Protein AF-A0A356KTB1-F1 (afdb_monomer_lite)

Foldseek 3Di:
DVVLLVVLLVCLVVLVQVVLLVSLVVCVVVVDDPVVLLSSLLSLLLNDDALVPHDPSSLVSLVSSLVCLLVVPDLSSLQSSLLSLQSRVRPDCLVSLVVQLPPPVHQLLSNLSSLNSNLSNDDLVVLLVVLVCQLPPPPDPSNVVSSVVSNVVSVDPDDDDDPPVVSVVSVVVSCPPDPPDPDDDDDPVNVVSSSDPDALVVVVVVCVVQVQWDWDFDDDDDDPDPPCPTDTDTGHNVVCCVVVVVDPDPVLVVLLVVLCCCQVVVDPPDDDDPLVVNLVVLLVVPLQPDADLSLLSNLSSLQVCLVVDPDPVSSLVSLVVSLVSLVVNCVVDVDDRPSSVVSNVVSVCVCVVVVRDPPCQFAAPQWDFRDADPNFWTWTARPSAFFIWIHGRVDPPDHIGGPGRHPCCVVPPDPDPDDDDDDPDALLRLLVVLLVCVVVVVLQSSLVSLLSSLLVPLPDPVNLLSLQVSLPDPPQALQLSLLSLLSNDDPLDPSSLVSLLSNLVSHQLVSSQRNLVSLLLVCAPPGSNVSSLVSQLPHDDPSNVNSNVSSVVSNVVHDNDDDPHDPSSNND

Radius of gyration: 30.79 Å; chains: 1; bounding box: 64×75×76 Å

Sequence (572 aa):
MTDVLEILRARAEAEERPLLAAAARAALTAEPGPAALSELARCVGALSGPSDELADDELDAAEALARVGLESGEAELTWDAVHLIGELGLEGFEDELLGLIEDSKQPSSIRARAVEAWAEGADAAQVSERLEELRTQDESWTVRRAAKDSAHRLGKDETLGGDLFGRYEALIRTDRLRTETDEEELNPRRLANMGLRLPAAYQVFLLRCFAGGRLVFLELSSRNDPADAGHFVLTTPRRLLGEVSQRVPSDLANFNEYVYTRYVEGESRYAKVDESYALARYAEHYDRGWIDDEAYNYGVLLFESAYAQEDDAARADFLLRSRDVLRTFKLRTPEEWEAVDDRLLEAEDEVERDQLGWPLRDTPRKPLLIGRWAGVVELALDLEGQGVFARDTDAAGKPWQRVAPCLSAFVNGPSVGGLGEEDARDPLTLLGQAEQAIEAGKRRKAARLFADALEQDHKSKPVLKAVARLLTRKDLEPLDAGQLCAAIMLEGDRTSGDSVKAALQAVPPKRALAMVEALLPYDEAGSQVALFVNAAAALRKRSHAEVKDAAKRSREGRGKVHNRTMRNPWYK

Secondary structure (DSSP, 8-state):
-HHHHHHHHHHHHTT-HHHHHHHHHHHHTT---HHHHHHHHHHHHTS-S-GGGS-HHHHHHHHHHHHHHHHT--HHHHHHHHHHHHHHT-SS-HHHHHHHHH-TTS-HHHHHHHHHHHHHHS-HHHHHHHHHHHHHH-S-HHHHHHHHHHHHHHTS----S--HHHHHHHHHHTSTT----TT----HHHHHHTT----HHHHHHHHHHTTTPEEEEE-------TT---EEEEE-HHHHHHHHTT---HHHHHHHHHHIIIIIS----S----HHHHHHHHHHHHTTS---TTHHHHHHHHHHHHTT-SSHHHHHHHHHHHHHHHHHHHHH-----HHHHHHHHHHHHHHHHTT---GGGSS-SSEEEEEEETTTEEEEEESSSS-EEEEESSSTTPPPEEEESSHHHHHHSS--SS--------HHHHHHHHHHHHHTT-HHHHHHHHHHHHHHHTT-HHHHHHHHHHHT-TTS-HHHHHHHHHTT-STT-HHHHHHHHHHHHHS-HHHHHHHHHHHGGG--TTSHHHHHHHHHHT---GGGHHHHHHHHHHHHT--S--------TTT-

pLDDT: mean 72.08, std 20.64, range [26.2, 97.94]

Structure (mmCIF, N/CA/C/O backbone):
data_AF-A0A356KTB1-F1
#
_entry.id   AF-A0A356KTB1-F1
#
loop_
_atom_site.group_PDB
_atom_site.id
_atom_site.type_symbol
_atom_site.label_atom_id
_atom_site.label_alt_id
_atom_site.label_comp_id
_atom_site.label_asym_id
_atom_site.label_entity_id
_atom_site.label_seq_id
_atom_site.pdbx_PDB_ins_code
_atom_site.Cartn_x
_atom_site.Cartn_y
_atom_site.Cartn_z
_atom_site.occupancy
_atom_site.B_iso_or_equiv
_atom_site.auth_seq_id
_atom_site.auth_comp_id
_atom_site.auth_asym_id
_atom_site.auth_atom_id
_atom_site.pdbx_PDB_model_num
ATOM 1 N N . MET A 1 1 ? 22.998 -40.879 7.633 1.00 61.94 1 MET A N 1
ATOM 2 C CA . MET A 1 1 ? 21.857 -39.954 7.795 1.00 61.94 1 MET A CA 1
ATOM 3 C C . MET A 1 1 ? 21.997 -38.762 6.858 1.00 61.94 1 MET A C 1
ATOM 5 O O . MET A 1 1 ? 21.107 -38.577 6.051 1.00 61.94 1 MET A O 1
ATOM 9 N N . THR A 1 2 ? 23.123 -38.037 6.861 1.00 56.81 2 THR A N 1
ATOM 10 C CA . THR A 1 2 ? 23.400 -36.945 5.901 1.00 56.81 2 THR A CA 1
ATOM 11 C C . THR A 1 2 ? 23.205 -37.358 4.437 1.00 56.81 2 THR A C 1
ATOM 13 O O . THR A 1 2 ? 22.411 -36.734 3.746 1.00 56.81 2 THR A O 1
ATOM 16 N N . ASP A 1 3 ? 23.791 -38.482 4.009 1.00 61.62 3 ASP A N 1
ATOM 17 C CA . ASP A 1 3 ? 23.620 -38.994 2.636 1.00 61.62 3 ASP A CA 1
ATOM 18 C C . ASP A 1 3 ? 22.158 -39.345 2.303 1.00 61.62 3 ASP A C 1
ATOM 20 O O . ASP A 1 3 ? 21.717 -39.205 1.169 1.00 61.62 3 ASP A O 1
ATOM 24 N N . VAL A 1 4 ? 21.378 -39.778 3.301 1.00 60.44 4 VAL A N 1
ATOM 25 C CA . VAL A 1 4 ? 19.954 -40.117 3.136 1.00 60.44 4 VAL A CA 1
ATOM 26 C C . VAL A 1 4 ? 19.117 -38.847 2.979 1.00 60.44 4 VAL A C 1
ATOM 28 O O . VAL A 1 4 ? 18.228 -38.817 2.135 1.00 60.44 4 VAL A O 1
ATOM 31 N N . LEU A 1 5 ? 19.428 -37.788 3.734 1.00 59.16 5 LEU A N 1
ATOM 32 C CA . LEU A 1 5 ? 18.760 -36.488 3.634 1.00 59.16 5 LEU A CA 1
ATOM 33 C C . LEU A 1 5 ? 19.077 -35.773 2.312 1.00 59.16 5 LEU A C 1
ATOM 35 O O . LEU A 1 5 ? 18.187 -35.174 1.719 1.00 59.16 5 LEU A O 1
ATOM 39 N N . GLU A 1 6 ? 20.308 -35.879 1.802 1.00 67.12 6 GLU A N 1
ATOM 40 C CA . GLU A 1 6 ? 20.657 -35.342 0.477 1.00 67.12 6 GLU A CA 1
ATOM 41 C C . GLU A 1 6 ? 19.938 -36.086 -0.655 1.00 67.12 6 GLU A C 1
ATOM 43 O O . GLU A 1 6 ? 19.434 -35.454 -1.584 1.00 67.12 6 GLU A O 1
ATOM 48 N N . ILE A 1 7 ? 19.827 -37.417 -0.556 1.00 60.97 7 ILE A N 1
ATOM 49 C CA . ILE A 1 7 ? 19.041 -38.219 -1.501 1.00 60.97 7 ILE A CA 1
ATOM 50 C C . ILE A 1 7 ? 17.562 -37.830 -1.425 1.00 60.97 7 ILE A C 1
ATOM 52 O O . ILE A 1 7 ? 16.940 -37.615 -2.459 1.00 60.97 7 ILE A O 1
ATOM 56 N N . LEU A 1 8 ? 17.000 -37.703 -0.223 1.00 55.50 8 LEU A N 1
ATOM 57 C CA . LEU A 1 8 ? 15.614 -37.282 -0.013 1.00 55.50 8 LEU A CA 1
ATOM 58 C C . LEU A 1 8 ? 15.333 -35.896 -0.596 1.00 55.50 8 LEU A C 1
ATOM 60 O O . LEU A 1 8 ? 14.329 -35.724 -1.281 1.00 55.50 8 LEU A O 1
ATOM 64 N N . ARG A 1 9 ? 16.247 -34.938 -0.408 1.00 59.50 9 ARG A N 1
ATOM 65 C CA . ARG A 1 9 ? 16.141 -33.599 -0.997 1.00 59.50 9 ARG A CA 1
ATOM 66 C C . ARG A 1 9 ? 16.156 -33.654 -2.524 1.00 59.50 9 ARG A C 1
ATOM 68 O O . ARG A 1 9 ? 15.269 -33.089 -3.155 1.00 59.50 9 ARG A O 1
ATOM 75 N N . ALA A 1 10 ? 17.094 -34.393 -3.115 1.00 62.84 10 ALA A N 1
ATOM 76 C CA . ALA A 1 10 ? 17.162 -34.564 -4.566 1.00 62.84 10 ALA A CA 1
ATOM 77 C C . ALA A 1 10 ? 15.905 -35.250 -5.140 1.00 62.84 10 ALA A C 1
ATOM 79 O O . ALA A 1 10 ? 15.474 -34.939 -6.247 1.00 62.84 10 ALA A O 1
ATOM 80 N N . ARG A 1 11 ? 15.291 -36.171 -4.385 1.00 61.84 11 ARG A N 1
ATOM 81 C CA . ARG A 1 11 ? 14.059 -36.873 -4.786 1.00 61.84 11 ARG A CA 1
ATOM 82 C C . ARG A 1 11 ? 12.806 -36.010 -4.631 1.00 61.84 11 ARG A C 1
ATOM 84 O O . ARG A 1 11 ? 11.942 -36.074 -5.500 1.00 61.84 11 ARG A O 1
ATOM 91 N N . ALA A 1 12 ? 12.733 -35.175 -3.591 1.00 55.41 12 ALA A N 1
ATOM 92 C CA . ALA A 1 12 ? 11.694 -34.152 -3.445 1.00 55.41 12 ALA A CA 1
ATOM 93 C C . ALA A 1 12 ? 11.752 -33.140 -4.603 1.00 55.41 12 ALA A C 1
ATOM 95 O O . ALA A 1 12 ? 10.729 -32.794 -5.187 1.00 55.41 12 ALA A O 1
ATOM 96 N N . GLU A 1 13 ? 12.960 -32.719 -4.992 1.00 57.56 13 GLU A N 1
ATOM 97 C CA . GLU A 1 13 ? 13.181 -31.839 -6.145 1.00 57.56 13 GLU A CA 1
ATOM 98 C C . GLU A 1 13 ? 12.763 -32.482 -7.478 1.00 57.56 13 GLU A C 1
ATOM 100 O O . GLU A 1 13 ? 12.299 -31.770 -8.370 1.00 57.56 13 GLU A O 1
ATOM 105 N N . ALA A 1 14 ? 12.878 -33.807 -7.597 1.00 61.81 14 ALA A N 1
ATOM 106 C CA . ALA A 1 14 ? 12.494 -34.585 -8.775 1.00 61.81 14 ALA A CA 1
ATOM 107 C C . ALA A 1 14 ? 11.023 -35.061 -8.779 1.00 61.81 14 ALA A C 1
ATOM 109 O O . ALA A 1 14 ? 10.634 -35.783 -9.694 1.00 61.81 14 ALA A O 1
ATOM 110 N N . GLU A 1 15 ? 10.214 -34.679 -7.781 1.00 60.66 15 GLU A N 1
ATOM 111 C CA . GLU A 1 15 ? 8.805 -35.095 -7.622 1.00 60.66 15 GLU A CA 1
ATOM 112 C C . GLU A 1 15 ? 8.596 -36.620 -7.533 1.00 60.66 15 GLU A C 1
ATOM 114 O O . GLU A 1 15 ? 7.536 -37.152 -7.862 1.00 60.66 15 GLU A O 1
ATOM 119 N N . GLU A 1 16 ? 9.589 -37.354 -7.031 1.00 70.62 16 GLU A N 1
ATOM 120 C CA . GLU A 1 16 ? 9.512 -38.810 -6.876 1.00 70.62 16 GLU A CA 1
ATOM 121 C C . GLU A 1 16 ? 8.787 -39.206 -5.574 1.00 70.62 16 GLU A C 1
ATOM 123 O O . GLU A 1 16 ? 9.367 -39.816 -4.670 1.00 70.62 16 GLU A O 1
ATOM 128 N N . ARG A 1 17 ? 7.502 -38.839 -5.481 1.00 67.12 17 ARG A N 1
ATOM 129 C CA . ARG A 1 17 ? 6.685 -38.905 -4.254 1.00 67.12 17 ARG A CA 1
ATOM 130 C C . ARG A 1 17 ? 6.697 -40.274 -3.524 1.00 67.12 17 ARG A C 1
ATOM 132 O O . ARG A 1 17 ? 7.035 -40.293 -2.335 1.00 67.12 17 ARG A O 1
ATOM 139 N N . PRO A 1 18 ? 6.545 -41.435 -4.206 1.00 66.88 18 PRO A N 1
ATOM 140 C CA . PRO A 1 18 ? 6.536 -42.743 -3.532 1.00 66.88 18 PRO A CA 1
ATOM 141 C C . PRO A 1 18 ? 7.879 -43.114 -2.883 1.00 66.88 18 PRO A C 1
ATOM 143 O O . PRO A 1 18 ? 7.944 -43.801 -1.860 1.00 66.88 18 PRO A O 1
ATOM 146 N N . LEU A 1 19 ? 8.988 -42.653 -3.471 1.00 65.81 19 LEU A N 1
ATOM 147 C CA . LEU A 1 19 ? 10.328 -42.901 -2.938 1.00 65.81 19 LEU A CA 1
ATOM 148 C C . LEU A 1 19 ? 10.610 -42.031 -1.713 1.00 65.81 19 LEU A C 1
ATOM 150 O O . LEU A 1 19 ? 11.308 -42.482 -0.802 1.00 65.81 19 LEU A O 1
ATOM 154 N N . LEU A 1 20 ? 10.030 -40.829 -1.658 1.00 67.88 20 LEU A N 1
ATOM 155 C CA . LEU A 1 20 ? 10.102 -39.957 -0.491 1.00 67.88 20 LEU A CA 1
ATOM 156 C C . LEU A 1 20 ? 9.376 -40.575 0.713 1.00 67.88 20 LEU A C 1
ATOM 158 O O . LEU A 1 20 ? 9.956 -40.661 1.794 1.00 67.88 20 LEU A O 1
ATOM 162 N N . ALA A 1 21 ? 8.159 -41.090 0.514 1.00 67.50 21 ALA A N 1
ATOM 163 C CA . ALA A 1 21 ? 7.385 -41.766 1.558 1.00 67.50 21 ALA A CA 1
ATOM 164 C C . ALA A 1 21 ? 8.061 -43.044 2.076 1.00 67.50 21 ALA A C 1
ATOM 166 O O . ALA A 1 21 ? 8.139 -43.296 3.283 1.00 67.50 21 ALA A O 1
ATOM 167 N N . ALA A 1 22 ? 8.612 -43.863 1.174 1.00 70.44 22 ALA A N 1
ATOM 168 C CA . ALA A 1 22 ? 9.384 -45.044 1.554 1.00 70.44 22 ALA A CA 1
ATOM 169 C C . ALA A 1 22 ? 10.623 -44.681 2.393 1.00 70.44 22 ALA A C 1
ATOM 171 O O . ALA A 1 22 ? 10.902 -45.329 3.404 1.00 70.44 22 ALA A O 1
ATOM 172 N N . ALA A 1 23 ? 11.345 -43.629 2.005 1.00 68.12 23 ALA A N 1
ATOM 173 C CA . ALA A 1 23 ? 12.534 -43.182 2.716 1.00 68.12 23 ALA A CA 1
ATOM 174 C C . ALA A 1 23 ? 12.208 -42.484 4.050 1.00 68.12 23 ALA A C 1
ATOM 176 O O . ALA A 1 23 ? 12.940 -42.695 5.017 1.00 68.12 23 ALA A O 1
ATOM 177 N N . ALA A 1 24 ? 11.095 -41.752 4.154 1.00 68.19 24 ALA A N 1
ATOM 178 C CA . ALA A 1 24 ? 10.614 -41.194 5.418 1.00 68.19 24 ALA A CA 1
ATOM 179 C C . ALA A 1 24 ? 10.276 -42.294 6.435 1.00 68.19 24 ALA A C 1
ATOM 181 O O . ALA A 1 24 ? 10.753 -42.252 7.568 1.00 68.19 24 ALA A O 1
ATOM 182 N N . ARG A 1 25 ? 9.562 -43.347 6.017 1.00 73.56 25 ARG A N 1
ATOM 183 C CA . ARG A 1 25 ? 9.285 -44.513 6.876 1.00 73.56 25 ARG A CA 1
ATOM 184 C C . ARG A 1 25 ? 10.550 -45.247 7.296 1.00 73.56 25 ARG A C 1
ATOM 186 O O . ARG A 1 25 ? 10.718 -45.559 8.472 1.00 73.56 25 ARG A O 1
ATOM 193 N N . ALA A 1 26 ? 11.462 -45.494 6.356 1.00 71.56 26 ALA A N 1
ATOM 194 C CA . ALA A 1 26 ? 12.742 -46.120 6.673 1.00 71.56 26 ALA A CA 1
ATOM 195 C C . ALA A 1 26 ? 13.543 -45.276 7.679 1.00 71.56 26 ALA A C 1
ATOM 197 O O . ALA A 1 26 ? 14.126 -45.821 8.616 1.00 71.56 26 ALA A O 1
ATOM 198 N N . ALA A 1 27 ? 13.528 -43.950 7.534 1.00 70.94 27 ALA A N 1
ATOM 199 C CA . ALA A 1 27 ? 14.186 -43.055 8.470 1.00 70.94 27 ALA A CA 1
ATOM 200 C C . ALA A 1 27 ? 13.522 -43.077 9.853 1.00 70.94 27 ALA A C 1
ATOM 202 O O . ALA A 1 27 ? 14.246 -43.168 10.837 1.00 70.94 27 ALA A O 1
ATOM 203 N N . LEU A 1 28 ? 12.187 -43.089 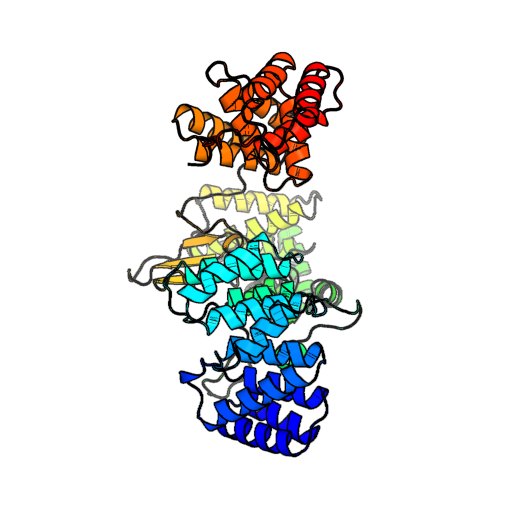9.942 1.00 73.62 28 LEU A N 1
ATOM 204 C CA . LEU A 1 28 ? 11.449 -43.206 11.208 1.00 73.62 28 LEU A CA 1
ATOM 205 C C . LEU A 1 28 ? 11.788 -44.495 11.974 1.00 73.62 28 LEU A C 1
ATOM 207 O O . LEU A 1 28 ? 11.949 -44.456 13.191 1.00 73.62 28 LEU A O 1
ATOM 211 N N . THR A 1 29 ? 11.993 -45.621 11.279 1.00 78.44 29 THR A N 1
ATOM 212 C CA . THR A 1 29 ? 12.424 -46.879 11.929 1.00 78.44 29 THR A CA 1
ATOM 213 C C . THR A 1 29 ? 13.846 -46.836 12.495 1.00 78.44 29 THR A C 1
ATOM 215 O O . THR A 1 29 ? 14.217 -47.703 13.282 1.00 78.44 29 THR A O 1
ATOM 218 N N . ALA A 1 30 ? 14.649 -45.845 12.101 1.00 75.44 30 ALA A N 1
ATOM 219 C CA . ALA A 1 30 ? 16.036 -45.693 12.523 1.00 75.44 30 ALA A CA 1
ATOM 220 C C . ALA A 1 30 ? 16.215 -44.734 13.717 1.00 75.44 30 ALA A C 1
ATOM 222 O O . ALA A 1 30 ? 17.353 -44.364 14.000 1.00 75.44 30 ALA A O 1
ATOM 223 N N . GLU A 1 31 ? 15.123 -44.326 14.380 1.00 76.00 31 GLU A N 1
ATOM 224 C CA . GLU A 1 31 ? 15.111 -43.367 15.501 1.00 76.00 31 GLU A CA 1
ATOM 225 C C . GLU A 1 31 ? 15.947 -42.104 15.199 1.00 76.00 31 GLU A C 1
ATOM 227 O O . GLU A 1 31 ? 16.982 -41.845 15.825 1.00 76.00 31 GLU A O 1
ATOM 232 N N . PRO A 1 32 ? 15.558 -41.320 14.178 1.00 77.25 32 PRO A N 1
ATOM 233 C CA . PRO A 1 32 ? 16.355 -40.196 13.725 1.00 77.25 32 PRO A CA 1
ATOM 234 C C . PRO A 1 32 ? 16.340 -39.075 14.772 1.00 77.25 32 PRO A C 1
ATOM 236 O O . PRO A 1 32 ? 15.326 -38.803 15.408 1.00 77.25 32 PRO A O 1
ATOM 239 N N . GLY A 1 33 ? 17.479 -38.397 14.942 1.00 77.44 33 GLY A N 1
ATOM 240 C CA . GLY A 1 33 ? 17.564 -37.243 15.840 1.00 77.44 33 GLY A CA 1
ATOM 241 C C . GLY A 1 33 ? 16.711 -36.050 15.363 1.00 77.44 33 GLY A C 1
ATOM 242 O O . GLY A 1 33 ? 16.339 -36.000 14.186 1.00 77.44 33 GLY A O 1
ATOM 243 N N . PRO A 1 34 ? 16.473 -35.041 16.223 1.00 74.38 34 PRO A N 1
ATOM 244 C CA . PRO A 1 34 ? 15.561 -33.923 15.949 1.00 74.38 34 PRO A CA 1
ATOM 245 C C . PRO A 1 34 ? 15.786 -33.197 14.616 1.00 74.38 34 PRO A C 1
ATOM 247 O O . PRO A 1 34 ? 14.850 -32.966 13.857 1.00 74.38 34 PRO A O 1
ATOM 250 N N . ALA A 1 35 ? 17.040 -32.912 14.258 1.00 72.38 35 ALA A N 1
ATOM 251 C CA . ALA A 1 35 ? 17.356 -32.238 12.996 1.00 72.38 35 ALA A CA 1
ATOM 252 C C . ALA A 1 35 ? 16.946 -33.056 11.755 1.00 72.38 35 ALA A C 1
ATOM 254 O O . ALA A 1 35 ? 16.529 -32.493 10.745 1.00 72.38 35 ALA A O 1
ATOM 255 N N . ALA A 1 36 ? 17.053 -34.387 11.831 1.00 73.75 36 ALA A N 1
ATOM 256 C CA . ALA A 1 36 ? 16.643 -35.272 10.747 1.00 73.75 36 ALA A CA 1
ATOM 257 C C . ALA A 1 36 ? 15.114 -35.394 10.676 1.00 73.75 36 ALA A C 1
ATOM 259 O O . ALA A 1 36 ? 14.574 -35.411 9.578 1.00 73.75 36 ALA A O 1
ATOM 260 N N . LEU A 1 37 ? 14.421 -35.407 11.819 1.00 73.00 37 LEU A N 1
ATOM 261 C CA . LEU A 1 37 ? 12.956 -35.364 11.873 1.00 73.00 37 LEU A CA 1
ATOM 262 C C . LEU A 1 37 ? 12.389 -34.067 11.282 1.00 73.00 37 LEU A C 1
ATOM 264 O O . LEU A 1 37 ? 11.466 -34.129 10.474 1.00 73.00 37 LEU A O 1
ATOM 268 N N . SER A 1 38 ? 12.977 -32.915 11.613 1.00 70.00 38 SER A N 1
ATOM 269 C CA . SER A 1 38 ? 12.577 -31.622 11.039 1.00 70.00 38 SER A CA 1
ATOM 270 C C . SER A 1 38 ? 12.788 -31.580 9.520 1.00 70.00 38 SER A C 1
ATOM 272 O O . SER A 1 38 ? 11.909 -31.147 8.776 1.00 70.00 38 SER A O 1
ATOM 274 N N . GLU A 1 39 ? 13.929 -32.073 9.022 1.00 72.50 39 GLU A N 1
ATOM 275 C CA . GLU A 1 39 ? 14.178 -32.134 7.575 1.00 72.50 39 GLU A CA 1
ATOM 276 C C . GLU A 1 39 ? 13.197 -33.086 6.873 1.00 72.50 39 GLU A C 1
ATOM 278 O O . GLU A 1 39 ? 12.681 -32.755 5.811 1.00 72.50 39 GLU A O 1
ATOM 283 N N . LEU A 1 40 ? 12.887 -34.238 7.479 1.00 71.12 40 LEU A N 1
ATOM 284 C CA . LEU A 1 40 ? 11.901 -35.183 6.952 1.00 71.12 40 LEU A CA 1
ATOM 285 C C . LEU A 1 40 ? 10.502 -34.571 6.876 1.00 71.12 40 LEU A C 1
ATOM 287 O O . LEU A 1 40 ? 9.866 -34.669 5.829 1.00 71.12 40 LEU A O 1
ATOM 291 N N . ALA A 1 41 ? 10.049 -33.905 7.941 1.00 67.44 41 ALA A N 1
ATOM 292 C CA . ALA A 1 41 ? 8.768 -33.203 7.962 1.00 67.44 41 ALA A CA 1
ATOM 293 C C . ALA A 1 41 ? 8.700 -32.128 6.867 1.00 67.44 41 ALA A C 1
ATOM 295 O O . ALA A 1 41 ? 7.706 -32.043 6.150 1.00 67.44 41 ALA A O 1
ATOM 296 N N . ARG A 1 42 ? 9.786 -31.370 6.661 1.00 66.75 42 ARG A N 1
ATOM 297 C CA . ARG A 1 42 ? 9.883 -30.375 5.581 1.00 66.75 42 ARG A CA 1
ATOM 298 C C . ARG A 1 42 ? 9.863 -31.003 4.187 1.00 66.75 42 ARG A C 1
ATOM 300 O O . ARG A 1 42 ? 9.191 -30.481 3.303 1.00 66.75 42 ARG A O 1
ATOM 307 N N . CYS A 1 43 ? 10.563 -32.118 3.977 1.00 66.38 43 CYS A N 1
ATOM 308 C CA . CYS A 1 43 ? 10.544 -32.831 2.700 1.00 66.38 43 CYS A CA 1
ATOM 309 C C . CYS A 1 43 ? 9.159 -33.405 2.382 1.00 66.38 43 CYS A C 1
ATOM 311 O O . CYS A 1 43 ? 8.715 -33.296 1.243 1.00 66.38 43 CYS A O 1
ATOM 313 N N . VAL A 1 44 ? 8.480 -33.998 3.370 1.00 66.31 44 VAL A N 1
ATOM 314 C CA . VAL A 1 44 ? 7.135 -34.567 3.194 1.00 66.31 44 VAL A CA 1
ATOM 315 C C . VAL A 1 44 ? 6.092 -33.465 3.011 1.00 66.31 44 VAL A C 1
ATOM 317 O O . VAL A 1 44 ? 5.272 -33.567 2.110 1.00 66.31 44 VAL A O 1
ATOM 320 N N . GLY A 1 45 ? 6.181 -32.359 3.753 1.00 62.16 45 GLY A N 1
ATOM 321 C CA . GLY A 1 45 ? 5.305 -31.197 3.559 1.00 62.16 45 GLY A CA 1
ATOM 322 C C . GLY A 1 45 ? 5.484 -30.489 2.208 1.00 62.16 45 GLY A C 1
ATOM 323 O O . GLY A 1 45 ? 4.583 -29.792 1.757 1.00 62.16 45 GLY A O 1
ATOM 324 N N . ALA A 1 46 ? 6.620 -30.680 1.526 1.00 61.22 46 ALA A N 1
ATOM 325 C CA . ALA A 1 46 ? 6.836 -30.165 0.172 1.00 61.22 46 ALA A CA 1
ATOM 326 C C . ALA A 1 46 ? 6.100 -30.977 -0.916 1.00 61.22 46 ALA A C 1
ATOM 328 O O . ALA A 1 46 ? 6.021 -30.527 -2.065 1.00 61.22 46 ALA A O 1
ATOM 329 N N . LEU A 1 47 ? 5.548 -32.150 -0.578 1.00 59.31 47 LEU A N 1
ATOM 330 C CA . LEU A 1 47 ? 4.644 -32.894 -1.452 1.00 59.31 47 LEU A CA 1
ATOM 331 C C . LEU A 1 47 ? 3.348 -32.082 -1.593 1.00 59.31 47 LEU A C 1
ATOM 333 O O . LEU A 1 47 ? 2.504 -32.060 -0.710 1.00 59.31 47 LEU A O 1
ATOM 337 N N . SER A 1 48 ? 3.219 -31.333 -2.686 1.00 48.81 48 SER A N 1
ATOM 338 C CA . SER A 1 48 ? 2.069 -30.449 -2.892 1.00 48.81 48 SER A CA 1
ATOM 339 C C . SER A 1 48 ? 0.801 -31.254 -3.210 1.00 48.81 48 SER A C 1
ATOM 341 O O . SER A 1 48 ? 0.765 -31.947 -4.233 1.00 48.81 48 SER A O 1
ATOM 343 N N . GLY A 1 49 ? -0.220 -31.110 -2.360 1.00 53.22 49 GLY A N 1
ATOM 344 C CA . GLY A 1 49 ? -1.594 -31.596 -2.541 1.00 53.22 49 GLY A CA 1
ATOM 345 C C . GLY A 1 49 ? -2.317 -31.742 -1.187 1.00 53.22 49 GLY A C 1
ATOM 346 O O . GLY A 1 49 ? -1.639 -31.979 -0.188 1.00 53.22 49 GLY A O 1
ATOM 347 N N . PRO A 1 50 ? -3.650 -31.556 -1.103 1.00 56.03 50 PRO A N 1
ATOM 348 C CA . PRO A 1 50 ? -4.431 -31.991 0.063 1.00 56.03 50 PRO A CA 1
ATOM 349 C C . PRO A 1 50 ? -4.290 -33.510 0.276 1.00 56.03 50 PRO A C 1
ATOM 351 O O . PRO A 1 50 ? -3.941 -34.225 -0.663 1.00 56.03 50 PRO A O 1
ATOM 354 N N . SER A 1 51 ? -4.568 -34.007 1.486 1.00 54.84 51 SER A N 1
ATOM 355 C CA . SER A 1 51 ? -4.493 -35.434 1.856 1.00 54.84 51 SER A CA 1
ATOM 356 C C . SER A 1 51 ? -5.176 -36.365 0.848 1.00 54.84 51 SER A C 1
ATOM 358 O O . SER A 1 51 ? -4.634 -37.424 0.542 1.00 54.84 51 SER A O 1
ATOM 360 N N . ASP A 1 52 ? -6.283 -35.927 0.245 1.00 58.12 52 ASP A N 1
ATOM 361 C CA . ASP A 1 52 ? -7.030 -36.646 -0.799 1.00 58.12 52 ASP A CA 1
ATOM 362 C C . ASP A 1 52 ? -6.229 -36.936 -2.090 1.00 58.12 52 ASP A C 1
ATOM 364 O O . ASP A 1 52 ? -6.649 -37.745 -2.921 1.00 58.12 52 ASP A O 1
ATOM 368 N N . GLU A 1 53 ? -5.092 -36.264 -2.294 1.00 65.25 53 GLU A N 1
ATOM 369 C CA . GLU A 1 53 ? -4.187 -36.440 -3.439 1.00 65.25 53 GLU A CA 1
ATOM 370 C C . GLU A 1 53 ? -2.909 -37.225 -3.093 1.00 65.25 53 GLU A C 1
ATOM 372 O O . GLU A 1 53 ? -2.080 -37.468 -3.980 1.00 65.25 53 GLU A O 1
ATOM 377 N N . LEU A 1 54 ? -2.731 -37.606 -1.824 1.00 67.56 54 LEU A N 1
ATOM 378 C CA . LEU A 1 54 ? -1.606 -38.415 -1.366 1.00 67.56 54 LEU A CA 1
ATOM 379 C C . LEU A 1 54 ? -1.914 -39.902 -1.532 1.00 67.56 54 LEU A C 1
ATOM 381 O O . LEU A 1 54 ? -3.040 -40.356 -1.336 1.00 67.56 54 LEU A O 1
ATOM 385 N N . ALA A 1 55 ? -0.896 -40.683 -1.882 1.00 77.38 55 ALA A N 1
ATOM 386 C CA . ALA A 1 55 ? -1.009 -42.132 -1.779 1.00 77.38 55 ALA A CA 1
ATOM 387 C C . ALA A 1 55 ? -1.097 -42.548 -0.295 1.00 77.38 55 ALA A C 1
ATOM 389 O O . ALA A 1 55 ? -0.507 -41.883 0.559 1.00 77.38 55 ALA A O 1
ATOM 390 N N . ASP A 1 56 ? -1.778 -43.659 0.016 1.00 77.62 56 ASP A N 1
ATOM 391 C CA . ASP A 1 56 ? -1.936 -44.168 1.396 1.00 77.62 56 ASP A CA 1
ATOM 392 C C . ASP A 1 56 ? -0.595 -44.205 2.149 1.00 77.62 56 ASP A C 1
ATOM 394 O O . ASP A 1 56 ? -0.480 -43.852 3.318 1.00 77.62 56 ASP A O 1
ATOM 398 N N . ASP A 1 57 ? 0.467 -44.576 1.439 1.00 74.75 57 ASP A N 1
ATOM 399 C CA . ASP A 1 57 ? 1.806 -44.658 1.978 1.00 74.75 57 ASP A CA 1
ATOM 400 C C . ASP A 1 57 ? 2.492 -43.313 2.270 1.00 74.75 57 ASP A C 1
ATOM 402 O O . ASP A 1 57 ? 3.380 -43.258 3.129 1.00 74.75 57 ASP A O 1
ATOM 406 N N . GLU A 1 58 ? 2.119 -42.256 1.554 1.00 72.75 58 GLU A N 1
ATOM 407 C CA . GLU A 1 58 ? 2.558 -40.878 1.792 1.00 72.75 58 GLU A CA 1
ATOM 408 C C . GLU A 1 58 ? 1.821 -40.277 2.987 1.00 72.75 58 GLU A C 1
ATOM 410 O O . GLU A 1 58 ? 2.452 -39.641 3.836 1.00 72.75 58 GLU A O 1
ATOM 415 N N . LEU A 1 59 ? 0.518 -40.551 3.085 1.00 79.44 59 LEU A N 1
ATOM 416 C CA . LEU A 1 59 ? -0.320 -40.150 4.207 1.00 79.44 59 LEU A CA 1
ATOM 417 C C . LEU A 1 59 ? 0.172 -40.786 5.516 1.00 79.44 59 LEU A C 1
ATOM 419 O O . LEU A 1 59 ? 0.481 -40.064 6.462 1.00 79.44 59 LEU A O 1
ATOM 423 N N . ASP A 1 60 ? 0.398 -42.106 5.526 1.00 80.88 60 ASP A N 1
ATOM 424 C CA . ASP A 1 60 ? 0.957 -42.840 6.674 1.00 80.88 60 ASP A CA 1
ATOM 425 C C . ASP A 1 60 ? 2.279 -42.224 7.173 1.00 80.88 60 ASP A C 1
ATOM 427 O O . ASP A 1 60 ? 2.552 -42.139 8.374 1.00 80.88 60 ASP A O 1
ATOM 431 N N . ALA A 1 61 ? 3.146 -41.811 6.241 1.00 77.75 61 ALA A N 1
ATOM 432 C CA . ALA A 1 61 ? 4.435 -41.213 6.571 1.00 77.75 61 ALA A CA 1
ATOM 433 C C . ALA A 1 61 ? 4.279 -39.805 7.166 1.00 77.75 61 ALA A C 1
ATOM 435 O O . ALA A 1 61 ? 4.987 -39.462 8.118 1.00 77.75 61 ALA A O 1
ATOM 436 N N . ALA A 1 62 ? 3.363 -39.001 6.621 1.00 79.25 62 ALA A N 1
ATOM 437 C CA . ALA A 1 62 ? 3.059 -37.667 7.119 1.00 79.25 62 ALA A CA 1
ATOM 438 C C . ALA A 1 62 ? 2.443 -37.713 8.525 1.00 79.25 62 ALA A C 1
ATOM 440 O O . ALA A 1 62 ? 2.906 -37.002 9.419 1.00 79.25 62 ALA A O 1
ATOM 441 N N . GLU A 1 63 ? 1.474 -38.602 8.753 1.00 86.38 63 GLU A N 1
ATOM 442 C CA . GLU A 1 63 ? 0.857 -38.806 10.066 1.00 86.38 63 GLU A CA 1
ATOM 443 C C . GLU A 1 63 ? 1.881 -39.254 11.112 1.00 86.38 63 GLU A C 1
ATOM 445 O O . GLU A 1 63 ? 1.924 -38.720 12.223 1.00 86.38 63 GLU A O 1
ATOM 450 N N . ALA A 1 64 ? 2.760 -40.197 10.761 1.00 83.69 64 ALA A N 1
ATOM 451 C CA . ALA A 1 64 ? 3.798 -40.661 11.672 1.00 83.69 64 ALA A CA 1
ATOM 452 C C . ALA A 1 64 ? 4.782 -39.539 12.053 1.00 83.69 64 ALA A C 1
ATOM 454 O O . ALA A 1 64 ? 5.141 -39.407 13.224 1.00 83.69 64 ALA A O 1
ATOM 455 N N . LEU A 1 65 ? 5.192 -38.698 11.094 1.00 82.50 65 LEU A N 1
ATOM 456 C CA . LEU A 1 65 ? 6.053 -37.539 11.362 1.00 82.50 65 LEU A CA 1
ATOM 457 C C . LEU A 1 65 ? 5.358 -36.495 12.241 1.00 82.50 65 LEU A C 1
ATOM 459 O O . LEU A 1 65 ? 5.978 -35.972 13.170 1.00 82.50 65 LEU A O 1
ATOM 463 N N . ALA A 1 66 ? 4.079 -36.222 11.982 1.00 85.81 66 ALA A N 1
ATOM 464 C CA . ALA A 1 66 ? 3.282 -35.309 12.789 1.00 85.81 66 ALA A CA 1
ATOM 465 C C . ALA A 1 66 ? 3.181 -35.791 14.247 1.00 85.81 66 ALA A C 1
ATOM 467 O O . ALA A 1 66 ? 3.477 -35.023 15.163 1.00 85.81 66 ALA A O 1
ATOM 468 N N . ARG A 1 67 ? 2.870 -37.077 14.478 1.00 90.94 67 ARG A N 1
ATOM 469 C CA . ARG A 1 67 ? 2.808 -37.664 15.832 1.00 90.94 67 ARG A CA 1
ATOM 470 C C . ARG A 1 67 ? 4.138 -37.541 16.569 1.00 90.94 67 ARG A C 1
ATOM 472 O O . ARG A 1 67 ? 4.170 -37.038 17.689 1.00 90.94 67 ARG A O 1
ATOM 479 N N . VAL A 1 68 ? 5.246 -37.899 15.917 1.00 85.69 68 VAL A N 1
ATOM 480 C CA . VAL A 1 68 ? 6.585 -37.776 16.517 1.00 85.69 68 VAL A CA 1
ATOM 481 C C . VAL A 1 68 ? 6.911 -36.321 16.874 1.00 85.69 68 VAL A C 1
ATOM 483 O O . VAL A 1 68 ? 7.446 -36.053 17.952 1.00 85.69 68 VAL A O 1
ATOM 486 N N . GLY A 1 69 ? 6.586 -35.363 16.001 1.00 84.88 69 GLY A N 1
ATOM 487 C CA . GLY A 1 69 ? 6.869 -33.954 16.268 1.00 84.88 69 GLY A CA 1
ATOM 488 C C . GLY A 1 69 ? 6.026 -33.369 17.407 1.00 84.88 69 GLY A C 1
ATOM 489 O O . GLY A 1 69 ? 6.557 -32.611 18.226 1.00 84.88 69 GLY A O 1
ATOM 490 N N . LEU A 1 70 ? 4.757 -33.771 17.524 1.00 88.31 70 LEU A N 1
ATOM 491 C CA . LEU A 1 70 ? 3.879 -33.394 18.638 1.00 88.31 70 LEU A CA 1
ATOM 492 C C . LEU A 1 70 ? 4.338 -34.000 19.975 1.00 88.31 70 LEU A C 1
ATOM 494 O O . LEU A 1 70 ? 4.353 -33.301 20.987 1.00 88.31 70 LEU A O 1
ATOM 498 N N . GLU A 1 71 ? 4.772 -35.264 19.983 1.00 88.38 71 GLU A N 1
ATOM 499 C CA . GLU A 1 71 ? 5.230 -35.970 21.192 1.00 88.38 71 GLU A CA 1
ATOM 500 C C . GLU A 1 71 ? 6.611 -35.513 21.691 1.00 88.38 71 GLU A C 1
ATOM 502 O O . GLU A 1 71 ? 6.935 -35.686 22.867 1.00 88.38 71 GLU A O 1
ATOM 507 N N . SER A 1 72 ? 7.429 -34.909 20.822 1.00 84.75 72 SER A N 1
ATOM 508 C CA . SER A 1 72 ? 8.810 -34.522 21.146 1.00 84.75 72 SER A CA 1
ATOM 509 C C . SER A 1 72 ? 8.933 -33.506 22.292 1.00 84.75 72 SER A C 1
ATOM 511 O O . SER A 1 72 ? 9.941 -33.485 22.999 1.00 84.75 72 SER A O 1
ATOM 513 N N . GLY A 1 73 ? 7.936 -32.629 22.457 1.00 77.12 73 GLY A N 1
ATOM 514 C CA . GLY A 1 73 ? 8.004 -31.467 23.348 1.00 77.12 73 GLY A CA 1
ATOM 515 C C . GLY A 1 73 ? 9.004 -30.381 22.916 1.00 77.12 73 GLY A C 1
ATOM 516 O O . GLY A 1 73 ? 9.154 -29.379 23.620 1.00 77.12 73 GLY A O 1
ATOM 517 N N . GLU A 1 74 ? 9.687 -30.543 21.777 1.00 82.62 74 GLU A N 1
ATOM 518 C CA . GLU A 1 74 ? 10.603 -29.548 21.222 1.00 82.62 74 GLU A CA 1
ATOM 519 C C . GLU A 1 74 ? 9.848 -28.572 20.317 1.00 82.62 74 GLU A C 1
ATOM 521 O O . GLU A 1 74 ? 9.262 -28.958 19.310 1.00 82.62 74 GLU A O 1
ATOM 526 N N . ALA A 1 75 ? 9.923 -27.273 20.616 1.00 75.81 75 ALA A N 1
ATOM 527 C CA . ALA A 1 75 ? 9.160 -26.246 19.902 1.00 75.81 75 ALA A CA 1
ATOM 528 C C . ALA A 1 75 ? 9.403 -26.214 18.377 1.00 75.81 75 ALA A C 1
ATOM 530 O O . ALA A 1 75 ? 8.548 -25.755 17.619 1.00 75.81 75 ALA A O 1
ATOM 531 N N . GLU A 1 76 ? 10.576 -26.631 17.898 1.00 75.25 76 GLU A N 1
ATOM 532 C CA . GLU A 1 76 ? 10.870 -26.713 16.462 1.00 75.25 76 GLU A CA 1
ATOM 533 C C . GLU A 1 76 ? 10.105 -27.847 15.787 1.00 75.25 76 GLU A C 1
ATOM 535 O O . GLU A 1 76 ? 9.355 -27.587 14.849 1.00 75.25 76 GLU A O 1
ATOM 540 N N . LEU A 1 77 ? 10.189 -29.049 16.350 1.00 76.62 77 LEU A N 1
ATOM 541 C CA . LEU A 1 77 ? 9.478 -30.229 15.872 1.00 76.62 77 LEU A CA 1
ATOM 542 C C . LEU A 1 77 ? 7.961 -30.119 16.038 1.00 76.62 77 LEU A C 1
ATOM 544 O O . LEU A 1 77 ? 7.217 -30.517 15.147 1.00 76.62 77 LEU A O 1
ATOM 548 N N . THR A 1 78 ? 7.492 -29.537 17.143 1.00 83.00 78 THR A N 1
ATOM 549 C CA . THR A 1 78 ? 6.063 -29.286 17.357 1.00 83.00 78 THR A CA 1
ATOM 550 C C . THR A 1 78 ? 5.520 -28.307 16.318 1.00 83.00 78 THR A C 1
ATOM 552 O O . THR A 1 78 ? 4.429 -28.507 15.798 1.00 83.00 78 THR A O 1
ATOM 555 N N . TRP A 1 79 ? 6.282 -27.269 15.958 1.00 81.12 79 TRP A N 1
ATOM 556 C CA . TRP A 1 79 ? 5.889 -26.363 14.878 1.00 81.12 79 TRP A CA 1
ATOM 557 C C . TRP A 1 79 ? 5.802 -27.085 13.532 1.00 81.12 79 TRP A C 1
ATOM 559 O O . TRP A 1 79 ? 4.795 -26.943 12.842 1.00 81.12 79 TRP A O 1
ATOM 569 N N . ASP A 1 80 ? 6.829 -27.859 13.174 1.00 76.12 80 ASP A N 1
ATOM 570 C CA . ASP A 1 80 ? 6.874 -28.581 11.899 1.00 76.12 80 ASP A CA 1
ATOM 571 C C . ASP A 1 80 ? 5.720 -29.589 11.788 1.00 76.12 80 ASP A C 1
ATOM 573 O O . ASP A 1 80 ? 5.089 -29.680 10.738 1.00 76.12 80 ASP A O 1
ATOM 577 N N . ALA A 1 81 ? 5.376 -30.273 12.883 1.00 79.94 81 ALA A N 1
ATOM 578 C CA . ALA A 1 81 ? 4.233 -31.180 12.937 1.00 79.94 81 ALA A CA 1
ATOM 579 C C . ALA A 1 81 ? 2.892 -30.463 12.742 1.00 79.94 81 ALA A C 1
ATOM 581 O O . ALA A 1 81 ? 2.107 -30.859 11.888 1.00 79.94 81 ALA A O 1
ATOM 582 N N . VAL A 1 82 ? 2.631 -29.381 13.484 1.00 82.25 82 VAL A N 1
ATOM 583 C CA . VAL A 1 82 ? 1.386 -28.604 13.335 1.00 82.25 82 VAL A CA 1
ATOM 584 C C . VAL A 1 82 ? 1.295 -27.985 11.938 1.00 82.25 82 VAL A C 1
ATOM 586 O O . VAL A 1 82 ? 0.216 -27.896 11.352 1.00 82.25 82 VAL A O 1
ATOM 589 N N . HIS A 1 83 ? 2.429 -27.559 11.381 1.00 80.50 83 HIS A N 1
ATOM 590 C CA . HIS A 1 83 ? 2.483 -27.051 10.021 1.00 80.50 83 HIS A CA 1
ATOM 591 C C . HIS A 1 83 ? 2.114 -28.135 9.005 1.00 80.50 83 HIS A C 1
ATOM 593 O O . HIS A 1 83 ? 1.247 -27.873 8.175 1.00 80.50 83 HIS A O 1
ATOM 599 N N . LEU A 1 84 ? 2.696 -29.332 9.128 1.00 78.25 84 LEU A N 1
ATOM 600 C CA . LEU A 1 84 ? 2.406 -30.497 8.290 1.00 78.25 84 LEU A CA 1
ATOM 601 C C . LEU A 1 84 ? 0.928 -30.908 8.359 1.00 78.25 84 LEU A C 1
ATOM 603 O O . LEU A 1 84 ? 0.317 -31.116 7.315 1.00 78.25 84 LEU A O 1
ATOM 607 N N . ILE A 1 85 ? 0.347 -30.953 9.566 1.00 82.31 85 ILE A N 1
ATOM 608 C CA . ILE A 1 85 ? -1.073 -31.276 9.782 1.00 82.31 85 ILE A CA 1
ATOM 609 C C . ILE A 1 85 ? -1.975 -30.300 9.023 1.00 82.31 85 ILE A C 1
ATOM 611 O O . ILE A 1 85 ? -2.848 -30.737 8.280 1.00 82.31 85 ILE A O 1
ATOM 615 N N . GLY A 1 86 ? -1.743 -28.990 9.164 1.00 77.44 86 GLY A N 1
ATOM 616 C CA . GLY A 1 86 ? -2.545 -27.982 8.464 1.00 77.44 86 GLY A CA 1
ATOM 617 C C . GLY A 1 86 ? -2.327 -27.978 6.948 1.00 77.44 86 GLY A C 1
ATOM 618 O O . GLY A 1 86 ? -3.278 -27.892 6.185 1.00 77.44 86 GLY A O 1
ATOM 619 N N . GLU A 1 87 ? -1.082 -28.112 6.475 1.00 74.44 87 GLU A N 1
ATOM 620 C CA . GLU A 1 87 ? -0.806 -28.061 5.030 1.00 74.44 87 GLU A CA 1
ATOM 621 C C . GLU A 1 87 ? -1.409 -29.236 4.260 1.00 74.44 87 GLU A C 1
ATOM 623 O O . GLU A 1 87 ? -1.899 -29.037 3.145 1.00 74.44 87 GLU A O 1
ATOM 628 N N . LEU A 1 88 ? -1.370 -30.432 4.851 1.00 72.62 88 LEU A N 1
ATOM 629 C CA . LEU A 1 88 ? -1.883 -31.649 4.229 1.00 72.62 88 LEU A CA 1
ATOM 630 C C . LEU A 1 88 ? -3.337 -31.944 4.605 1.00 72.62 88 LEU A C 1
ATOM 632 O O . LEU A 1 88 ? -3.935 -32.817 3.991 1.00 72.62 88 LEU A O 1
ATOM 636 N N . GLY A 1 89 ? -3.920 -31.238 5.577 1.00 77.81 89 GLY A N 1
ATOM 637 C CA . GLY A 1 89 ? -5.262 -31.547 6.077 1.00 77.81 89 GLY A CA 1
ATOM 638 C C . GLY A 1 89 ? -5.331 -32.948 6.689 1.00 77.81 89 GLY A C 1
ATOM 639 O O . GLY A 1 89 ? -6.212 -33.728 6.339 1.00 77.81 89 GLY A O 1
ATOM 640 N N . LEU A 1 90 ? -4.360 -33.294 7.544 1.00 81.06 90 LEU A N 1
ATOM 641 C CA . LEU A 1 90 ? -4.331 -34.603 8.205 1.00 81.06 90 LEU A CA 1
ATOM 642 C C . LEU A 1 90 ? -5.469 -34.704 9.229 1.00 81.06 90 LEU A C 1
ATOM 644 O O . LEU A 1 90 ? -5.575 -33.862 10.123 1.00 81.06 90 LEU A O 1
ATOM 648 N N . GLU A 1 91 ? -6.285 -35.748 9.118 1.00 83.75 91 GLU A N 1
ATOM 649 C CA . GLU A 1 91 ? -7.383 -36.031 10.049 1.00 83.75 91 GLU A CA 1
ATOM 650 C C . GLU A 1 91 ? -6.876 -36.721 11.333 1.00 83.75 91 GLU A C 1
ATOM 652 O O . GLU A 1 91 ? -5.816 -37.351 11.345 1.00 83.75 91 GLU A O 1
ATOM 657 N N . GLY A 1 92 ? -7.633 -36.633 12.435 1.00 85.69 92 GLY A N 1
ATOM 658 C CA . GLY A 1 92 ? -7.344 -37.405 13.654 1.00 85.69 92 GLY A CA 1
ATOM 659 C C . GLY A 1 92 ? -6.253 -36.818 14.559 1.00 85.69 92 GLY A C 1
ATOM 660 O O . GLY A 1 92 ? -5.606 -37.570 15.298 1.00 85.69 92 GLY A O 1
ATOM 661 N N . PHE A 1 93 ? -6.041 -35.500 14.475 1.00 89.75 93 PHE A N 1
ATOM 662 C CA . PHE A 1 93 ? -5.130 -34.705 15.318 1.00 89.75 93 PHE A CA 1
ATOM 663 C C . PHE A 1 93 ? -5.858 -33.617 16.127 1.00 89.75 93 PHE A C 1
ATOM 665 O O . PHE A 1 93 ? -5.236 -32.690 16.653 1.00 89.75 93 PHE A O 1
ATOM 672 N N . GLU A 1 94 ? -7.190 -33.657 16.188 1.00 88.25 94 GLU A N 1
ATOM 673 C CA . GLU A 1 94 ? -8.004 -32.578 16.747 1.00 88.25 94 GLU A CA 1
ATOM 674 C C . GLU A 1 94 ? -7.717 -32.361 18.238 1.00 88.25 94 GLU A C 1
ATOM 676 O O . GLU A 1 94 ? -7.554 -31.219 18.673 1.00 88.25 94 GLU A O 1
ATOM 681 N N . ASP A 1 95 ? -7.610 -33.447 19.006 1.00 88.94 95 ASP A N 1
ATOM 682 C CA . ASP A 1 95 ? -7.343 -33.406 20.445 1.00 88.94 95 ASP A CA 1
ATOM 683 C C . ASP A 1 95 ? -5.932 -32.873 20.736 1.00 88.94 95 ASP A C 1
ATOM 685 O O . ASP A 1 95 ? -5.740 -32.060 21.645 1.00 88.94 95 ASP A O 1
ATOM 689 N N . GLU A 1 96 ? -4.937 -33.280 19.946 1.00 92.94 96 GLU A N 1
ATOM 690 C CA . GLU A 1 96 ? -3.560 -32.812 20.072 1.00 92.94 96 GLU A CA 1
ATOM 691 C C . GLU A 1 96 ? -3.435 -31.319 19.733 1.00 92.94 96 GLU A C 1
ATOM 693 O O . GLU A 1 96 ? -2.783 -30.565 20.465 1.00 92.94 96 GLU A O 1
ATOM 698 N N . LEU A 1 97 ? -4.094 -30.863 18.661 1.00 91.62 97 LEU A N 1
ATOM 699 C CA . LEU A 1 97 ? -4.125 -29.450 18.284 1.00 91.62 97 LEU A CA 1
ATOM 700 C C . LEU A 1 97 ? -4.838 -28.602 19.343 1.00 91.62 97 LEU A C 1
ATOM 702 O O . LEU A 1 97 ? -4.320 -27.550 19.724 1.00 91.62 97 LEU A O 1
ATOM 706 N N . LEU A 1 98 ? -5.975 -29.063 19.874 1.00 90.12 98 LEU A N 1
ATOM 707 C CA . LEU A 1 98 ? -6.672 -28.394 20.977 1.00 90.12 98 LEU A CA 1
ATOM 708 C C . LEU A 1 98 ? -5.803 -28.318 22.235 1.00 90.12 98 LEU A C 1
ATOM 710 O O . LEU A 1 98 ? -5.709 -27.252 22.848 1.00 90.12 98 LEU A O 1
ATOM 714 N N . GLY A 1 99 ? -5.099 -29.400 22.574 1.00 91.19 99 GLY A N 1
ATOM 715 C CA . GLY A 1 99 ? -4.146 -29.424 23.681 1.00 91.19 99 GLY A CA 1
ATOM 716 C C . GLY A 1 99 ? -3.044 -28.371 23.532 1.00 91.19 99 GLY A C 1
ATOM 717 O O . GLY A 1 99 ? -2.732 -27.664 24.492 1.00 91.19 99 GLY A O 1
ATOM 718 N N . LEU A 1 100 ? -2.500 -28.197 22.321 1.00 92.12 100 LEU A N 1
ATOM 719 C CA . LEU A 1 100 ? -1.522 -27.143 22.037 1.00 92.12 100 LEU A CA 1
ATOM 720 C C . LEU A 1 100 ? -2.124 -25.742 22.144 1.00 92.12 100 LEU A C 1
ATOM 722 O O . LEU A 1 100 ? -1.487 -24.853 22.703 1.00 92.12 100 LEU A O 1
ATOM 726 N N . ILE A 1 101 ? -3.336 -25.529 21.627 1.00 91.06 101 ILE A N 1
ATOM 727 C CA . ILE A 1 101 ? -4.028 -24.236 21.706 1.00 91.06 101 ILE A CA 1
ATOM 728 C C . ILE A 1 101 ? -4.235 -23.828 23.173 1.00 91.06 101 ILE A C 1
ATOM 730 O O . ILE A 1 101 ? -4.034 -22.658 23.513 1.00 91.06 101 ILE A O 1
ATOM 734 N N . GLU A 1 102 ? -4.598 -24.772 24.042 1.00 89.44 102 GLU A N 1
ATOM 735 C CA . GLU A 1 102 ? -4.900 -24.532 25.460 1.00 89.44 102 GLU A CA 1
ATOM 736 C C . GLU A 1 102 ? -3.662 -24.437 26.360 1.00 89.44 102 GLU A C 1
ATOM 738 O O . GLU A 1 102 ? -3.719 -23.802 27.419 1.00 89.44 102 GLU A O 1
ATOM 743 N N . ASP A 1 103 ? -2.531 -25.011 25.952 1.00 89.56 103 ASP A N 1
ATOM 744 C CA . ASP A 1 103 ? -1.295 -24.941 26.724 1.00 89.56 103 ASP A CA 1
ATOM 745 C C . ASP A 1 103 ? -0.654 -23.548 26.627 1.00 89.56 103 ASP A C 1
ATOM 747 O O . ASP A 1 103 ? 0.110 -23.231 25.714 1.00 89.56 103 ASP A O 1
ATOM 751 N N . SER A 1 104 ? -0.915 -22.704 27.627 1.00 81.62 104 SER A N 1
ATOM 752 C CA . SER A 1 104 ? -0.339 -21.358 27.722 1.00 81.62 104 SER A CA 1
ATOM 753 C C . SER A 1 104 ? 1.189 -21.331 27.851 1.00 81.62 104 SER A C 1
ATOM 755 O O . SER A 1 104 ? 1.790 -20.266 27.697 1.00 81.62 104 SER A O 1
ATOM 757 N N . LYS A 1 105 ? 1.846 -22.473 28.104 1.00 84.69 105 LYS A N 1
ATOM 758 C CA . LYS A 1 105 ? 3.313 -22.572 28.092 1.00 84.69 105 LYS A CA 1
ATOM 759 C C . LYS A 1 105 ? 3.883 -22.697 26.682 1.00 84.69 105 LYS A C 1
ATOM 761 O O . LYS A 1 105 ? 5.077 -22.450 26.508 1.00 84.69 105 LYS A O 1
ATOM 766 N N . GLN A 1 106 ? 3.067 -23.063 25.694 1.00 84.69 106 GLN A N 1
ATOM 767 C CA . GLN A 1 106 ? 3.512 -23.150 24.310 1.00 84.69 106 GLN A CA 1
ATOM 768 C C . GLN A 1 106 ? 3.737 -21.754 23.711 1.00 84.69 106 GLN A C 1
ATOM 770 O O . GLN A 1 106 ? 2.992 -20.811 24.004 1.00 84.69 106 GLN A O 1
ATOM 775 N N . PRO A 1 107 ? 4.736 -21.597 22.823 1.00 81.56 107 PRO A N 1
ATOM 776 C CA . PRO A 1 107 ? 4.909 -20.389 22.033 1.00 81.56 107 PRO A CA 1
ATOM 777 C C . PRO A 1 107 ? 3.617 -19.983 21.320 1.00 81.56 107 PRO A C 1
ATOM 779 O O . PRO A 1 107 ? 2.948 -20.799 20.686 1.00 81.56 107 PRO A O 1
ATOM 782 N N . SER A 1 108 ? 3.297 -18.689 21.357 1.00 72.19 108 SER A N 1
ATOM 783 C CA . SER A 1 108 ? 2.104 -18.137 20.705 1.00 72.19 108 SER A CA 1
ATOM 784 C C . SER A 1 108 ? 2.040 -18.414 19.204 1.00 72.19 108 SER A C 1
ATOM 786 O O . SER A 1 108 ? 0.945 -18.456 18.651 1.00 72.19 108 SER A O 1
ATOM 788 N N . SER A 1 109 ? 3.193 -18.600 18.558 1.00 73.25 109 SER A N 1
ATOM 789 C CA . SER A 1 109 ? 3.303 -19.052 17.177 1.00 73.25 109 SER A CA 1
ATOM 790 C C . SER A 1 109 ? 2.670 -20.427 16.999 1.00 73.25 109 SER A C 1
ATOM 792 O O . SER A 1 109 ? 1.700 -20.542 16.258 1.00 73.25 109 SER A O 1
ATOM 794 N N . ILE A 1 110 ? 3.165 -21.440 17.716 1.00 79.44 110 ILE A N 1
ATOM 795 C CA . ILE A 1 110 ? 2.663 -22.824 17.667 1.00 79.44 110 ILE A CA 1
ATOM 796 C C . ILE A 1 110 ? 1.167 -22.854 17.967 1.00 79.44 110 ILE A C 1
ATOM 798 O O . ILE A 1 110 ? 0.404 -23.425 17.196 1.00 79.44 110 ILE A O 1
ATOM 802 N N . ARG A 1 111 ? 0.738 -22.155 19.026 1.00 87.25 111 ARG A N 1
ATOM 803 C CA . ARG A 1 111 ? -0.678 -22.050 19.405 1.00 87.25 111 ARG A CA 1
ATOM 804 C C . ARG A 1 111 ? -1.529 -21.462 18.277 1.00 87.25 111 ARG A C 1
ATOM 806 O O . ARG A 1 111 ? -2.587 -21.991 17.970 1.00 87.25 111 ARG A O 1
ATOM 813 N N . ALA A 1 112 ? -1.067 -20.391 17.629 1.00 72.94 112 ALA A N 1
ATOM 814 C CA . ALA A 1 112 ? -1.786 -19.762 16.522 1.00 72.94 112 ALA A CA 1
ATOM 815 C C . ALA A 1 112 ? -1.857 -20.661 15.279 1.00 72.94 112 ALA A C 1
ATOM 817 O O . ALA A 1 112 ? -2.919 -20.770 14.674 1.00 72.94 112 ALA A O 1
ATOM 818 N N . ARG A 1 113 ? -0.765 -21.349 14.927 1.00 84.38 113 ARG A N 1
ATOM 819 C CA . ARG A 1 113 ? -0.768 -22.298 13.805 1.00 84.38 113 ARG A CA 1
ATOM 820 C C . ARG A 1 113 ? -1.636 -23.523 14.098 1.00 84.38 113 ARG A C 1
ATOM 822 O O . ARG A 1 113 ? -2.285 -24.024 13.189 1.00 84.38 113 ARG A O 1
ATOM 829 N N . ALA A 1 114 ? -1.718 -23.948 15.359 1.00 85.88 114 ALA A N 1
ATOM 830 C CA . ALA A 1 114 ? -2.629 -25.005 15.780 1.00 85.88 114 ALA A CA 1
ATOM 831 C C . ALA A 1 114 ? -4.096 -24.581 15.639 1.00 85.88 114 ALA A C 1
ATOM 833 O O . ALA A 1 114 ? -4.901 -25.384 15.186 1.00 85.88 114 ALA A O 1
ATOM 834 N N . VAL A 1 115 ? -4.438 -23.314 15.923 1.00 86.94 115 VAL A N 1
ATOM 835 C CA . VAL A 1 115 ? -5.781 -22.768 15.638 1.00 86.94 115 VAL A CA 1
ATOM 836 C C . VAL A 1 115 ? -6.120 -22.853 14.151 1.00 86.94 115 VAL A C 1
ATOM 838 O O . VAL A 1 115 ? -7.237 -23.228 13.807 1.00 86.94 115 VAL A O 1
ATOM 841 N N . GLU A 1 116 ? -5.181 -22.497 13.273 1.00 85.19 116 GLU A N 1
ATOM 842 C CA . GLU A 1 116 ? -5.393 -22.560 11.821 1.00 85.19 116 GLU A CA 1
ATOM 843 C C . GLU A 1 116 ? -5.588 -23.999 11.339 1.00 85.19 116 GLU A C 1
ATOM 845 O O . GLU A 1 116 ? -6.573 -24.267 10.661 1.00 85.19 116 GLU A O 1
ATOM 850 N N . ALA A 1 117 ? -4.694 -24.913 11.732 1.00 84.56 117 ALA A N 1
ATOM 851 C CA . ALA A 1 117 ? -4.769 -26.324 11.357 1.00 84.56 117 ALA A CA 1
ATOM 852 C C . ALA A 1 117 ? -6.049 -26.987 11.893 1.00 84.56 117 ALA A C 1
ATOM 854 O O . ALA A 1 117 ? -6.727 -27.712 11.174 1.00 84.56 117 ALA A O 1
ATOM 855 N N . TRP A 1 118 ? -6.431 -26.680 13.137 1.00 88.75 118 TRP A N 1
ATOM 856 C CA . TRP A 1 118 ? -7.650 -27.208 13.748 1.00 88.75 118 TRP A CA 1
ATOM 857 C C . TRP A 1 118 ? -8.904 -26.736 13.008 1.00 88.75 118 TRP A C 1
ATOM 859 O O . TRP A 1 118 ? -9.816 -27.520 12.765 1.00 88.75 118 TRP A O 1
ATOM 869 N N . ALA A 1 119 ? -8.940 -25.465 12.603 1.00 83.44 119 ALA A N 1
ATOM 870 C CA . ALA A 1 119 ? -10.074 -24.910 11.874 1.00 83.44 119 ALA A CA 1
ATOM 871 C C . ALA A 1 119 ? -10.207 -25.429 10.432 1.00 83.44 119 ALA A C 1
ATOM 873 O O . ALA A 1 119 ? -11.274 -25.268 9.843 1.00 83.44 119 ALA A O 1
ATOM 874 N N . GLU A 1 120 ? -9.147 -26.010 9.866 1.00 76.50 120 GLU A N 1
ATOM 875 C CA . GLU A 1 120 ? -9.150 -26.605 8.525 1.00 76.50 120 GLU A CA 1
ATOM 876 C C . GLU A 1 120 ? -9.688 -28.048 8.526 1.00 76.50 120 GLU A C 1
ATOM 878 O O . GLU A 1 120 ? -10.319 -28.439 7.548 1.00 76.50 120 GLU A O 1
ATOM 883 N N . GLY A 1 121 ? -9.501 -28.805 9.617 1.00 67.62 121 GLY A N 1
ATOM 884 C CA . GLY A 1 121 ? -9.944 -30.205 9.730 1.00 67.62 121 GLY A CA 1
ATOM 885 C C . GLY A 1 121 ? -11.252 -30.445 10.499 1.00 67.62 121 GLY A C 1
ATOM 886 O O . GLY A 1 121 ? -11.863 -31.499 10.348 1.00 67.62 121 GLY A O 1
ATOM 887 N N . ALA A 1 122 ? -11.710 -29.502 11.328 1.00 67.94 122 ALA A N 1
ATOM 888 C CA . ALA A 1 122 ? -12.850 -29.729 12.222 1.00 67.94 122 ALA A CA 1
ATOM 889 C C . ALA A 1 122 ? -14.206 -29.228 11.674 1.00 67.94 122 ALA A C 1
ATOM 891 O O . ALA A 1 122 ? -14.289 -28.340 10.826 1.00 67.94 122 ALA A O 1
ATOM 892 N N . ASP A 1 123 ? -15.303 -29.786 12.206 1.00 69.56 123 ASP A N 1
ATOM 893 C CA . ASP A 1 123 ? -16.679 -29.397 11.861 1.00 69.56 123 ASP A CA 1
ATOM 894 C C . ASP A 1 123 ? -16.905 -27.893 12.106 1.00 69.56 123 ASP A C 1
ATOM 896 O O . ASP A 1 123 ? -16.818 -27.401 13.238 1.00 69.56 123 ASP A O 1
ATOM 900 N N . ALA A 1 124 ? -17.256 -27.165 11.041 1.00 65.94 124 ALA A N 1
ATOM 901 C CA . ALA A 1 124 ? -17.453 -25.717 11.044 1.00 65.94 124 ALA A CA 1
ATOM 902 C C . ALA A 1 124 ? -18.388 -25.213 12.163 1.00 65.94 124 ALA A C 1
ATOM 904 O O . ALA A 1 124 ? -18.183 -24.114 12.692 1.00 65.94 124 ALA A O 1
ATOM 905 N N . ALA A 1 125 ? -19.397 -26.000 12.557 1.00 66.44 125 ALA A N 1
ATOM 906 C CA . ALA A 1 125 ? -20.326 -25.634 13.622 1.00 66.44 125 ALA A CA 1
ATOM 907 C C . ALA A 1 125 ? -19.681 -25.699 15.016 1.00 66.44 125 ALA A C 1
ATOM 909 O O . ALA A 1 125 ? -19.949 -24.835 15.850 1.00 66.44 125 ALA A O 1
ATOM 910 N N . GLN A 1 126 ? -18.815 -26.686 15.263 1.00 68.19 126 GLN A N 1
ATOM 911 C CA . GLN A 1 126 ? -18.078 -26.827 16.526 1.00 68.19 126 GLN A CA 1
ATOM 912 C C . GLN A 1 126 ? -16.932 -25.814 16.619 1.00 68.19 126 GLN A C 1
ATOM 914 O O . GLN A 1 126 ? -16.660 -25.251 17.681 1.00 68.19 126 GLN A O 1
ATOM 919 N N . VAL A 1 127 ? -16.297 -25.530 15.482 1.00 78.19 127 VAL A N 1
ATOM 920 C CA . VAL A 1 127 ? -15.153 -24.625 15.400 1.00 78.19 127 VAL A CA 1
ATOM 921 C C . VAL A 1 127 ? -15.558 -23.168 15.625 1.00 78.19 127 VAL A C 1
ATOM 923 O O . VAL A 1 127 ? -14.870 -22.434 16.334 1.00 78.19 127 VAL A O 1
ATOM 926 N N . SER A 1 128 ? -16.701 -22.733 15.086 1.00 77.56 128 SER A N 1
ATOM 927 C CA . SER A 1 128 ? -17.091 -21.319 15.126 1.00 77.56 128 SER A CA 1
ATOM 928 C C . SER A 1 128 ? -17.265 -20.750 16.542 1.00 77.56 128 SER A C 1
ATOM 930 O O . SER A 1 128 ? -16.927 -19.584 16.757 1.00 77.56 128 SER A O 1
ATOM 932 N N . GLU A 1 129 ? -17.794 -21.518 17.499 1.00 81.00 129 GLU A N 1
ATOM 933 C CA . GLU A 1 129 ? -17.969 -21.052 18.886 1.00 81.00 129 GLU A CA 1
ATOM 934 C C . GLU A 1 129 ? -16.611 -20.898 19.580 1.00 81.00 129 GLU A C 1
ATOM 936 O O . GLU A 1 129 ? -16.307 -19.850 20.155 1.00 81.00 129 GLU A O 1
ATOM 941 N N . ARG A 1 130 ? -15.741 -21.900 19.435 1.00 84.31 130 ARG A N 1
ATOM 942 C CA . ARG A 1 130 ? -14.416 -21.897 20.058 1.00 84.31 130 ARG A CA 1
ATOM 943 C C . ARG A 1 130 ? -13.491 -20.836 19.469 1.00 84.31 130 ARG A C 1
ATOM 945 O O . ARG A 1 130 ? -12.743 -20.203 20.210 1.00 84.31 130 ARG A O 1
ATOM 952 N N . LEU A 1 131 ? -13.546 -20.596 18.158 1.00 86.12 131 LEU A N 1
ATOM 953 C CA . LEU A 1 131 ? -12.787 -19.508 17.538 1.00 86.12 131 LEU A CA 1
ATOM 954 C C . LEU A 1 131 ? -13.241 -18.140 18.054 1.00 86.12 131 LEU A C 1
ATOM 956 O O . LEU A 1 131 ? -12.411 -17.252 18.231 1.00 86.12 131 LEU A O 1
ATOM 960 N N . GLU A 1 132 ? -14.529 -17.956 18.340 1.00 82.50 132 GLU A N 1
ATOM 961 C CA . GLU A 1 132 ? -15.035 -16.709 18.916 1.00 82.50 132 GLU A CA 1
ATOM 962 C C . GLU A 1 132 ? -14.561 -16.513 20.366 1.00 82.50 132 GLU A C 1
ATOM 964 O O . GLU A 1 132 ? -14.157 -15.407 20.750 1.00 82.50 132 GLU A O 1
ATOM 969 N N . GLU A 1 133 ? -14.525 -17.585 21.160 1.00 86.44 133 GLU A N 1
ATOM 970 C CA . GLU A 1 133 ? -13.918 -17.570 22.493 1.00 86.44 133 GLU A CA 1
ATOM 971 C C . GLU A 1 133 ? -12.432 -17.217 22.423 1.00 86.44 133 GLU A C 1
ATOM 973 O O . GLU A 1 133 ? -12.001 -16.264 23.072 1.00 86.44 133 GLU A O 1
ATOM 978 N N . LEU A 1 134 ? -11.655 -17.914 21.588 1.00 86.12 134 LEU A N 1
ATOM 979 C CA . LEU A 1 134 ? -10.226 -17.652 21.416 1.00 86.12 134 LEU A CA 1
ATOM 980 C C . LEU A 1 134 ? -9.985 -16.223 20.945 1.00 86.12 134 LEU A C 1
ATOM 982 O O . LEU A 1 134 ? -9.160 -15.531 21.527 1.00 86.12 134 LEU A O 1
ATOM 986 N N . ARG A 1 135 ? -10.753 -15.736 19.962 1.00 81.50 135 ARG A N 1
ATOM 987 C CA . ARG A 1 135 ? -10.686 -14.362 19.437 1.00 81.50 135 ARG A CA 1
ATOM 988 C C . ARG A 1 135 ? -10.885 -13.301 20.516 1.00 81.50 135 ARG A C 1
ATOM 990 O O . ARG A 1 135 ? -10.295 -12.221 20.426 1.00 81.50 135 ARG A O 1
ATOM 997 N N . THR A 1 136 ? -11.732 -13.567 21.506 1.00 71.88 136 THR A N 1
ATOM 998 C CA . THR A 1 136 ? -12.133 -12.572 22.510 1.00 71.88 136 THR A CA 1
ATOM 999 C C . THR A 1 136 ? -11.389 -12.709 23.836 1.00 71.88 136 THR A C 1
ATOM 1001 O O . THR A 1 136 ? -11.140 -11.690 24.486 1.00 71.88 136 THR A O 1
ATOM 1004 N N . GLN A 1 137 ? -11.001 -13.926 24.221 1.00 82.50 137 GLN A N 1
ATOM 1005 C CA . GLN A 1 137 ? -10.532 -14.254 25.569 1.00 82.50 137 GLN A CA 1
ATOM 1006 C C . GLN A 1 137 ? -9.060 -14.673 25.637 1.00 82.50 137 GLN A C 1
ATOM 1008 O O . GLN A 1 137 ? -8.485 -14.583 26.721 1.00 82.50 137 GLN A O 1
ATOM 1013 N N . ASP A 1 138 ? -8.431 -15.079 24.526 1.00 82.69 138 ASP A N 1
ATOM 1014 C CA . ASP A 1 138 ? -7.025 -15.493 24.564 1.00 82.69 138 ASP A CA 1
ATOM 1015 C C . ASP A 1 138 ? -6.092 -14.313 24.892 1.00 82.69 138 ASP A C 1
ATOM 1017 O O . ASP A 1 138 ? -6.245 -13.190 24.392 1.00 82.69 138 ASP A O 1
ATOM 1021 N N . GLU A 1 139 ? -5.110 -14.558 25.758 1.00 75.69 139 GLU A N 1
ATOM 1022 C CA . GLU A 1 139 ? -4.140 -13.549 26.186 1.00 75.69 139 GLU A CA 1
ATOM 1023 C C . GLU A 1 139 ? -3.180 -13.137 25.058 1.00 75.69 139 GLU A C 1
ATOM 1025 O O . GLU A 1 139 ? -2.714 -11.992 25.011 1.00 75.69 139 GLU A O 1
ATOM 1030 N N . SER A 1 140 ? -2.927 -14.036 24.104 1.00 67.56 140 SER A N 1
ATOM 1031 C CA . SER A 1 140 ? -2.035 -13.821 22.976 1.00 67.56 140 SER A CA 1
ATOM 1032 C C . SER A 1 140 ? -2.761 -13.175 21.801 1.00 67.56 140 SER A C 1
ATOM 1034 O O . SER A 1 140 ? -3.742 -13.685 21.260 1.00 67.56 140 SER A O 1
ATOM 1036 N N . TRP A 1 141 ? -2.244 -12.035 21.336 1.00 57.38 141 TRP A N 1
ATOM 1037 C CA . TRP A 1 141 ? -2.765 -11.376 20.136 1.00 57.38 141 TRP A CA 1
ATOM 1038 C C . TRP A 1 141 ? -2.658 -12.259 18.884 1.00 57.38 141 TRP A C 1
ATOM 1040 O O . TRP A 1 141 ? -3.577 -12.256 18.067 1.00 57.38 141 TRP A O 1
ATOM 1050 N N . THR A 1 142 ? -1.579 -13.036 18.749 1.00 55.28 142 THR A N 1
ATOM 1051 C CA . THR A 1 142 ? -1.356 -13.912 17.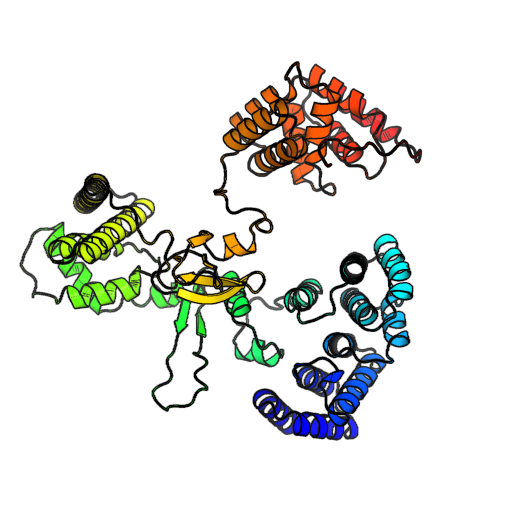588 1.00 55.28 142 THR A CA 1
ATOM 1052 C C . THR A 1 142 ? -2.438 -14.990 17.501 1.00 55.28 142 THR A C 1
ATOM 1054 O O . THR A 1 142 ? -2.996 -15.207 16.430 1.00 55.28 142 THR A O 1
ATOM 1057 N N . VAL A 1 143 ? -2.808 -15.582 18.642 1.00 66.31 143 VAL A N 1
ATOM 1058 C CA . VAL A 1 143 ? -3.874 -16.594 18.739 1.00 66.31 143 VAL A CA 1
ATOM 1059 C C . VAL A 1 143 ? -5.244 -15.965 18.477 1.00 66.31 143 VAL A C 1
ATOM 1061 O O . VAL A 1 143 ? -6.000 -16.468 17.649 1.00 66.31 143 VAL A O 1
ATOM 1064 N N . ARG A 1 144 ? -5.543 -14.803 19.085 1.00 68.75 144 ARG A N 1
ATOM 1065 C CA . ARG A 1 144 ? -6.796 -14.065 18.824 1.00 68.75 144 ARG A CA 1
ATOM 1066 C C . ARG A 1 144 ? -6.997 -13.739 17.348 1.00 68.75 144 ARG A C 1
ATOM 1068 O O . ARG A 1 144 ? -8.120 -13.778 16.843 1.00 68.75 144 ARG A O 1
ATOM 1075 N N . ARG A 1 145 ? -5.912 -13.377 16.662 1.00 60.75 145 ARG A N 1
ATOM 1076 C CA . ARG A 1 145 ? -5.933 -13.051 15.238 1.00 60.75 145 ARG A CA 1
ATOM 1077 C C . ARG A 1 145 ? -6.115 -14.294 14.373 1.00 60.75 145 ARG A C 1
ATOM 1079 O O . ARG A 1 145 ? -7.012 -14.276 13.540 1.00 60.75 145 ARG A O 1
ATOM 1086 N N . ALA A 1 146 ? -5.352 -15.360 14.614 1.00 69.81 146 ALA A N 1
ATOM 1087 C CA . ALA A 1 146 ? -5.534 -16.635 13.917 1.00 69.81 146 ALA A CA 1
ATOM 1088 C C . ALA A 1 146 ? -6.973 -17.157 14.061 1.00 69.81 146 ALA A C 1
ATOM 1090 O O . ALA A 1 146 ? -7.570 -17.623 13.091 1.00 69.81 146 ALA A O 1
ATOM 1091 N N . ALA A 1 147 ? -7.575 -16.978 15.241 1.00 75.88 147 ALA A N 1
ATOM 1092 C CA . ALA A 1 147 ? -8.962 -17.347 15.479 1.00 75.88 147 ALA A CA 1
ATOM 1093 C C . ALA A 1 147 ? -9.958 -16.486 14.685 1.00 75.88 147 ALA A C 1
ATOM 1095 O O . ALA A 1 147 ? -10.877 -17.013 14.061 1.00 75.88 147 ALA A O 1
ATOM 1096 N N . LYS A 1 148 ? -9.748 -15.163 14.636 1.00 71.94 148 LYS A N 1
ATOM 1097 C CA . LYS A 1 148 ? -10.540 -14.248 13.796 1.00 71.94 148 LYS A CA 1
ATOM 1098 C C . LYS A 1 148 ? -10.444 -14.610 12.314 1.00 71.94 148 LYS A C 1
ATOM 1100 O O . LYS A 1 148 ? -11.467 -14.635 11.634 1.00 71.94 148 LYS A O 1
ATOM 1105 N N . ASP A 1 149 ? -9.231 -14.835 11.823 1.00 71.25 149 ASP A N 1
ATOM 1106 C CA . ASP A 1 149 ? -8.970 -15.084 10.407 1.00 71.25 149 ASP A CA 1
ATOM 1107 C C . ASP A 1 149 ? -9.557 -16.444 9.994 1.00 71.25 149 ASP A C 1
ATOM 1109 O O . ASP A 1 149 ? -10.189 -16.550 8.946 1.00 71.25 149 ASP A O 1
ATOM 1113 N N . SER A 1 150 ? -9.469 -17.459 10.857 1.00 79.19 150 SER A N 1
ATOM 1114 C CA . SER A 1 150 ? -10.089 -18.773 10.633 1.00 79.19 150 SER A CA 1
ATOM 1115 C C . SER A 1 150 ? -11.622 -18.730 10.724 1.00 79.19 150 SER A C 1
ATOM 1117 O O . SER A 1 150 ? -12.298 -19.315 9.885 1.00 79.19 150 SER A O 1
ATOM 1119 N N . ALA A 1 151 ? -12.198 -17.948 11.645 1.00 75.75 151 ALA A N 1
ATOM 1120 C CA . ALA A 1 151 ? -13.652 -17.770 11.736 1.00 75.75 151 ALA A CA 1
ATOM 1121 C C . ALA A 1 151 ? -14.211 -17.026 10.514 1.00 75.75 151 ALA A C 1
ATOM 1123 O O . ALA A 1 151 ? -15.287 -17.341 10.010 1.00 75.75 151 ALA A O 1
ATOM 1124 N N . HIS A 1 152 ? -13.462 -16.041 10.008 1.00 69.12 152 HIS A N 1
ATOM 1125 C CA . HIS A 1 152 ? -13.806 -15.333 8.776 1.00 69.12 152 HIS A CA 1
ATOM 1126 C C . HIS A 1 152 ? -13.727 -16.242 7.547 1.00 69.12 152 HIS A C 1
ATOM 1128 O O . HIS A 1 152 ? -14.556 -16.101 6.649 1.00 69.12 152 HIS A O 1
ATOM 1134 N N . ARG A 1 153 ? -12.762 -17.173 7.519 1.00 68.81 153 ARG A N 1
ATOM 1135 C CA . ARG A 1 153 ? -12.656 -18.206 6.479 1.00 68.81 153 ARG A CA 1
ATOM 1136 C C . ARG A 1 153 ? -13.857 -19.152 6.513 1.00 68.81 153 ARG A C 1
ATOM 1138 O O . ARG A 1 153 ? -14.518 -19.274 5.498 1.00 68.81 153 ARG A O 1
ATOM 1145 N N . LEU A 1 154 ? -14.226 -19.696 7.674 1.00 69.75 154 LEU A N 1
ATOM 1146 C CA . LEU A 1 154 ? -15.400 -20.578 7.815 1.00 69.75 154 LEU A CA 1
ATOM 1147 C C . LEU A 1 154 ? -16.737 -19.892 7.485 1.00 69.75 154 LEU A C 1
ATOM 1149 O O . LEU A 1 154 ? -17.670 -20.534 7.017 1.00 69.75 154 LEU A O 1
ATOM 1153 N N . GLY A 1 155 ? -16.848 -18.580 7.722 1.00 57.06 155 GLY A N 1
ATOM 1154 C CA . GLY A 1 155 ? -18.045 -17.799 7.387 1.00 57.06 155 GLY A CA 1
ATOM 1155 C C . GLY A 1 155 ? -18.227 -17.513 5.890 1.00 57.06 155 GLY A C 1
ATOM 1156 O O . GLY A 1 155 ? -19.285 -17.021 5.487 1.00 57.06 155 GLY A O 1
ATOM 1157 N N . LYS A 1 156 ? -17.212 -17.790 5.067 1.00 48.75 156 LYS A N 1
ATOM 1158 C CA . LYS A 1 156 ? -17.286 -17.753 3.608 1.00 48.75 156 LYS A CA 1
ATOM 1159 C C . LYS A 1 156 ? -17.246 -19.195 3.121 1.00 48.75 156 LYS A C 1
ATOM 1161 O O . LYS A 1 156 ? -16.216 -19.838 3.222 1.00 48.75 156 LYS A O 1
ATOM 1166 N N . ASP A 1 157 ? -18.369 -19.682 2.614 1.00 37.62 157 ASP A N 1
ATOM 1167 C CA . ASP A 1 157 ? -18.545 -21.026 2.048 1.00 37.62 157 ASP A CA 1
ATOM 1168 C C . ASP A 1 157 ? -17.729 -21.190 0.740 1.00 37.62 157 ASP A C 1
ATOM 1170 O O . ASP A 1 157 ? -18.270 -21.299 -0.358 1.00 37.62 157 ASP A O 1
ATOM 1174 N N . GLU A 1 158 ? -16.403 -21.089 0.839 1.00 36.94 158 GLU A N 1
ATOM 1175 C CA . GLU A 1 158 ? -15.434 -21.322 -0.226 1.00 36.94 158 GLU A CA 1
ATOM 1176 C C . GLU A 1 158 ? -14.547 -22.487 0.214 1.00 36.94 158 GLU A C 1
ATOM 1178 O O . GLU A 1 158 ? -13.630 -22.340 1.022 1.00 36.94 158 GLU A O 1
ATOM 1183 N N . THR A 1 159 ? -14.845 -23.667 -0.330 1.00 35.28 159 THR A N 1
ATOM 1184 C CA . THR A 1 159 ? -13.962 -24.835 -0.307 1.00 35.28 159 THR A CA 1
ATOM 1185 C C . THR A 1 159 ? -12.543 -24.419 -0.694 1.00 35.28 159 THR A C 1
ATOM 1187 O O . THR A 1 159 ? -12.328 -23.853 -1.769 1.00 35.28 159 THR A O 1
ATOM 1190 N N . LEU A 1 160 ? -11.596 -24.701 0.202 1.00 36.62 160 LEU A N 1
ATOM 1191 C CA . LEU A 1 160 ? -10.168 -24.408 0.111 1.00 36.62 160 LEU A CA 1
ATOM 1192 C C . LEU A 1 160 ? -9.524 -25.060 -1.120 1.00 36.62 160 LEU A C 1
ATOM 1194 O O . LEU A 1 160 ? -8.946 -26.137 -1.060 1.00 36.62 160 LEU A O 1
ATOM 1198 N N . GLY A 1 161 ? -9.563 -24.343 -2.237 1.00 31.50 161 GLY A N 1
ATOM 1199 C CA . GLY A 1 161 ? -8.619 -24.487 -3.335 1.00 31.50 161 GLY A CA 1
ATOM 1200 C C . GLY A 1 161 ? -7.636 -23.319 -3.325 1.00 31.50 161 GLY A C 1
ATOM 1201 O O . GLY A 1 161 ? -7.833 -22.346 -4.043 1.00 31.50 161 GLY A O 1
ATOM 1202 N N . GLY A 1 162 ? -6.575 -23.413 -2.518 1.00 37.38 162 GLY A N 1
ATOM 1203 C CA . GLY A 1 162 ? -5.309 -22.726 -2.805 1.00 37.38 162 GLY A CA 1
ATOM 1204 C C . GLY A 1 162 ? -5.184 -21.223 -2.512 1.00 37.38 162 GLY A C 1
ATOM 1205 O O . GLY A 1 162 ? -4.659 -20.499 -3.358 1.00 37.38 162 GLY A O 1
ATOM 1206 N N . ASP A 1 163 ? -5.524 -20.740 -1.311 1.00 42.47 163 ASP A N 1
ATOM 1207 C CA . ASP A 1 163 ? -5.002 -19.432 -0.868 1.00 42.47 163 ASP A CA 1
ATOM 1208 C C . ASP A 1 163 ? -3.595 -19.566 -0.249 1.00 42.47 163 ASP A C 1
ATOM 1210 O O . ASP A 1 163 ? -3.391 -19.565 0.967 1.00 42.47 163 ASP A O 1
ATOM 1214 N N . LEU A 1 164 ? -2.600 -19.675 -1.133 1.00 37.34 164 LEU A N 1
ATOM 1215 C CA . LEU A 1 164 ? -1.166 -19.687 -0.811 1.00 37.34 164 LEU A CA 1
ATOM 1216 C C . LEU A 1 164 ? -0.678 -18.385 -0.138 1.00 37.34 164 LEU A C 1
ATOM 1218 O O . LEU A 1 164 ? 0.445 -18.342 0.370 1.00 37.34 164 LEU A O 1
ATOM 1222 N N . PHE A 1 165 ? -1.479 -17.312 -0.138 1.00 34.06 165 PHE A N 1
ATOM 1223 C CA . PHE A 1 165 ? -1.133 -16.033 0.489 1.00 34.06 165 PHE A CA 1
ATOM 1224 C C . PHE A 1 165 ? -1.410 -16.042 1.996 1.00 34.06 165 PHE A C 1
ATOM 1226 O O . PHE A 1 165 ? -0.568 -15.575 2.766 1.00 34.06 165 PHE A O 1
ATOM 1233 N N . GLY A 1 166 ? -2.533 -16.626 2.427 1.00 39.31 166 GLY A N 1
ATOM 1234 C CA . GLY A 1 166 ? -2.861 -16.778 3.850 1.00 39.31 166 GLY A CA 1
ATOM 1235 C C . GLY A 1 166 ? -1.846 -17.646 4.604 1.00 39.31 166 GLY A C 1
ATOM 1236 O O . GLY A 1 166 ? -1.416 -17.292 5.702 1.00 39.31 166 GLY A O 1
ATOM 1237 N N . ARG A 1 167 ? -1.377 -18.727 3.964 1.00 43.47 167 ARG A N 1
ATOM 1238 C CA . ARG A 1 167 ? -0.433 -19.708 4.538 1.00 43.47 167 ARG A CA 1
ATOM 1239 C C . ARG A 1 167 ? 0.950 -19.117 4.859 1.00 43.47 167 ARG A C 1
ATOM 1241 O O . ARG A 1 167 ? 1.548 -19.439 5.883 1.00 43.47 167 ARG A O 1
ATOM 1248 N N . TYR A 1 168 ? 1.454 -18.198 4.034 1.00 41.25 168 TYR A N 1
ATOM 1249 C CA . TYR A 1 168 ? 2.761 -17.555 4.248 1.00 41.25 168 TYR A CA 1
ATOM 1250 C C . TYR A 1 168 ? 2.689 -16.311 5.150 1.00 41.25 168 TYR A C 1
ATOM 1252 O O . TYR A 1 168 ? 3.659 -15.973 5.833 1.00 41.25 168 TYR A O 1
ATOM 1260 N N . GLU A 1 169 ? 1.525 -15.652 5.223 1.00 39.28 169 GLU A N 1
ATOM 1261 C CA . GLU A 1 169 ? 1.283 -14.575 6.190 1.00 39.28 169 GLU A CA 1
ATOM 1262 C C . GLU A 1 169 ? 1.413 -15.078 7.635 1.00 39.28 169 GLU A C 1
ATOM 1264 O O . GLU A 1 169 ? 1.945 -14.361 8.488 1.00 39.28 169 GLU A O 1
ATOM 1269 N N . ALA A 1 170 ? 1.000 -16.322 7.894 1.00 38.97 170 ALA A N 1
ATOM 1270 C CA . ALA A 1 170 ? 1.191 -16.998 9.172 1.00 38.97 170 ALA A CA 1
ATOM 1271 C C . ALA A 1 170 ? 2.687 -17.184 9.507 1.00 38.97 170 ALA A C 1
ATOM 1273 O O . ALA A 1 170 ? 3.113 -16.836 10.607 1.00 38.97 170 ALA A O 1
ATOM 1274 N N . LEU A 1 171 ? 3.514 -17.620 8.544 1.00 38.59 171 LEU A N 1
ATOM 1275 C CA . LEU A 1 171 ? 4.955 -17.885 8.723 1.00 38.59 171 LEU A CA 1
ATOM 1276 C C . LEU A 1 171 ? 5.806 -16.632 9.007 1.00 38.59 171 LEU A C 1
ATOM 1278 O O . LEU A 1 171 ? 6.721 -16.678 9.828 1.00 38.59 171 LEU A O 1
ATOM 1282 N N . ILE A 1 172 ? 5.513 -15.493 8.368 1.00 36.66 172 ILE A N 1
ATOM 1283 C CA . ILE A 1 172 ? 6.208 -14.221 8.659 1.00 36.66 172 ILE A CA 1
ATOM 1284 C C . ILE A 1 172 ? 5.840 -13.699 10.058 1.00 36.66 172 ILE A C 1
ATOM 1286 O O . ILE A 1 172 ? 6.663 -13.096 10.747 1.00 36.66 172 ILE A O 1
ATOM 1290 N N . ARG A 1 173 ? 4.594 -13.909 10.492 1.00 39.72 173 ARG A N 1
ATOM 1291 C CA . ARG A 1 173 ? 4.048 -13.329 11.730 1.00 39.72 173 ARG A CA 1
ATOM 1292 C C . ARG A 1 173 ? 4.430 -14.087 12.994 1.00 39.72 173 ARG A C 1
ATOM 1294 O O . ARG A 1 173 ? 4.333 -13.518 14.079 1.00 39.72 173 ARG A O 1
ATOM 1301 N N . THR A 1 174 ? 4.872 -15.335 12.868 1.00 37.19 174 THR A N 1
ATOM 1302 C CA . THR A 1 174 ? 5.330 -16.164 13.989 1.00 37.19 174 THR A CA 1
ATOM 1303 C C . THR A 1 174 ? 6.776 -15.904 14.417 1.00 37.19 174 THR A C 1
ATOM 1305 O O . THR A 1 174 ? 7.296 -16.634 15.258 1.00 37.19 174 THR A O 1
ATOM 1308 N N . ASP A 1 175 ? 7.414 -14.846 13.897 1.00 32.16 175 ASP A N 1
ATOM 1309 C CA . ASP A 1 175 ? 8.749 -14.364 14.297 1.00 32.16 175 ASP A CA 1
ATOM 1310 C C . ASP A 1 175 ? 9.898 -15.373 14.045 1.00 32.16 175 ASP A C 1
ATOM 1312 O O . ASP A 1 175 ? 11.038 -15.122 14.431 1.00 32.16 175 ASP A O 1
ATOM 1316 N N . ARG A 1 176 ? 9.633 -16.490 13.345 1.00 34.69 176 ARG A N 1
ATOM 1317 C CA . ARG A 1 176 ? 10.659 -17.430 12.846 1.00 34.69 176 ARG A CA 1
ATOM 1318 C C . ARG A 1 176 ? 11.326 -16.980 11.553 1.00 34.69 176 ARG A C 1
ATOM 1320 O O . ARG A 1 176 ? 12.408 -17.454 11.231 1.00 34.69 176 ARG A O 1
ATOM 1327 N N . LEU A 1 177 ? 10.728 -16.019 10.853 1.00 34.06 177 LEU A N 1
ATOM 1328 C CA . LEU A 1 177 ? 11.383 -15.261 9.789 1.00 34.06 177 LEU A CA 1
ATOM 1329 C C . LEU A 1 177 ? 11.995 -13.969 10.361 1.00 34.06 177 LEU A C 1
ATOM 1331 O O . LEU A 1 177 ? 11.879 -12.892 9.782 1.00 34.06 177 LEU A O 1
ATOM 1335 N N . ARG A 1 178 ? 12.641 -14.064 11.530 1.00 30.05 178 ARG A N 1
ATOM 1336 C CA . ARG A 1 178 ? 13.636 -13.075 11.944 1.00 30.05 178 ARG A CA 1
ATOM 1337 C C . ARG A 1 178 ? 14.930 -13.404 11.220 1.00 30.05 178 ARG A C 1
ATOM 1339 O O . ARG A 1 178 ? 15.435 -14.517 11.316 1.00 30.05 178 ARG A O 1
ATOM 1346 N N . THR A 1 179 ? 15.463 -12.426 10.497 1.00 34.53 179 THR A N 1
ATOM 1347 C CA . THR A 1 179 ? 16.850 -12.424 10.029 1.00 34.53 179 THR A CA 1
ATOM 1348 C C . THR A 1 179 ? 17.757 -12.399 11.259 1.00 34.53 179 THR A C 1
ATOM 1350 O O . THR A 1 179 ? 18.194 -11.338 11.703 1.00 34.53 179 THR A O 1
ATOM 1353 N N . GLU A 1 180 ? 17.955 -13.552 11.892 1.00 26.20 180 GLU A N 1
ATOM 1354 C CA . GLU A 1 180 ? 18.961 -13.689 12.929 1.00 26.20 180 GLU A CA 1
ATOM 1355 C C . GLU A 1 180 ? 20.328 -13.615 12.251 1.00 26.20 180 GLU A C 1
ATOM 1357 O O . GLU A 1 180 ? 20.693 -14.470 11.449 1.00 26.20 180 GLU A O 1
ATOM 1362 N N . THR A 1 181 ? 21.052 -12.555 12.611 1.00 28.45 181 THR A N 1
ATOM 1363 C CA . THR A 1 181 ? 22.406 -12.143 12.214 1.00 28.45 181 THR A CA 1
ATOM 1364 C C . THR A 1 181 ? 22.512 -11.241 10.979 1.00 28.45 181 THR A C 1
ATOM 1366 O O . THR A 1 181 ? 22.247 -11.617 9.842 1.00 28.45 181 THR A O 1
ATOM 1369 N N . ASP A 1 182 ? 22.987 -10.023 11.247 1.00 32.56 182 ASP A N 1
ATOM 1370 C CA . ASP A 1 182 ? 23.333 -8.942 10.318 1.00 32.56 182 ASP A CA 1
ATOM 1371 C C . ASP A 1 182 ? 24.473 -9.284 9.321 1.00 32.56 182 ASP A C 1
ATOM 1373 O O . ASP A 1 182 ? 25.037 -8.376 8.710 1.00 32.56 182 ASP A O 1
ATOM 1377 N N . GLU A 1 183 ? 24.848 -10.557 9.124 1.00 33.69 183 GLU A N 1
ATOM 1378 C CA . GLU A 1 183 ? 26.083 -10.911 8.396 1.00 33.69 183 GLU A CA 1
ATOM 1379 C C . GLU A 1 183 ? 26.003 -12.068 7.380 1.00 33.69 183 GLU A C 1
ATOM 1381 O O . GLU A 1 183 ? 26.967 -12.245 6.636 1.00 33.69 183 GLU A O 1
ATOM 1386 N N . GLU A 1 184 ? 24.893 -12.802 7.221 1.00 35.91 184 GLU A N 1
ATOM 1387 C CA . GLU A 1 184 ? 24.822 -13.869 6.199 1.00 35.91 184 GLU A CA 1
ATOM 1388 C C . GLU A 1 184 ? 23.734 -13.672 5.130 1.00 35.91 184 GLU A C 1
ATOM 1390 O O . GLU A 1 184 ? 22.547 -13.524 5.415 1.00 35.91 184 GLU A O 1
ATOM 1395 N N . GLU A 1 185 ? 24.158 -13.728 3.860 1.00 38.00 185 GLU A N 1
ATOM 1396 C CA . GLU A 1 185 ? 23.322 -13.601 2.660 1.00 38.00 185 GLU A CA 1
ATOM 1397 C C . GLU A 1 185 ? 22.186 -14.653 2.605 1.00 38.00 185 GLU A C 1
ATOM 1399 O O . GLU A 1 185 ? 22.400 -15.861 2.745 1.00 38.00 185 GLU A O 1
ATOM 1404 N N . LEU A 1 186 ? 20.964 -14.202 2.297 1.00 38.03 186 LEU A N 1
ATOM 1405 C CA . LEU A 1 186 ? 19.857 -15.056 1.852 1.00 38.03 186 LEU A CA 1
ATOM 1406 C C . LEU A 1 186 ? 20.078 -15.414 0.377 1.00 38.03 186 LEU A C 1
ATOM 1408 O O . LEU A 1 186 ? 19.866 -14.584 -0.507 1.00 38.03 186 LEU A O 1
ATOM 1412 N N . ASN A 1 187 ? 20.520 -16.645 0.105 1.00 39.50 187 ASN A N 1
ATOM 1413 C CA . ASN A 1 187 ? 20.683 -17.152 -1.258 1.00 39.50 187 ASN A CA 1
ATOM 1414 C C . ASN A 1 187 ? 19.516 -18.083 -1.670 1.00 39.50 187 ASN A C 1
ATOM 1416 O O . ASN A 1 187 ? 18.839 -18.649 -0.805 1.00 39.50 187 ASN A O 1
ATOM 1420 N N . PRO A 1 188 ? 19.286 -18.289 -2.982 1.00 36.69 188 PRO A N 1
ATOM 1421 C CA . PRO A 1 188 ? 18.210 -19.151 -3.484 1.00 36.69 188 PRO A CA 1
ATOM 1422 C C . PRO A 1 188 ? 18.263 -20.594 -2.962 1.00 36.69 188 PRO A C 1
ATOM 1424 O O . PRO A 1 188 ? 17.223 -21.216 -2.777 1.00 36.69 188 PRO A O 1
ATOM 1427 N N . ARG A 1 189 ? 19.462 -21.109 -2.654 1.00 37.88 189 ARG A N 1
ATOM 1428 C CA . ARG A 1 189 ? 19.649 -22.425 -2.026 1.00 37.88 189 ARG A CA 1
ATOM 1429 C C . ARG A 1 189 ? 19.046 -22.481 -0.621 1.00 37.88 189 ARG A C 1
ATOM 1431 O O . ARG A 1 189 ? 18.425 -23.477 -0.291 1.00 37.88 189 ARG A O 1
ATOM 1438 N N . ARG A 1 190 ? 19.180 -21.434 0.200 1.00 43.81 190 ARG A N 1
ATOM 1439 C CA . ARG A 1 190 ? 18.556 -21.367 1.536 1.00 43.81 190 ARG A CA 1
ATOM 1440 C C . ARG A 1 190 ? 17.028 -21.312 1.446 1.00 43.81 190 ARG A C 1
ATOM 1442 O O . ARG A 1 190 ? 16.374 -22.017 2.200 1.00 43.81 190 ARG A O 1
ATOM 1449 N N . LEU A 1 191 ? 16.476 -20.551 0.498 1.00 39.81 191 LEU A N 1
ATOM 1450 C CA . LEU A 1 191 ? 15.024 -20.474 0.268 1.00 39.81 191 LEU A CA 1
ATOM 1451 C C . LEU A 1 191 ? 14.438 -21.801 -0.248 1.00 39.81 191 LEU A C 1
ATOM 1453 O O . LEU A 1 191 ? 13.386 -22.227 0.219 1.00 39.81 191 LEU A O 1
ATOM 1457 N N . ALA A 1 192 ? 15.147 -22.491 -1.147 1.00 36.56 192 ALA A N 1
ATOM 1458 C CA . ALA A 1 192 ? 14.767 -23.823 -1.619 1.00 36.56 192 ALA A CA 1
ATOM 1459 C C . ALA A 1 192 ? 14.875 -24.890 -0.512 1.00 36.56 192 ALA A C 1
ATOM 1461 O O . ALA A 1 192 ? 13.991 -25.729 -0.372 1.00 36.56 192 ALA A O 1
ATOM 1462 N N . ASN A 1 193 ? 15.901 -24.808 0.343 1.00 39.75 193 ASN A N 1
ATOM 1463 C CA . ASN A 1 193 ? 16.080 -25.700 1.497 1.00 39.75 193 ASN A CA 1
ATOM 1464 C C . ASN A 1 193 ? 15.016 -25.505 2.599 1.00 39.75 193 ASN A C 1
ATOM 1466 O O . ASN A 1 193 ? 14.908 -26.339 3.495 1.00 39.75 193 ASN A O 1
ATOM 1470 N N . MET A 1 194 ? 14.235 -24.421 2.538 1.00 39.16 194 MET A N 1
ATOM 1471 C CA . MET A 1 194 ? 13.054 -24.199 3.381 1.00 39.16 194 MET A CA 1
ATOM 1472 C C . MET A 1 194 ? 11.770 -24.808 2.784 1.00 39.16 194 MET A C 1
ATOM 1474 O O . MET A 1 194 ? 10.697 -24.596 3.335 1.00 39.16 194 MET A O 1
ATOM 1478 N N . GLY A 1 195 ? 11.854 -25.544 1.667 1.00 31.00 195 GLY A N 1
ATOM 1479 C CA . GLY A 1 195 ? 10.711 -26.216 1.033 1.00 31.00 195 GLY A CA 1
ATOM 1480 C C . GLY A 1 195 ? 9.800 -25.300 0.205 1.00 31.00 195 GLY A C 1
ATOM 1481 O O . GLY A 1 195 ? 8.763 -25.735 -0.284 1.00 31.00 195 GLY A O 1
ATOM 1482 N N . LEU A 1 196 ? 10.172 -24.032 0.007 1.00 36.03 196 LEU A N 1
ATOM 1483 C CA . LEU A 1 196 ? 9.329 -23.040 -0.661 1.00 36.03 196 LEU A CA 1
ATOM 1484 C C . LEU A 1 196 ? 9.595 -23.017 -2.175 1.00 36.03 196 LEU A C 1
ATOM 1486 O O . LEU A 1 196 ? 10.489 -22.316 -2.654 1.00 36.03 196 LEU A O 1
ATOM 1490 N N . ARG A 1 197 ? 8.789 -23.742 -2.960 1.00 39.38 197 ARG A N 1
ATOM 1491 C CA . ARG A 1 197 ? 8.664 -23.487 -4.407 1.00 39.38 197 ARG A CA 1
ATOM 1492 C C . ARG A 1 197 ? 7.754 -22.276 -4.611 1.00 39.38 197 ARG A C 1
ATOM 1494 O O . ARG A 1 197 ? 6.559 -22.330 -4.349 1.00 39.38 197 ARG A O 1
ATOM 1501 N N . LEU A 1 198 ? 8.336 -21.160 -5.044 1.00 39.59 198 LEU A N 1
ATOM 1502 C CA . LEU A 1 198 ? 7.651 -19.871 -5.130 1.00 39.59 198 LEU A CA 1
ATOM 1503 C C . LEU A 1 198 ? 6.930 -19.694 -6.486 1.00 39.59 198 LEU A C 1
ATOM 1505 O O . LEU A 1 198 ? 7.597 -19.709 -7.522 1.00 39.59 198 LEU A O 1
ATOM 1509 N N . PRO A 1 199 ? 5.604 -19.454 -6.511 1.00 39.19 199 PRO A N 1
ATOM 1510 C CA . PRO A 1 199 ? 4.884 -19.008 -7.709 1.00 39.19 199 PRO A CA 1
ATOM 1511 C C . PRO A 1 199 ? 5.467 -17.712 -8.311 1.00 39.19 199 PRO A C 1
ATOM 1513 O O . PRO A 1 199 ? 6.114 -16.934 -7.614 1.00 39.19 199 PRO A O 1
ATOM 1516 N N . ALA A 1 200 ? 5.195 -17.398 -9.584 1.00 37.94 200 ALA A N 1
ATOM 1517 C CA . ALA A 1 200 ? 5.692 -16.174 -10.247 1.00 37.94 200 ALA A CA 1
ATOM 1518 C C . ALA A 1 200 ? 5.341 -14.870 -9.487 1.00 37.94 200 ALA A C 1
ATOM 1520 O O . ALA A 1 200 ? 6.145 -13.940 -9.407 1.00 37.94 200 ALA A O 1
ATOM 1521 N N . ALA A 1 201 ? 4.182 -14.839 -8.822 1.00 34.16 201 ALA A N 1
ATOM 1522 C CA . ALA A 1 201 ? 3.762 -13.752 -7.932 1.00 34.16 201 ALA A CA 1
ATOM 1523 C C . ALA A 1 201 ? 4.642 -13.596 -6.666 1.00 34.16 201 ALA A C 1
ATOM 1525 O O . ALA A 1 201 ? 4.688 -12.526 -6.062 1.00 34.16 201 ALA A O 1
ATOM 1526 N N . TYR A 1 202 ? 5.392 -14.631 -6.284 1.00 43.09 202 TYR A N 1
ATOM 1527 C CA . TYR A 1 202 ? 6.360 -14.612 -5.186 1.00 43.09 202 TYR A CA 1
ATOM 1528 C C . TYR A 1 202 ? 7.777 -14.202 -5.619 1.00 43.09 202 TYR A C 1
ATOM 1530 O O . TYR A 1 202 ? 8.484 -13.570 -4.835 1.00 43.09 202 TYR A O 1
ATOM 1538 N N . GLN A 1 203 ? 8.186 -14.447 -6.871 1.00 44.56 203 GLN A N 1
ATOM 1539 C CA . GLN A 1 203 ? 9.391 -13.814 -7.449 1.00 44.56 203 GLN A CA 1
ATOM 1540 C C . GLN A 1 203 ? 9.244 -12.279 -7.443 1.00 44.56 203 GLN A C 1
ATOM 1542 O O . GLN A 1 203 ? 10.175 -11.533 -7.151 1.00 44.56 203 GLN A O 1
ATOM 1547 N N . VAL A 1 204 ? 8.008 -11.833 -7.656 1.00 38.09 204 VAL A N 1
ATOM 1548 C CA . VAL A 1 204 ? 7.492 -10.465 -7.537 1.00 38.09 204 VAL A CA 1
ATOM 1549 C C . VAL A 1 204 ? 7.512 -9.905 -6.102 1.00 38.09 204 VAL A C 1
ATOM 1551 O O . VAL A 1 204 ? 7.753 -8.713 -5.899 1.00 38.09 204 VAL A O 1
ATOM 1554 N N . PHE A 1 205 ? 7.319 -10.744 -5.086 1.00 40.84 205 PHE A N 1
ATOM 1555 C CA . PHE A 1 205 ? 7.482 -10.353 -3.683 1.00 40.84 205 PHE A CA 1
ATOM 1556 C C . PHE A 1 205 ? 8.965 -10.281 -3.276 1.00 40.84 205 PHE A C 1
ATOM 1558 O O . PHE A 1 205 ? 9.364 -9.351 -2.578 1.00 40.84 205 PHE A O 1
ATOM 1565 N N . LEU A 1 206 ? 9.826 -11.164 -3.794 1.00 43.38 206 LEU A N 1
ATOM 1566 C CA . LEU A 1 206 ? 11.281 -11.011 -3.656 1.00 43.38 206 LEU A CA 1
ATOM 1567 C C . LEU A 1 206 ? 11.778 -9.725 -4.346 1.00 43.38 206 LEU A C 1
ATOM 1569 O O . LEU A 1 206 ? 12.573 -8.990 -3.764 1.00 43.38 206 LEU A O 1
ATOM 1573 N N . LEU A 1 207 ? 11.222 -9.370 -5.511 1.00 40.78 207 LEU A N 1
ATOM 1574 C CA . LEU A 1 207 ? 11.417 -8.068 -6.172 1.00 40.78 207 LEU A CA 1
ATOM 1575 C C . LEU A 1 207 ? 11.035 -6.867 -5.274 1.00 40.78 207 LEU A C 1
ATOM 1577 O O . LEU A 1 207 ? 11.669 -5.817 -5.363 1.00 40.78 207 LEU A O 1
ATOM 1581 N N . ARG A 1 208 ? 10.054 -7.015 -4.364 1.00 36.47 208 ARG A N 1
ATOM 1582 C CA . ARG A 1 208 ? 9.688 -6.003 -3.347 1.00 36.47 208 ARG A CA 1
ATOM 1583 C C . ARG A 1 208 ? 10.737 -5.888 -2.233 1.00 36.47 208 ARG A C 1
ATOM 1585 O O . ARG A 1 208 ? 11.011 -4.778 -1.784 1.00 36.47 208 ARG A O 1
ATOM 1592 N N . CYS A 1 209 ? 11.320 -6.999 -1.784 1.00 37.75 209 CYS A N 1
ATOM 1593 C CA . CYS A 1 209 ? 12.363 -7.004 -0.747 1.00 37.75 209 CYS A CA 1
ATOM 1594 C C . CYS A 1 209 ? 13.713 -6.470 -1.259 1.00 37.75 209 CYS A C 1
ATOM 1596 O O . CYS A 1 209 ? 14.473 -5.887 -0.489 1.00 37.75 209 CYS A O 1
ATOM 1598 N N . PHE A 1 210 ? 13.986 -6.594 -2.560 1.00 41.81 210 PHE A N 1
ATOM 1599 C CA . PHE A 1 210 ? 15.179 -6.056 -3.218 1.00 41.81 210 PHE A CA 1
ATOM 1600 C C . PHE A 1 210 ? 14.879 -4.782 -4.020 1.00 41.81 210 PHE A C 1
ATOM 1602 O O . PHE A 1 210 ? 15.337 -4.673 -5.153 1.00 41.81 210 PHE A O 1
ATOM 1609 N N . ALA A 1 211 ? 14.142 -3.814 -3.456 1.00 34.00 211 ALA A N 1
ATOM 1610 C CA . ALA A 1 211 ? 13.773 -2.523 -4.071 1.00 34.00 211 ALA A CA 1
ATOM 1611 C C . ALA A 1 211 ? 14.973 -1.574 -4.352 1.00 34.00 211 ALA A C 1
ATOM 1613 O O . ALA A 1 211 ? 15.038 -0.430 -3.910 1.00 34.00 211 ALA A O 1
ATOM 1614 N N . GLY A 1 212 ? 15.931 -2.088 -5.111 1.00 35.44 212 GLY A N 1
ATOM 1615 C CA . GLY A 1 212 ? 17.139 -1.471 -5.646 1.00 35.44 212 GLY A CA 1
ATOM 1616 C C . GLY A 1 212 ? 18.118 -2.508 -6.229 1.00 35.44 212 GLY A C 1
ATOM 1617 O O . GLY A 1 212 ? 19.252 -2.162 -6.528 1.00 35.44 212 GLY A O 1
ATOM 1618 N N . GLY A 1 213 ? 17.716 -3.778 -6.350 1.00 36.06 213 GLY A N 1
ATOM 1619 C CA . GLY A 1 213 ? 18.520 -4.880 -6.860 1.00 36.06 213 GLY A CA 1
ATOM 1620 C C . GLY A 1 213 ? 18.287 -5.238 -8.334 1.00 36.06 213 GLY A C 1
ATOM 1621 O O . GLY A 1 213 ? 17.283 -4.848 -8.922 1.00 36.06 213 GLY A O 1
ATOM 1622 N N . ARG A 1 214 ? 19.220 -5.995 -8.933 1.00 39.50 214 ARG A N 1
ATOM 1623 C CA . ARG A 1 214 ? 19.201 -6.441 -10.345 1.00 39.50 214 ARG A CA 1
ATOM 1624 C C . ARG A 1 214 ? 18.499 -7.787 -10.446 1.00 39.50 214 ARG A C 1
ATOM 1626 O O . ARG A 1 214 ? 18.791 -8.671 -9.646 1.00 39.50 214 ARG A O 1
ATOM 1633 N N . LEU A 1 215 ? 17.671 -7.948 -11.477 1.00 36.47 215 LEU A N 1
ATOM 1634 C CA . LEU A 1 215 ? 17.174 -9.236 -11.959 1.00 36.47 215 LEU A CA 1
ATOM 1635 C C . LEU A 1 215 ? 17.952 -9.598 -13.237 1.00 36.47 215 LEU A C 1
ATOM 1637 O O . LEU A 1 215 ? 17.913 -8.842 -14.209 1.00 36.47 215 LEU A O 1
ATOM 1641 N N . VAL A 1 216 ? 18.694 -10.709 -13.248 1.00 36.81 216 VAL A N 1
ATOM 1642 C CA . VAL A 1 216 ? 19.330 -11.236 -14.474 1.00 36.81 216 VAL A CA 1
ATOM 1643 C C . VAL A 1 216 ? 18.625 -12.510 -14.889 1.00 36.81 216 VAL A C 1
ATOM 1645 O O . VAL A 1 216 ? 18.616 -13.470 -14.121 1.00 36.81 216 VAL A O 1
ATOM 1648 N N . PHE A 1 217 ? 18.069 -12.498 -16.098 1.00 35.28 217 PHE A N 1
ATOM 1649 C CA . PHE A 1 217 ? 17.615 -13.699 -16.783 1.00 35.28 217 PHE A CA 1
ATOM 1650 C C . PHE A 1 217 ? 18.826 -14.347 -17.451 1.00 35.28 217 PHE A C 1
ATOM 1652 O O . PHE A 1 217 ? 19.472 -13.726 -18.296 1.00 35.28 217 PHE A O 1
ATOM 1659 N N . LEU A 1 218 ? 19.170 -15.560 -17.034 1.00 35.94 218 LEU A N 1
ATOM 1660 C CA . LEU A 1 218 ? 20.195 -16.356 -17.700 1.00 35.94 218 LEU A CA 1
ATOM 1661 C C . LEU A 1 218 ? 19.486 -17.396 -18.568 1.00 35.94 218 LEU A C 1
ATOM 1663 O O . LEU A 1 218 ? 18.951 -18.367 -18.036 1.00 35.94 218 LEU A O 1
ATOM 1667 N N . GLU A 1 219 ? 19.483 -17.196 -19.889 1.00 34.06 219 GLU A N 1
ATOM 1668 C CA . GLU A 1 219 ? 19.214 -18.296 -20.820 1.00 34.06 219 GLU A CA 1
ATOM 1669 C C . GLU A 1 219 ? 20.372 -19.289 -20.704 1.00 34.06 219 GLU A C 1
ATOM 1671 O O . GLU A 1 219 ? 21.514 -18.977 -21.056 1.00 34.06 219 GLU A O 1
ATOM 1676 N N . LEU A 1 220 ? 20.097 -20.483 -20.180 1.00 34.62 220 LEU A N 1
ATOM 1677 C CA . LEU A 1 220 ? 21.023 -21.594 -20.336 1.00 34.62 220 LEU A CA 1
ATOM 1678 C C . LEU A 1 220 ? 20.921 -22.083 -21.781 1.00 34.62 220 LEU A C 1
ATOM 1680 O O . LEU A 1 220 ? 19.843 -22.264 -22.336 1.00 34.62 220 LEU A O 1
ATOM 1684 N N . SER A 1 221 ? 22.073 -22.223 -22.424 1.00 36.22 221 SER A N 1
ATOM 1685 C CA . SER A 1 221 ? 22.165 -22.459 -23.855 1.00 36.22 221 SER A CA 1
ATOM 1686 C C . SER A 1 221 ? 21.574 -23.804 -24.296 1.00 36.22 221 SER A C 1
ATOM 1688 O O . SER A 1 221 ? 22.014 -24.880 -23.896 1.00 36.22 221 SER A O 1
ATOM 1690 N N . SER A 1 222 ? 20.634 -23.701 -25.238 1.00 37.28 222 SER A N 1
ATOM 1691 C CA . SER A 1 222 ? 20.385 -24.587 -26.382 1.00 37.28 222 SER A CA 1
ATOM 1692 C C . SER A 1 222 ? 20.517 -26.101 -26.156 1.00 37.28 222 SER A C 1
ATOM 1694 O O . SER A 1 222 ? 21.353 -26.759 -26.785 1.00 37.28 222 SER A O 1
ATOM 1696 N N . ARG A 1 223 ? 19.622 -26.696 -25.369 1.00 37.06 223 ARG A N 1
ATOM 1697 C CA . ARG A 1 223 ? 19.119 -28.046 -25.666 1.00 37.06 223 ARG A CA 1
ATOM 1698 C C . ARG A 1 223 ? 17.619 -28.069 -25.415 1.00 37.06 223 ARG A C 1
ATOM 1700 O O . ARG A 1 223 ? 17.199 -27.826 -24.301 1.00 37.06 223 ARG A O 1
ATOM 1707 N N . ASN A 1 224 ? 16.868 -28.339 -26.484 1.00 35.06 224 ASN A N 1
ATOM 1708 C CA . ASN A 1 224 ? 15.405 -28.379 -26.572 1.00 35.06 224 ASN A CA 1
ATOM 1709 C C . ASN A 1 224 ? 14.755 -29.320 -25.537 1.00 35.06 224 ASN A C 1
ATOM 1711 O O . ASN A 1 224 ? 14.318 -30.414 -25.897 1.00 35.06 224 ASN A O 1
ATOM 1715 N N . ASP A 1 225 ? 14.673 -28.893 -24.284 1.00 35.59 225 ASP A N 1
ATOM 1716 C CA . ASP A 1 225 ? 13.914 -29.540 -23.220 1.00 35.59 225 ASP A CA 1
ATOM 1717 C C . ASP A 1 225 ? 12.831 -28.544 -22.765 1.00 35.59 225 ASP A C 1
ATOM 1719 O O . ASP A 1 225 ? 13.158 -27.388 -22.499 1.00 35.59 225 ASP A O 1
ATOM 1723 N N . PRO A 1 226 ? 11.541 -28.912 -22.673 1.00 32.53 226 PRO A N 1
ATOM 1724 C CA . PRO A 1 226 ? 10.469 -28.016 -22.211 1.00 32.53 226 PRO A CA 1
ATOM 1725 C C . PRO A 1 226 ? 10.571 -27.602 -20.721 1.00 32.53 226 PRO A C 1
ATOM 1727 O O . PRO A 1 226 ? 9.595 -27.123 -20.148 1.00 32.53 226 PRO A O 1
ATOM 1730 N N . ALA A 1 227 ? 11.748 -27.762 -20.106 1.00 33.38 227 ALA A N 1
ATOM 1731 C CA . ALA A 1 227 ? 12.091 -27.469 -18.716 1.00 33.38 227 ALA A CA 1
ATOM 1732 C C . ALA A 1 227 ? 12.866 -26.144 -18.531 1.00 33.38 227 ALA A C 1
ATOM 1734 O O . ALA A 1 227 ? 13.500 -25.946 -17.495 1.00 33.38 227 ALA A O 1
ATOM 1735 N N . ASP A 1 228 ? 12.808 -25.220 -19.496 1.00 36.09 228 ASP A N 1
ATOM 1736 C CA . ASP A 1 228 ? 13.435 -23.894 -19.391 1.00 36.09 228 ASP A CA 1
ATOM 1737 C C . ASP A 1 228 ? 12.658 -22.962 -18.437 1.00 36.09 228 ASP A C 1
ATOM 1739 O O . ASP A 1 228 ? 12.063 -21.951 -18.816 1.00 36.09 228 ASP A O 1
ATOM 1743 N N . ALA A 1 229 ? 12.684 -23.290 -17.145 1.00 34.88 229 ALA A N 1
ATOM 1744 C CA . ALA A 1 229 ? 12.444 -22.322 -16.087 1.00 34.88 229 ALA A CA 1
ATOM 1745 C C . ALA A 1 229 ? 13.678 -21.415 -16.009 1.00 34.88 229 ALA A C 1
ATOM 1747 O O . ALA A 1 229 ? 14.673 -21.746 -15.365 1.00 34.88 229 ALA A O 1
ATOM 1748 N N . GLY A 1 230 ? 13.630 -20.280 -16.709 1.00 34.12 230 GLY A N 1
ATOM 1749 C CA . GLY A 1 230 ? 14.717 -19.307 -16.696 1.00 34.12 230 GLY A CA 1
ATOM 1750 C C . GLY A 1 230 ? 15.151 -18.954 -15.272 1.00 34.12 230 GLY A C 1
ATOM 1751 O O . GLY A 1 230 ? 14.330 -18.719 -14.382 1.00 34.12 230 GLY A O 1
ATOM 1752 N N . HIS A 1 231 ? 16.461 -18.952 -15.039 1.00 34.81 231 HIS A N 1
ATOM 1753 C CA . HIS A 1 231 ? 17.007 -18.631 -13.729 1.00 34.81 231 HIS A CA 1
ATOM 1754 C C . HIS A 1 231 ? 17.008 -17.120 -13.510 1.00 34.81 231 HIS A C 1
ATOM 1756 O O . HIS A 1 231 ? 17.457 -16.356 -14.367 1.00 34.81 231 HIS A O 1
ATOM 1762 N N . PHE A 1 232 ? 16.564 -16.705 -12.324 1.00 35.78 232 PHE A N 1
ATOM 1763 C CA . PHE A 1 232 ? 16.616 -15.320 -11.874 1.00 35.78 232 PHE A CA 1
ATOM 1764 C C . PHE A 1 232 ? 17.717 -15.164 -10.827 1.00 35.78 232 PHE A C 1
ATOM 1766 O O . PHE A 1 232 ? 17.659 -15.767 -9.754 1.00 35.78 232 PHE A O 1
ATOM 1773 N N . VAL A 1 233 ? 18.723 -14.340 -11.121 1.00 38.28 233 VAL A N 1
ATOM 1774 C CA . VAL A 1 233 ? 19.724 -13.925 -10.127 1.00 38.28 233 VAL A CA 1
ATOM 1775 C C . VAL A 1 233 ? 19.308 -12.575 -9.548 1.00 38.28 233 VAL A C 1
ATOM 1777 O O . VAL A 1 233 ? 19.101 -11.629 -10.308 1.00 38.28 233 VAL A O 1
ATOM 1780 N N . LEU A 1 234 ? 19.189 -12.505 -8.217 1.00 38.66 234 LEU A N 1
ATOM 1781 C CA . LEU A 1 234 ? 18.866 -11.294 -7.456 1.00 38.66 234 LEU A CA 1
ATOM 1782 C C . LEU A 1 234 ? 20.152 -10.698 -6.864 1.00 38.66 234 LEU A C 1
ATOM 1784 O O . LEU A 1 234 ? 20.763 -11.295 -5.978 1.00 38.66 234 LEU A O 1
ATOM 1788 N N . THR A 1 235 ? 20.563 -9.516 -7.327 1.00 40.41 235 THR A N 1
ATOM 1789 C CA . THR A 1 235 ? 21.695 -8.764 -6.743 1.00 40.41 235 THR A CA 1
ATOM 1790 C C . THR A 1 235 ? 21.156 -7.676 -5.822 1.00 40.41 235 THR A C 1
ATOM 1792 O O . THR A 1 235 ? 20.330 -6.895 -6.266 1.00 40.41 235 THR A O 1
ATOM 1795 N N . THR A 1 236 ? 21.610 -7.557 -4.570 1.00 40.28 236 THR A N 1
ATOM 1796 C CA . THR A 1 236 ? 21.154 -6.493 -3.644 1.00 40.28 236 THR A CA 1
ATOM 1797 C C . THR A 1 236 ? 21.554 -5.081 -4.109 1.00 40.28 236 THR A C 1
ATOM 1799 O O . THR A 1 236 ? 22.626 -4.931 -4.693 1.00 40.28 236 THR A O 1
ATOM 1802 N N . PRO A 1 237 ? 20.794 -4.013 -3.769 1.00 39.34 237 PRO A N 1
ATOM 1803 C CA . PRO A 1 237 ? 21.153 -2.629 -4.116 1.00 39.34 237 PRO A CA 1
ATOM 1804 C C . PRO A 1 237 ? 22.563 -2.212 -3.697 1.00 39.34 237 PRO A C 1
ATOM 1806 O O . PRO A 1 237 ? 23.258 -1.502 -4.417 1.00 39.34 237 PRO A O 1
ATOM 1809 N N . ARG A 1 238 ? 23.014 -2.686 -2.533 1.00 40.75 238 ARG A N 1
ATOM 1810 C CA . ARG A 1 238 ? 24.329 -2.357 -1.972 1.00 40.75 238 ARG A CA 1
ATOM 1811 C C . ARG A 1 238 ? 25.475 -3.029 -2.739 1.00 40.75 238 ARG A C 1
ATOM 1813 O O . ARG A 1 238 ? 26.517 -2.412 -2.936 1.00 40.75 238 ARG A O 1
ATOM 1820 N N . ARG A 1 239 ? 25.268 -4.267 -3.201 1.00 42.81 239 ARG A N 1
ATOM 1821 C CA . ARG A 1 239 ? 26.218 -5.014 -4.040 1.00 42.81 239 ARG A CA 1
ATOM 1822 C C . ARG A 1 239 ? 26.220 -4.503 -5.478 1.00 42.81 239 ARG A C 1
ATOM 1824 O O . ARG A 1 239 ? 27.277 -4.426 -6.080 1.00 42.81 239 ARG A O 1
ATOM 1831 N N . LEU A 1 240 ? 25.067 -4.068 -5.979 1.00 42.84 240 LEU A N 1
ATOM 1832 C CA . LEU A 1 240 ? 24.900 -3.439 -7.289 1.00 42.84 240 LEU A CA 1
ATOM 1833 C C . LEU A 1 240 ? 25.610 -2.082 -7.353 1.00 42.84 240 LEU A C 1
ATOM 1835 O O . LEU A 1 240 ? 26.355 -1.838 -8.291 1.00 42.84 240 LEU A O 1
ATOM 1839 N N . LEU A 1 241 ? 25.487 -1.257 -6.307 1.00 40.84 241 LEU A N 1
ATOM 1840 C CA . LEU A 1 241 ? 26.315 -0.060 -6.134 1.00 40.84 241 LEU A CA 1
ATOM 1841 C C . LEU A 1 241 ? 27.812 -0.420 -6.142 1.00 40.84 241 LEU A C 1
ATOM 1843 O O . LEU A 1 241 ? 28.569 0.188 -6.883 1.00 40.84 241 LEU A O 1
ATOM 1847 N N . GLY A 1 242 ? 28.240 -1.455 -5.410 1.00 46.59 242 GLY A N 1
ATOM 1848 C CA . GLY A 1 242 ? 29.643 -1.899 -5.392 1.00 46.59 242 GLY A CA 1
ATOM 1849 C C . GLY A 1 242 ? 30.176 -2.471 -6.719 1.00 46.59 242 GLY A C 1
ATOM 1850 O O . GLY A 1 242 ? 31.321 -2.207 -7.073 1.00 46.59 242 GLY A O 1
ATOM 1851 N N . GLU A 1 243 ? 29.368 -3.230 -7.462 1.00 46.75 243 GLU A N 1
ATOM 1852 C CA . GLU A 1 243 ? 29.724 -3.832 -8.758 1.00 46.75 243 GLU A CA 1
ATOM 1853 C C . GLU A 1 243 ? 29.715 -2.797 -9.899 1.00 46.75 243 GLU A C 1
ATOM 1855 O O . GLU A 1 243 ? 30.567 -2.850 -10.787 1.00 46.75 243 GLU A O 1
ATOM 1860 N N . VAL A 1 244 ? 28.789 -1.831 -9.864 1.00 44.91 244 VAL A N 1
ATOM 1861 C CA . VAL A 1 244 ? 28.613 -0.808 -10.911 1.00 44.91 244 VAL A CA 1
ATOM 1862 C C . VAL A 1 244 ? 29.551 0.381 -10.716 1.00 44.91 244 VAL A C 1
ATOM 1864 O O . VAL A 1 244 ? 30.140 0.832 -11.695 1.00 44.91 244 VAL A O 1
ATOM 1867 N N . SER A 1 245 ? 29.834 0.804 -9.474 1.00 46.62 245 SER A N 1
ATOM 1868 C CA . SER A 1 245 ? 30.930 1.756 -9.204 1.00 46.62 245 SER A CA 1
ATOM 1869 C C . SER A 1 245 ? 32.295 1.241 -9.681 1.00 46.62 245 SER A C 1
ATOM 1871 O O . SER A 1 245 ? 33.247 2.012 -9.760 1.00 46.62 245 SER A O 1
ATOM 1873 N N . GLN A 1 246 ? 32.409 -0.056 -9.986 1.00 47.03 246 GLN A N 1
ATOM 1874 C CA . GLN A 1 246 ? 33.639 -0.677 -10.461 1.00 47.03 246 GLN A CA 1
ATOM 1875 C C . GLN A 1 246 ? 33.685 -0.911 -11.980 1.00 47.03 246 GLN A C 1
ATOM 1877 O O . GLN A 1 246 ? 34.775 -1.201 -12.476 1.00 47.03 246 GLN A O 1
ATOM 1882 N N . ARG A 1 247 ? 32.577 -0.788 -12.738 1.00 49.62 247 ARG A N 1
ATOM 1883 C CA . ARG A 1 247 ? 32.566 -1.027 -14.199 1.00 49.62 247 ARG A CA 1
ATOM 1884 C C . ARG A 1 247 ? 31.458 -0.265 -14.943 1.00 49.62 247 ARG A C 1
ATOM 1886 O O . ARG A 1 247 ? 30.397 -0.828 -15.206 1.00 49.62 247 ARG A O 1
ATOM 1893 N N . VAL A 1 248 ? 31.760 0.945 -15.421 1.00 56.69 248 VAL A N 1
ATOM 1894 C CA . VAL A 1 248 ? 31.192 1.404 -16.702 1.00 56.69 248 VAL A CA 1
ATOM 1895 C C . VAL A 1 248 ? 31.749 0.448 -17.766 1.00 56.69 248 VAL A C 1
ATOM 1897 O O . VAL A 1 248 ? 32.973 0.275 -17.816 1.00 56.69 248 VAL A O 1
ATOM 1900 N N . PRO A 1 249 ? 30.915 -0.255 -18.556 1.00 66.56 249 PRO A N 1
ATOM 1901 C CA . PRO A 1 249 ? 31.408 -1.040 -19.680 1.00 66.56 249 PRO A CA 1
ATOM 1902 C C . PRO A 1 249 ? 32.359 -0.177 -20.520 1.00 66.56 249 PRO A C 1
ATOM 1904 O O . PRO A 1 249 ? 32.027 0.957 -20.856 1.00 66.56 249 PRO 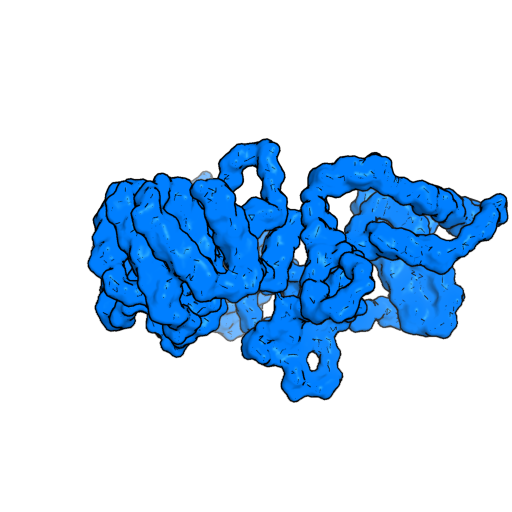A O 1
ATOM 1907 N N . SER A 1 250 ? 33.571 -0.663 -20.802 1.00 71.56 250 SER A N 1
ATOM 1908 C CA . SER A 1 250 ? 34.625 0.147 -21.440 1.00 71.56 250 SER A CA 1
ATOM 1909 C C . SER A 1 250 ? 34.218 0.712 -22.806 1.00 71.56 250 SER A C 1
ATOM 1911 O O . SER A 1 250 ? 34.808 1.673 -23.283 1.00 71.56 250 SER A O 1
ATOM 1913 N N . ASP A 1 251 ? 33.224 0.097 -23.441 1.00 78.19 251 ASP A N 1
ATOM 1914 C CA . ASP A 1 251 ? 32.581 0.555 -24.664 1.00 78.19 251 ASP A CA 1
ATOM 1915 C C . ASP A 1 251 ? 31.705 1.802 -24.461 1.00 78.19 251 ASP A C 1
ATOM 1917 O O . ASP A 1 251 ? 31.746 2.682 -25.318 1.00 78.19 251 ASP A O 1
ATOM 1921 N N . LEU A 1 252 ? 30.998 1.946 -23.329 1.00 84.44 252 LEU A N 1
ATOM 1922 C CA . LEU A 1 252 ? 30.181 3.139 -23.057 1.00 84.44 252 LEU A CA 1
ATOM 1923 C C . LEU A 1 252 ? 31.033 4.401 -22.919 1.00 84.44 252 LEU A C 1
ATOM 1925 O O . LEU A 1 252 ? 30.633 5.440 -23.419 1.00 84.44 252 LEU A O 1
ATOM 1929 N N . ALA A 1 253 ? 32.230 4.317 -22.331 1.00 86.31 253 ALA A N 1
ATOM 1930 C CA . ALA A 1 253 ? 33.121 5.475 -22.220 1.00 86.31 253 ALA A CA 1
ATOM 1931 C C . ALA A 1 253 ? 33.490 6.059 -23.600 1.00 86.31 253 ALA A C 1
ATOM 1933 O O . ALA A 1 253 ? 33.452 7.271 -23.793 1.00 86.31 253 ALA A O 1
ATOM 1934 N N . ASN A 1 254 ? 33.763 5.192 -24.583 1.00 88.38 254 ASN A N 1
ATOM 1935 C CA . ASN A 1 254 ? 34.036 5.620 -25.958 1.00 88.38 254 ASN A CA 1
ATOM 1936 C C . ASN A 1 254 ? 32.785 6.211 -26.631 1.00 88.38 254 ASN A C 1
ATOM 1938 O O . ASN A 1 254 ? 32.897 7.108 -27.464 1.00 88.38 254 ASN A O 1
ATOM 1942 N N . PHE A 1 255 ? 31.592 5.703 -26.303 1.00 92.88 255 PHE A N 1
ATOM 1943 C CA . PHE A 1 255 ? 30.337 6.253 -26.818 1.00 92.88 255 PHE A CA 1
ATOM 1944 C C . PHE A 1 255 ? 30.000 7.598 -26.181 1.00 92.88 255 PHE A C 1
ATOM 1946 O O . PHE A 1 255 ? 29.520 8.474 -26.892 1.00 92.88 255 PHE A O 1
ATOM 1953 N N . ASN A 1 256 ? 30.273 7.777 -24.889 1.00 91.62 256 ASN A N 1
ATOM 1954 C CA . ASN A 1 256 ? 30.074 9.037 -24.180 1.00 91.62 256 ASN A CA 1
ATOM 1955 C C . ASN A 1 256 ? 30.956 10.122 -24.797 1.00 91.62 256 ASN A C 1
ATOM 1957 O O . ASN A 1 256 ? 30.455 11.167 -25.196 1.00 91.62 256 ASN A O 1
ATOM 1961 N N . GLU A 1 257 ? 32.250 9.836 -24.974 1.00 90.00 257 GLU A N 1
ATOM 1962 C CA . GLU A 1 257 ? 33.197 10.752 -25.620 1.00 90.00 257 GLU A CA 1
ATOM 1963 C C . GLU A 1 257 ? 32.762 11.096 -27.054 1.00 90.00 257 GLU A C 1
ATOM 1965 O O . GLU A 1 257 ? 32.748 12.263 -27.444 1.00 90.00 257 GLU A O 1
ATOM 1970 N N . TYR A 1 258 ? 32.322 10.096 -27.825 1.00 93.44 258 TYR A N 1
ATOM 1971 C CA . TYR A 1 258 ? 31.795 10.313 -29.171 1.00 93.44 258 TYR A CA 1
ATOM 1972 C C . TYR A 1 258 ? 30.551 11.212 -29.187 1.00 93.44 258 TYR A C 1
ATOM 1974 O O . TYR A 1 258 ? 30.499 12.160 -29.972 1.00 93.44 258 TYR A O 1
ATOM 1982 N N . VAL A 1 259 ? 29.546 10.913 -28.355 1.00 92.56 259 VAL A N 1
ATOM 1983 C CA . VAL A 1 259 ? 28.286 11.669 -28.311 1.00 92.56 259 VAL A CA 1
ATOM 1984 C C . VAL A 1 259 ? 28.543 13.097 -27.853 1.00 92.56 259 VAL A C 1
ATOM 1986 O O . VAL A 1 259 ? 28.074 14.029 -28.506 1.00 92.56 259 VAL A O 1
ATOM 1989 N N . TYR A 1 260 ? 29.329 13.270 -26.791 1.00 91.31 260 TYR A N 1
ATOM 1990 C CA . TYR A 1 260 ? 29.707 14.576 -26.274 1.00 91.31 260 TYR A CA 1
ATOM 1991 C C . TYR A 1 260 ? 30.407 15.407 -27.351 1.00 91.31 260 TYR A C 1
ATOM 1993 O O . TYR A 1 260 ? 29.913 16.459 -27.755 1.00 91.31 260 TYR A O 1
ATOM 2001 N N . THR A 1 261 ? 31.504 14.914 -27.922 1.00 90.62 261 THR A N 1
ATOM 2002 C CA . THR A 1 261 ? 32.243 15.715 -28.898 1.00 90.62 261 THR A CA 1
ATOM 2003 C C . THR A 1 261 ? 31.426 16.000 -30.161 1.00 90.62 261 THR A C 1
ATOM 2005 O O . THR A 1 261 ? 31.480 17.107 -30.698 1.00 90.62 261 THR A O 1
ATOM 2008 N N . ARG A 1 262 ? 30.620 15.041 -30.634 1.00 92.19 262 ARG A N 1
ATOM 2009 C CA . ARG A 1 262 ? 29.842 15.212 -31.866 1.00 92.19 262 ARG A CA 1
ATOM 2010 C C . ARG A 1 262 ? 28.629 16.122 -31.702 1.00 92.19 262 ARG A C 1
ATOM 2012 O O . ARG A 1 262 ? 28.396 16.961 -32.569 1.00 92.19 262 ARG A O 1
ATOM 2019 N N . TYR A 1 263 ? 27.842 15.924 -30.649 1.00 91.44 263 TYR A N 1
ATOM 2020 C CA . TYR A 1 263 ? 26.518 16.538 -30.505 1.00 91.44 263 TYR A CA 1
ATOM 2021 C C . TYR A 1 263 ? 26.458 17.639 -29.448 1.00 91.44 263 TYR A C 1
ATOM 2023 O O . TYR A 1 263 ? 25.556 18.471 -29.514 1.00 91.44 263 TYR A O 1
ATOM 2031 N N . VAL A 1 264 ? 27.415 17.670 -28.516 1.00 86.62 264 VAL A N 1
ATOM 2032 C CA . VAL A 1 264 ? 27.543 18.735 -27.512 1.00 86.62 264 VAL A CA 1
ATOM 2033 C C . VAL A 1 264 ? 28.582 19.770 -27.951 1.00 86.62 264 VAL A C 1
ATOM 2035 O O . VAL A 1 264 ? 28.277 20.957 -27.980 1.00 86.62 264 VAL A O 1
ATOM 2038 N N . GLU A 1 265 ? 29.785 19.351 -28.359 1.00 88.06 265 GLU A N 1
ATOM 2039 C CA . GLU A 1 265 ? 30.834 20.291 -28.810 1.00 88.06 265 GLU A CA 1
ATOM 2040 C C . GLU A 1 265 ? 30.738 20.651 -30.303 1.00 88.06 265 GLU A C 1
ATOM 2042 O O . GLU A 1 265 ? 31.301 21.654 -30.745 1.00 88.06 265 GLU A O 1
ATOM 2047 N N . GLY A 1 266 ? 30.039 19.836 -31.099 1.00 85.81 266 GLY A N 1
ATOM 2048 C CA . GLY A 1 266 ? 29.913 20.028 -32.546 1.00 85.81 266 GLY A CA 1
ATOM 2049 C C . GLY A 1 266 ? 31.188 19.713 -33.342 1.00 85.81 266 GLY A C 1
ATOM 2050 O O . GLY A 1 266 ? 31.303 20.119 -34.504 1.00 85.81 266 GLY A O 1
ATOM 2051 N N . GLU A 1 267 ? 32.165 19.002 -32.766 1.00 85.88 267 GLU A N 1
ATOM 2052 C CA . GLU A 1 267 ? 33.373 18.590 -33.484 1.00 85.88 267 GLU A CA 1
ATOM 2053 C C . GLU A 1 267 ? 33.201 17.208 -34.147 1.00 85.88 267 GLU A C 1
ATOM 2055 O O . GLU A 1 267 ? 32.697 16.253 -33.566 1.00 85.88 267 GLU A O 1
ATOM 2060 N N . SER A 1 268 ? 33.698 17.045 -35.379 1.00 74.38 268 SER A N 1
ATOM 2061 C CA . SER A 1 268 ? 33.630 15.770 -36.126 1.00 74.38 268 SER A CA 1
ATOM 2062 C C . SER A 1 268 ? 34.918 14.937 -36.065 1.00 74.38 268 SER A C 1
ATOM 2064 O O . SER A 1 268 ? 35.170 14.107 -36.938 1.00 74.38 268 SER A O 1
ATOM 2066 N N . ARG A 1 269 ? 35.781 15.173 -35.069 1.00 77.25 269 ARG A N 1
ATOM 2067 C CA . ARG A 1 269 ? 37.160 14.644 -35.059 1.00 77.25 269 ARG A CA 1
ATOM 2068 C C . ARG A 1 269 ? 37.283 13.159 -34.699 1.00 77.25 269 ARG A C 1
ATOM 2070 O O . ARG A 1 269 ? 38.354 12.591 -34.908 1.00 77.25 269 ARG A O 1
ATOM 2077 N N . TYR A 1 270 ? 36.223 12.526 -34.202 1.00 71.06 270 TYR A N 1
ATOM 2078 C CA . TYR A 1 270 ? 36.255 11.124 -33.788 1.00 71.06 270 TYR A CA 1
ATOM 2079 C C . TYR A 1 270 ? 35.977 10.150 -34.932 1.00 71.06 270 TYR A C 1
ATOM 2081 O O . TYR A 1 270 ? 35.234 10.433 -35.874 1.00 71.06 270 TYR A O 1
ATOM 2089 N N . ALA A 1 271 ? 36.578 8.961 -34.829 1.00 76.50 271 ALA A N 1
ATOM 2090 C CA . ALA A 1 271 ? 36.235 7.847 -35.698 1.00 76.50 271 ALA A CA 1
ATOM 2091 C C . ALA A 1 271 ? 34.734 7.558 -35.567 1.00 76.50 271 ALA A C 1
ATOM 2093 O O . ALA A 1 271 ? 34.208 7.493 -34.457 1.00 76.50 271 ALA A O 1
ATOM 2094 N N . LYS A 1 272 ? 34.047 7.411 -36.705 1.00 80.62 272 LYS A N 1
ATOM 2095 C CA . LYS A 1 272 ? 32.604 7.166 -36.733 1.00 80.62 272 LYS A CA 1
ATOM 2096 C C . LYS A 1 272 ? 32.282 5.915 -35.912 1.00 80.62 272 LYS A C 1
ATOM 2098 O O . LYS A 1 272 ? 32.703 4.817 -36.276 1.00 80.62 272 LYS A O 1
ATOM 2103 N N . VAL A 1 273 ? 31.544 6.106 -34.824 1.00 89.94 273 VAL A N 1
ATOM 2104 C CA . VAL A 1 273 ? 30.970 5.025 -34.024 1.00 89.94 273 VAL A CA 1
ATOM 2105 C C . VAL A 1 273 ? 29.714 4.510 -34.728 1.00 89.94 273 VAL A C 1
ATOM 2107 O O . VAL A 1 273 ? 29.020 5.257 -35.421 1.00 89.94 273 VAL A O 1
ATOM 2110 N N . ASP A 1 274 ? 29.437 3.217 -34.584 1.00 93.69 274 ASP A N 1
ATOM 2111 C CA . ASP A 1 274 ? 28.141 2.651 -34.949 1.00 93.69 274 ASP A CA 1
ATOM 2112 C C . ASP A 1 274 ? 27.096 3.092 -33.911 1.00 93.69 274 ASP A C 1
ATOM 2114 O O . ASP A 1 274 ? 27.005 2.529 -32.820 1.00 93.69 274 ASP A O 1
ATOM 2118 N N . GLU A 1 275 ? 26.341 4.142 -34.235 1.00 94.44 275 GLU A N 1
ATOM 2119 C CA . GLU A 1 275 ? 25.327 4.735 -33.354 1.00 94.44 275 GLU A CA 1
ATOM 2120 C C . GLU A 1 275 ? 24.181 3.767 -33.036 1.00 94.44 275 GLU A C 1
ATOM 2122 O O . GLU A 1 275 ? 23.633 3.818 -31.939 1.00 94.44 275 GLU A O 1
ATOM 2127 N N . SER A 1 276 ? 23.858 2.834 -33.941 1.00 92.75 276 SER A N 1
ATOM 2128 C CA . SER A 1 276 ? 22.842 1.806 -33.679 1.00 92.75 276 SER A CA 1
ATOM 2129 C C . SER A 1 276 ? 23.331 0.809 -32.631 1.00 92.75 276 SER A C 1
ATOM 2131 O O . SER A 1 276 ? 22.594 0.457 -31.708 1.00 92.75 276 SER A O 1
ATOM 2133 N N . TYR A 1 277 ? 24.598 0.397 -32.726 1.00 92.12 277 TYR A N 1
ATOM 2134 C CA . TYR A 1 277 ? 25.228 -0.418 -31.689 1.00 92.12 277 TYR A CA 1
ATOM 2135 C C . TYR A 1 277 ? 25.340 0.346 -30.362 1.00 92.12 277 TYR A C 1
ATOM 2137 O O . TYR A 1 277 ? 25.002 -0.201 -29.314 1.00 92.12 277 TYR A O 1
ATOM 2145 N N . ALA A 1 278 ? 25.747 1.618 -30.396 1.00 92.31 278 ALA A N 1
ATOM 2146 C CA . ALA A 1 278 ? 25.838 2.454 -29.201 1.00 92.31 278 ALA A CA 1
ATOM 2147 C C . ALA A 1 278 ? 24.479 2.596 -28.498 1.00 92.31 278 ALA A C 1
ATOM 2149 O O . ALA A 1 278 ? 24.397 2.382 -27.292 1.00 92.31 278 ALA A O 1
ATOM 2150 N N . LEU A 1 279 ? 23.401 2.861 -29.242 1.00 92.94 279 LEU A N 1
ATOM 2151 C CA . LEU A 1 279 ? 22.039 2.909 -28.707 1.00 92.94 279 LEU A CA 1
ATOM 2152 C C . LEU A 1 279 ? 21.608 1.593 -28.068 1.00 92.94 279 LEU A C 1
ATOM 2154 O O . LEU A 1 279 ? 21.052 1.618 -26.978 1.00 92.94 279 LEU A O 1
ATOM 2158 N N . ALA A 1 280 ? 21.889 0.446 -28.692 1.00 86.12 280 ALA A N 1
ATOM 2159 C CA . ALA A 1 280 ? 21.558 -0.853 -28.104 1.00 86.12 280 ALA A CA 1
ATOM 2160 C C . ALA A 1 280 ? 22.289 -1.079 -26.767 1.00 86.12 280 ALA A C 1
ATOM 2162 O O . ALA A 1 280 ? 21.717 -1.610 -25.814 1.00 86.12 280 ALA A O 1
ATOM 2163 N N . ARG A 1 281 ? 23.549 -0.639 -26.678 1.00 87.94 281 ARG A N 1
ATOM 2164 C CA . ARG A 1 281 ? 24.367 -0.744 -25.461 1.00 87.94 281 ARG A CA 1
ATOM 2165 C C . ARG A 1 281 ? 23.926 0.239 -24.382 1.00 87.94 281 ARG A C 1
ATOM 2167 O O . ARG A 1 281 ? 23.859 -0.145 -23.215 1.00 87.94 281 ARG A O 1
ATOM 2174 N N . TYR A 1 282 ? 23.569 1.462 -24.762 1.00 89.38 282 TYR A N 1
ATOM 2175 C CA . TYR A 1 282 ? 22.960 2.422 -23.852 1.00 89.38 282 TYR A CA 1
ATOM 2176 C C . TYR A 1 282 ? 21.600 1.949 -23.352 1.00 89.38 282 TYR A C 1
ATOM 2178 O O . TYR A 1 282 ? 21.371 2.002 -22.153 1.00 89.38 282 TYR A O 1
ATOM 2186 N N . ALA A 1 283 ? 20.734 1.425 -24.217 1.00 81.25 283 ALA A N 1
ATOM 2187 C CA . ALA A 1 283 ? 19.444 0.859 -23.839 1.00 81.25 283 ALA A CA 1
ATOM 2188 C C . ALA A 1 283 ? 19.611 -0.272 -22.812 1.00 81.25 283 ALA A C 1
ATOM 2190 O O . ALA A 1 283 ? 18.967 -0.268 -21.765 1.00 81.25 283 ALA A O 1
ATOM 2191 N N . GLU A 1 284 ? 20.557 -1.193 -23.027 1.00 75.81 284 GLU A N 1
ATOM 2192 C CA . GLU A 1 284 ? 20.853 -2.260 -22.059 1.00 75.81 284 GLU A CA 1
ATOM 2193 C C . GLU A 1 284 ? 21.260 -1.722 -20.672 1.00 75.81 284 GLU A C 1
ATOM 2195 O O . GLU A 1 284 ? 20.991 -2.365 -19.645 1.00 75.81 284 GLU A O 1
ATOM 2200 N N . HIS A 1 285 ? 21.904 -0.552 -20.643 1.00 77.56 285 HIS A N 1
ATOM 2201 C CA . HIS A 1 285 ? 22.387 0.103 -19.433 1.00 77.56 285 HIS A CA 1
ATOM 2202 C C . HIS A 1 285 ? 21.318 0.987 -18.758 1.00 77.56 285 HIS A C 1
ATOM 2204 O O . HIS A 1 285 ? 21.059 0.827 -17.564 1.00 77.56 285 HIS A O 1
ATOM 2210 N N . TYR A 1 286 ? 20.662 1.863 -19.521 1.00 76.81 286 TYR A N 1
ATOM 2211 C CA . TYR A 1 286 ? 19.820 2.963 -19.049 1.00 76.81 286 TYR A CA 1
ATOM 2212 C C . TYR A 1 286 ? 18.307 2.690 -19.124 1.00 76.81 286 TYR A C 1
ATOM 2214 O O . TYR A 1 286 ? 17.576 3.199 -18.272 1.00 76.81 286 TYR A O 1
ATOM 2222 N N . ASP A 1 287 ? 17.804 1.838 -20.034 1.00 64.31 287 ASP A N 1
ATOM 2223 C CA . ASP A 1 287 ? 16.349 1.553 -20.133 1.00 64.31 287 ASP A CA 1
ATOM 2224 C C . ASP A 1 287 ? 15.800 0.826 -18.896 1.00 64.31 287 ASP A C 1
ATOM 2226 O O . ASP A 1 287 ? 14.594 0.744 -18.675 1.00 64.31 287 ASP A O 1
ATOM 2230 N N . ARG A 1 288 ? 16.694 0.349 -18.025 1.00 58.12 288 ARG A N 1
ATOM 2231 C CA . ARG A 1 288 ? 16.365 -0.237 -16.720 1.00 58.12 288 ARG A CA 1
ATOM 2232 C C . ARG A 1 288 ? 16.077 0.815 -15.636 1.00 58.12 288 ARG A C 1
ATOM 2234 O O . ARG A 1 288 ? 15.896 0.454 -14.475 1.00 58.12 288 ARG A O 1
ATOM 2241 N N . GLY A 1 289 ? 16.036 2.102 -15.996 1.00 54.22 289 GLY A N 1
ATOM 2242 C CA . GLY A 1 289 ? 15.641 3.211 -15.121 1.00 54.22 289 GLY A CA 1
ATOM 2243 C C . GLY A 1 289 ? 16.739 3.722 -14.185 1.00 54.22 289 GLY A C 1
ATOM 2244 O O . GLY A 1 289 ? 16.457 4.495 -13.268 1.00 54.22 289 GLY A O 1
ATOM 2245 N N . TRP A 1 290 ? 17.986 3.295 -14.385 1.00 64.50 290 TRP A N 1
ATOM 2246 C CA . TRP A 1 290 ? 19.129 3.790 -13.624 1.00 64.50 290 TRP A CA 1
ATOM 2247 C C . TRP A 1 290 ? 19.824 4.891 -14.421 1.00 64.50 290 TRP A C 1
ATOM 2249 O O . TRP A 1 290 ? 20.405 4.597 -15.448 1.00 64.50 290 TRP A O 1
ATOM 2259 N N . ILE A 1 291 ? 19.726 6.142 -13.969 1.00 74.50 291 ILE A N 1
ATOM 2260 C CA . ILE A 1 291 ? 20.245 7.333 -14.664 1.00 74.50 291 ILE A CA 1
ATOM 2261 C C . ILE A 1 291 ? 21.422 7.891 -13.858 1.00 74.50 291 ILE A C 1
ATOM 2263 O O . ILE A 1 291 ? 21.207 8.419 -12.767 1.00 74.50 291 ILE A O 1
ATOM 2267 N N . ASP A 1 292 ? 22.649 7.735 -14.341 1.00 81.50 292 ASP A N 1
ATOM 2268 C CA . ASP A 1 292 ? 23.856 8.313 -13.736 1.00 81.50 292 ASP A CA 1
ATOM 2269 C C . ASP A 1 292 ? 24.227 9.668 -14.369 1.00 81.50 292 ASP A C 1
ATOM 2271 O O . ASP A 1 292 ? 23.455 10.230 -15.151 1.00 81.50 292 ASP A O 1
ATOM 2275 N N . ASP A 1 293 ? 25.399 10.198 -14.012 1.00 84.50 293 ASP A N 1
ATOM 2276 C CA . ASP A 1 293 ? 25.885 11.506 -14.470 1.00 84.50 293 ASP A CA 1
ATOM 2277 C C . ASP A 1 293 ? 26.257 11.519 -15.969 1.00 84.50 293 ASP A C 1
ATOM 2279 O O . ASP A 1 293 ? 26.466 12.580 -16.547 1.00 84.50 293 ASP A O 1
ATOM 2283 N N . GLU A 1 294 ? 26.306 10.354 -16.620 1.00 89.62 294 GLU A N 1
ATOM 2284 C CA . GLU A 1 294 ? 26.637 10.185 -18.042 1.00 89.62 294 GLU A CA 1
ATOM 2285 C C . GLU A 1 294 ? 25.389 9.904 -18.899 1.00 89.62 294 GLU A C 1
ATOM 2287 O O . GLU A 1 294 ? 25.448 9.935 -20.130 1.00 89.62 294 GLU A O 1
ATOM 2292 N N . ALA A 1 295 ? 24.230 9.678 -18.269 1.00 89.56 295 ALA A N 1
ATOM 2293 C CA . ALA A 1 295 ? 22.984 9.309 -18.940 1.00 89.56 295 ALA A CA 1
ATOM 2294 C C . ALA A 1 295 ? 22.470 10.359 -19.937 1.00 89.56 295 ALA A C 1
ATOM 2296 O O . ALA A 1 295 ? 21.682 10.033 -20.830 1.00 89.56 295 ALA A O 1
ATOM 2297 N N . TYR A 1 296 ? 22.921 11.611 -19.825 1.00 93.62 296 TYR A N 1
ATOM 2298 C CA . TYR A 1 296 ? 22.604 12.645 -20.806 1.00 93.62 296 TYR A CA 1
ATOM 2299 C C . TYR A 1 296 ? 23.097 12.266 -22.212 1.00 93.62 296 TYR A C 1
ATOM 2301 O O . TYR A 1 296 ? 22.396 12.549 -23.180 1.00 93.62 296 TYR A O 1
ATOM 2309 N N . ASN A 1 297 ? 24.229 11.557 -22.343 1.00 94.50 297 ASN A N 1
ATOM 2310 C CA . ASN A 1 297 ? 24.735 11.092 -23.639 1.00 94.50 297 ASN A CA 1
ATOM 2311 C C . ASN A 1 297 ? 23.733 10.152 -24.319 1.00 94.50 297 ASN A C 1
ATOM 2313 O O . ASN A 1 297 ? 23.489 10.248 -25.521 1.00 94.50 297 ASN A O 1
ATOM 2317 N N . TYR A 1 298 ? 23.082 9.279 -23.550 1.00 94.81 298 TYR A N 1
ATOM 2318 C CA . TYR A 1 298 ? 22.031 8.426 -24.089 1.00 94.81 298 TYR A CA 1
ATOM 2319 C C . TYR A 1 298 ? 20.811 9.234 -24.541 1.00 94.81 298 TYR A C 1
ATOM 2321 O O . TYR A 1 298 ? 20.326 9.048 -25.656 1.00 94.81 298 TYR A O 1
ATOM 2329 N N . GLY A 1 299 ? 20.347 10.167 -23.704 1.00 94.81 299 GLY A N 1
ATOM 2330 C CA . GLY A 1 299 ? 19.222 11.045 -24.029 1.00 94.81 299 GLY A CA 1
ATOM 2331 C C . GLY A 1 299 ? 19.455 11.876 -25.295 1.00 94.81 299 GLY A C 1
ATOM 2332 O O . GLY A 1 299 ? 18.567 11.956 -26.144 1.00 94.81 299 GLY A O 1
ATOM 2333 N N . VAL A 1 300 ? 20.659 12.431 -25.459 1.00 96.12 300 VAL A N 1
ATOM 2334 C CA . VAL A 1 300 ? 21.075 13.172 -26.659 1.00 96.12 300 VAL A CA 1
ATOM 2335 C C . VAL A 1 300 ? 21.127 12.251 -27.878 1.00 96.12 300 VAL A C 1
ATOM 2337 O O . VAL A 1 300 ? 20.557 12.580 -28.915 1.00 96.12 300 VAL A O 1
ATOM 2340 N N . LEU A 1 301 ? 21.741 11.069 -27.767 1.00 96.25 301 LEU A N 1
ATOM 2341 C CA . LEU A 1 301 ? 21.839 10.150 -28.903 1.00 96.25 301 LEU A CA 1
ATOM 2342 C C . LEU A 1 301 ? 20.465 9.628 -29.356 1.00 96.25 301 LEU A C 1
ATOM 2344 O O . LEU A 1 301 ? 20.246 9.468 -30.557 1.00 96.25 301 LEU A O 1
ATOM 2348 N N . LEU A 1 302 ? 19.532 9.399 -28.424 1.00 96.38 302 LEU A N 1
ATOM 2349 C CA . LEU A 1 302 ? 18.135 9.078 -28.734 1.00 96.38 302 LEU A CA 1
ATOM 2350 C C . LEU A 1 302 ? 17.463 10.198 -29.534 1.00 96.38 302 LEU A C 1
ATOM 2352 O O . LEU A 1 302 ? 16.818 9.911 -30.539 1.00 96.38 302 LEU A O 1
ATOM 2356 N N . PHE A 1 303 ? 17.634 11.457 -29.121 1.00 97.38 303 PHE A N 1
ATOM 2357 C CA . PHE A 1 303 ? 17.064 12.606 -29.828 1.00 97.38 303 PHE A CA 1
ATOM 2358 C C . PHE A 1 303 ? 17.579 12.683 -31.267 1.00 97.38 303 PHE A C 1
ATOM 2360 O O . PHE A 1 303 ? 16.802 12.727 -32.216 1.00 97.38 303 PHE A O 1
ATOM 2367 N N . GLU A 1 304 ? 18.898 12.624 -31.431 1.00 96.19 304 GLU A N 1
ATOM 2368 C CA . GLU A 1 304 ? 19.559 12.707 -32.736 1.00 96.19 304 GLU A CA 1
ATOM 2369 C C . GLU A 1 304 ? 19.143 11.561 -33.657 1.00 96.19 304 GLU A C 1
ATOM 2371 O O . GLU A 1 304 ? 18.858 11.747 -34.842 1.00 96.19 304 GLU A O 1
ATOM 2376 N N . SER A 1 305 ? 19.032 10.362 -33.091 1.00 96.19 305 SER A N 1
ATOM 2377 C CA . SER A 1 305 ? 18.653 9.172 -33.843 1.00 96.19 305 SER A CA 1
ATOM 2378 C C . SER A 1 305 ? 17.170 9.137 -34.200 1.00 96.19 305 SER A C 1
ATOM 2380 O O . SER A 1 305 ? 16.806 8.418 -35.131 1.00 96.19 305 SER A O 1
ATOM 2382 N N . ALA A 1 306 ? 16.320 9.919 -33.524 1.00 96.56 306 ALA A N 1
ATOM 2383 C CA . ALA A 1 306 ? 14.905 10.042 -33.864 1.00 96.56 306 ALA A CA 1
ATOM 2384 C C . ALA A 1 306 ? 14.708 10.602 -35.282 1.00 96.56 306 ALA A C 1
ATOM 2386 O O . ALA A 1 306 ? 13.837 10.137 -36.012 1.00 96.56 306 ALA A O 1
ATOM 2387 N N . TYR A 1 307 ? 15.556 11.544 -35.708 1.00 95.25 307 TYR A N 1
ATOM 2388 C CA . TYR A 1 307 ? 15.501 12.147 -37.049 1.00 95.25 307 TYR A CA 1
ATOM 2389 C C . TYR A 1 307 ? 16.094 11.266 -38.149 1.00 95.25 307 TYR A C 1
ATOM 2391 O O . TYR A 1 307 ? 15.914 11.549 -39.332 1.00 95.25 307 TYR A O 1
ATOM 2399 N N . ALA A 1 308 ? 16.797 10.200 -37.768 1.00 92.31 308 ALA A N 1
ATOM 2400 C CA . ALA A 1 308 ? 17.257 9.176 -38.694 1.00 92.31 308 ALA A CA 1
ATOM 2401 C C . ALA A 1 308 ? 16.215 8.062 -38.907 1.00 92.31 308 ALA A C 1
ATOM 2403 O O . ALA A 1 308 ? 16.410 7.226 -39.789 1.00 92.31 308 ALA A O 1
ATOM 2404 N N . GLN A 1 309 ? 15.130 8.027 -38.120 1.00 93.19 309 GLN A N 1
ATOM 2405 C CA . GLN A 1 309 ? 14.071 7.031 -38.284 1.00 93.19 309 GLN A CA 1
ATOM 2406 C C . GLN A 1 309 ? 13.135 7.417 -39.434 1.00 93.19 309 GLN A C 1
ATOM 2408 O O . GLN A 1 309 ? 12.593 8.519 -39.467 1.00 93.19 309 GLN A O 1
ATOM 2413 N N . GLU A 1 310 ? 12.917 6.482 -40.361 1.00 91.00 310 GLU A N 1
ATOM 2414 C CA . GLU A 1 310 ? 11.926 6.626 -41.440 1.00 91.00 310 GLU A CA 1
ATOM 2415 C C . GLU A 1 310 ? 10.500 6.278 -40.975 1.00 91.00 310 GLU A C 1
ATOM 2417 O O . GLU A 1 310 ? 9.528 6.690 -41.603 1.00 91.00 310 GLU A O 1
ATOM 2422 N N . ASP A 1 311 ? 10.378 5.506 -39.891 1.00 90.00 311 ASP A N 1
ATOM 2423 C CA . ASP A 1 311 ? 9.105 5.109 -39.290 1.00 90.00 311 ASP A CA 1
ATOM 2424 C C . ASP A 1 311 ? 8.675 6.105 -38.205 1.00 90.00 311 ASP A C 1
ATOM 2426 O O . ASP A 1 311 ? 9.392 6.321 -37.223 1.00 90.00 311 ASP A O 1
ATOM 2430 N N . ASP A 1 312 ? 7.474 6.670 -38.356 1.00 87.25 312 ASP A N 1
ATOM 2431 C CA . ASP A 1 312 ? 6.900 7.646 -37.425 1.00 87.25 312 ASP A CA 1
ATOM 2432 C C . ASP A 1 312 ? 6.755 7.076 -36.005 1.00 87.25 312 ASP A C 1
ATOM 2434 O O . ASP A 1 312 ? 6.926 7.805 -35.024 1.00 87.25 312 ASP A O 1
ATOM 2438 N N . ALA A 1 313 ? 6.478 5.772 -35.869 1.00 82.31 313 ALA A N 1
ATOM 2439 C CA . ALA A 1 313 ? 6.353 5.130 -34.561 1.00 82.31 313 ALA A CA 1
ATOM 2440 C C . ALA A 1 313 ? 7.715 4.986 -33.864 1.00 82.31 313 ALA A C 1
ATOM 2442 O O . ALA A 1 313 ? 7.838 5.316 -32.682 1.00 82.31 313 ALA A O 1
ATOM 2443 N N . ALA A 1 314 ? 8.746 4.554 -34.596 1.00 83.75 314 ALA A N 1
ATOM 2444 C CA . ALA A 1 314 ? 10.119 4.515 -34.099 1.00 83.75 314 ALA A CA 1
ATOM 2445 C C . ALA A 1 314 ? 10.642 5.916 -33.737 1.00 83.75 314 ALA A C 1
ATOM 2447 O O . ALA A 1 314 ? 11.217 6.097 -32.662 1.00 83.75 314 ALA A O 1
ATOM 2448 N N . ARG A 1 315 ? 10.383 6.929 -34.578 1.00 93.19 315 ARG A N 1
ATOM 2449 C CA . ARG A 1 315 ? 10.717 8.331 -34.275 1.00 93.19 315 ARG A CA 1
ATOM 2450 C C . ARG A 1 315 ? 10.059 8.788 -32.972 1.00 93.19 315 ARG A C 1
ATOM 2452 O O . ARG A 1 315 ? 10.729 9.372 -32.119 1.00 93.19 315 ARG A O 1
ATOM 2459 N N . ALA A 1 316 ? 8.766 8.509 -32.798 1.00 87.62 316 ALA A N 1
ATOM 2460 C CA . ALA A 1 316 ? 8.032 8.891 -31.596 1.00 87.62 316 ALA A CA 1
ATOM 2461 C C . ALA A 1 316 ? 8.582 8.222 -30.323 1.00 87.62 316 ALA A C 1
ATOM 2463 O O . ALA A 1 316 ? 8.717 8.893 -29.299 1.00 87.62 316 ALA A O 1
ATOM 2464 N N . ASP A 1 317 ? 8.939 6.932 -30.377 1.00 85.25 317 ASP A N 1
ATOM 2465 C CA . ASP A 1 317 ? 9.553 6.218 -29.245 1.00 85.25 317 ASP A CA 1
ATOM 2466 C C . ASP A 1 317 ? 10.883 6.865 -28.831 1.00 85.25 317 ASP A C 1
ATOM 2468 O O . ASP A 1 317 ? 11.110 7.125 -27.649 1.00 85.25 317 ASP A O 1
ATOM 2472 N N . PHE A 1 318 ? 11.728 7.214 -29.802 1.00 92.62 318 PHE A N 1
ATOM 2473 C CA . PHE A 1 318 ? 13.026 7.835 -29.541 1.00 92.62 318 PHE A CA 1
ATOM 2474 C C . PHE A 1 318 ? 12.889 9.227 -28.906 1.00 92.62 318 PHE A C 1
ATOM 2476 O O . PHE A 1 318 ? 13.570 9.510 -27.918 1.00 92.62 318 PHE A O 1
ATOM 2483 N N . LEU A 1 319 ? 11.973 10.069 -29.403 1.00 94.38 319 LEU A N 1
ATOM 2484 C CA . LEU A 1 319 ? 11.704 11.398 -28.831 1.00 94.38 319 LEU A CA 1
ATOM 2485 C C . LEU A 1 319 ? 11.173 11.309 -27.394 1.00 94.38 319 LEU A C 1
ATOM 2487 O O . LEU A 1 319 ? 11.630 12.032 -26.506 1.00 94.38 319 LEU A O 1
ATOM 2491 N N . LEU A 1 320 ? 10.245 10.383 -27.138 1.00 87.12 320 LEU A N 1
ATOM 2492 C CA . LEU A 1 320 ? 9.681 10.177 -25.805 1.00 87.12 320 LEU A CA 1
ATOM 2493 C C . LEU A 1 320 ? 10.727 9.668 -24.805 1.00 87.12 320 LEU A C 1
ATOM 2495 O O . LEU A 1 320 ? 10.797 10.181 -23.685 1.00 87.12 320 LEU A O 1
ATOM 2499 N N . ARG A 1 321 ? 11.557 8.693 -25.202 1.00 86.25 321 ARG A N 1
ATOM 2500 C CA . ARG A 1 321 ? 12.658 8.188 -24.364 1.00 86.25 321 ARG A CA 1
ATOM 2501 C C . ARG A 1 321 ? 13.697 9.266 -24.102 1.00 86.25 321 ARG A C 1
ATOM 2503 O O . ARG A 1 321 ? 14.124 9.414 -22.960 1.00 86.25 321 ARG A O 1
ATOM 2510 N N . SER A 1 322 ? 14.067 10.031 -25.127 1.00 94.62 322 SER A N 1
ATOM 2511 C CA . SER A 1 322 ? 15.017 11.132 -24.994 1.00 94.62 322 SER A CA 1
ATOM 2512 C C . SER A 1 322 ? 14.557 12.136 -23.934 1.00 94.62 322 SER A C 1
ATOM 2514 O O . SER A 1 322 ? 15.276 12.368 -22.959 1.00 94.62 322 SER A O 1
ATOM 2516 N N . ARG A 1 323 ? 13.318 12.638 -24.046 1.00 93.31 323 ARG A N 1
ATOM 2517 C CA . ARG A 1 323 ? 12.719 13.548 -23.061 1.00 93.31 323 ARG A CA 1
ATOM 2518 C C . ARG A 1 323 ? 12.774 12.976 -21.644 1.00 93.31 323 ARG A C 1
ATOM 2520 O O . ARG A 1 323 ? 13.177 13.669 -20.712 1.00 93.31 323 ARG A O 1
ATOM 2527 N N . ASP A 1 324 ? 12.359 11.723 -21.465 1.00 85.75 324 ASP A N 1
ATOM 2528 C CA . ASP A 1 324 ? 12.263 11.102 -20.140 1.00 85.75 324 ASP A CA 1
ATOM 2529 C C . ASP A 1 324 ? 13.654 10.897 -19.505 1.00 85.75 324 ASP A C 1
ATOM 2531 O O . ASP A 1 324 ? 13.832 11.172 -18.311 1.00 85.75 324 ASP A O 1
ATOM 2535 N N . VAL A 1 325 ? 14.655 10.491 -20.296 1.00 86.19 325 VAL A N 1
ATOM 2536 C CA . VAL A 1 325 ? 16.051 10.346 -19.850 1.00 86.19 325 VAL A CA 1
ATOM 2537 C C . VAL A 1 325 ? 16.632 11.706 -19.459 1.00 86.19 325 VAL A C 1
ATOM 2539 O O . VAL A 1 325 ? 17.114 11.858 -18.334 1.00 86.19 325 VAL A O 1
ATOM 2542 N N . LEU A 1 326 ? 16.528 12.713 -20.333 1.00 91.88 326 LEU A N 1
ATOM 2543 C CA . LEU A 1 326 ? 17.093 14.048 -20.105 1.00 91.88 326 LEU A CA 1
ATOM 2544 C C . LEU A 1 326 ? 16.421 14.770 -18.928 1.00 91.88 326 LEU A C 1
ATOM 2546 O O . LEU A 1 326 ? 17.102 15.353 -18.083 1.00 91.88 326 LEU A O 1
ATOM 2550 N N . ARG A 1 327 ? 15.094 14.658 -18.790 1.00 87.75 327 ARG A N 1
ATOM 2551 C CA . ARG A 1 327 ? 14.362 15.195 -17.634 1.00 87.75 327 ARG A CA 1
ATOM 2552 C C . ARG A 1 327 ? 14.803 14.523 -16.335 1.00 87.75 327 ARG A C 1
ATOM 2554 O O . ARG A 1 327 ? 14.990 15.199 -15.324 1.00 87.75 327 ARG A O 1
ATOM 2561 N N . THR A 1 328 ? 14.984 13.201 -16.343 1.00 80.56 328 THR A N 1
ATOM 2562 C CA . THR A 1 328 ? 15.441 12.470 -15.151 1.00 80.56 328 THR A CA 1
ATOM 2563 C C . THR A 1 328 ? 16.870 12.851 -14.774 1.00 80.56 328 THR A C 1
ATOM 2565 O O . THR A 1 328 ? 17.162 13.020 -13.589 1.00 80.56 328 THR A O 1
ATOM 2568 N N . PHE A 1 329 ? 17.741 13.039 -15.767 1.00 86.56 329 PHE A N 1
ATOM 2569 C CA . PHE A 1 329 ? 19.093 13.545 -15.565 1.00 86.56 329 PHE A CA 1
ATOM 2570 C C . PHE A 1 329 ? 19.078 14.936 -14.907 1.00 86.56 329 PHE A C 1
ATOM 2572 O O . PHE A 1 329 ? 19.661 15.098 -13.838 1.00 86.56 329 PHE A O 1
ATOM 2579 N N . LYS A 1 330 ? 18.319 15.909 -15.437 1.00 87.12 330 LYS A N 1
ATOM 2580 C CA . LYS A 1 330 ? 18.220 17.271 -14.863 1.00 87.12 330 LYS A CA 1
ATOM 2581 C C . LYS A 1 330 ? 17.649 17.313 -13.443 1.00 87.12 330 LYS A C 1
ATOM 2583 O O . LYS A 1 330 ? 18.015 18.182 -12.656 1.00 87.12 330 LYS A O 1
ATOM 2588 N N . LEU A 1 331 ? 16.767 16.376 -13.088 1.00 79.62 331 LEU A N 1
ATOM 2589 C CA . LEU A 1 331 ? 16.271 16.245 -11.713 1.00 79.62 331 LEU A CA 1
ATOM 2590 C C . LEU A 1 331 ? 17.356 15.776 -10.731 1.00 79.62 331 LEU A C 1
ATOM 2592 O O . LEU A 1 331 ? 17.270 16.088 -9.543 1.00 79.62 331 LEU A O 1
ATOM 2596 N N . ARG A 1 332 ? 18.346 15.009 -11.203 1.00 76.50 332 ARG A N 1
ATOM 2597 C CA . ARG A 1 332 ? 19.455 14.484 -10.389 1.00 76.50 332 ARG A CA 1
ATOM 2598 C C . ARG A 1 332 ? 20.649 15.426 -10.347 1.00 76.50 332 ARG A C 1
ATOM 2600 O O . ARG A 1 332 ? 21.232 15.604 -9.279 1.00 76.50 332 ARG A O 1
ATOM 2607 N N . THR A 1 333 ? 20.960 16.040 -11.479 1.00 81.88 333 THR A N 1
ATOM 2608 C CA . THR A 1 333 ? 22.126 16.896 -11.669 1.00 81.88 333 THR A CA 1
ATOM 2609 C C . THR A 1 333 ? 21.636 18.313 -11.963 1.00 81.88 333 THR A C 1
ATOM 2611 O O . THR A 1 333 ? 21.343 18.639 -13.112 1.00 81.88 333 THR A O 1
ATOM 2614 N N . PRO A 1 334 ? 21.503 19.173 -10.934 1.00 75.25 334 PRO A N 1
ATOM 2615 C CA . PRO A 1 334 ? 20.943 20.518 -11.079 1.00 75.25 334 PRO A CA 1
ATOM 2616 C C . PRO A 1 334 ? 21.912 21.521 -11.732 1.00 75.25 334 PRO A C 1
ATOM 2618 O O . PRO A 1 334 ? 21.681 22.725 -11.650 1.00 75.25 334 PRO A O 1
ATOM 2621 N N . GLU A 1 335 ? 23.007 21.057 -12.338 1.00 80.19 335 GLU A N 1
ATOM 2622 C CA . GLU A 1 335 ? 23.959 21.919 -13.039 1.00 80.19 335 GLU A CA 1
ATOM 2623 C C . GLU A 1 335 ? 23.340 22.480 -14.330 1.00 80.19 335 GLU A C 1
ATOM 2625 O O . GLU A 1 335 ? 22.569 21.810 -15.029 1.00 80.19 335 GLU A O 1
ATOM 2630 N N . GLU A 1 336 ? 23.649 23.742 -14.632 1.00 76.75 336 GLU A N 1
ATOM 2631 C CA . GLU A 1 336 ? 23.246 24.394 -15.880 1.00 76.75 336 GLU A CA 1
ATOM 2632 C C . GLU A 1 336 ? 24.160 23.914 -17.005 1.00 76.75 336 GLU A C 1
ATOM 2634 O O . GLU A 1 336 ? 25.350 24.227 -17.025 1.00 76.75 336 GLU A O 1
ATOM 2639 N N . TRP A 1 337 ? 23.594 23.141 -17.929 1.00 85.12 337 TRP A N 1
ATOM 2640 C CA . TRP A 1 337 ? 24.287 22.584 -19.085 1.00 85.12 337 TRP A CA 1
ATOM 2641 C C . TRP A 1 337 ? 23.452 22.910 -20.315 1.00 85.12 337 TRP A C 1
ATOM 2643 O O . TRP A 1 337 ? 22.520 22.182 -20.649 1.00 85.12 337 TRP A O 1
ATOM 2653 N N . GLU A 1 338 ? 23.808 24.014 -20.974 1.00 87.12 338 GLU A N 1
ATOM 2654 C CA . GLU A 1 338 ? 23.064 24.604 -22.095 1.00 87.12 338 GLU A CA 1
ATOM 2655 C C . GLU A 1 338 ? 22.734 23.561 -23.171 1.00 87.12 338 GLU A C 1
ATOM 2657 O O . GLU A 1 338 ? 21.578 23.396 -23.528 1.00 87.12 338 GLU A O 1
ATOM 2662 N N . ALA A 1 339 ? 23.702 22.729 -23.565 1.00 83.06 339 ALA A N 1
ATOM 2663 C CA . ALA A 1 339 ? 23.474 21.686 -24.565 1.00 83.06 339 ALA A CA 1
ATOM 2664 C C . ALA A 1 339 ? 22.454 20.609 -24.145 1.00 83.06 339 ALA A C 1
ATOM 2666 O O . ALA A 1 339 ? 21.761 20.058 -24.994 1.00 83.06 339 ALA A O 1
ATOM 2667 N N . VAL A 1 340 ? 22.351 20.274 -22.855 1.00 88.88 340 VAL A N 1
ATOM 2668 C CA . VAL A 1 340 ? 21.344 19.313 -22.366 1.00 88.88 340 VAL A CA 1
ATOM 2669 C C . VAL A 1 340 ? 19.986 19.984 -22.217 1.00 88.88 340 VAL A C 1
ATOM 2671 O O . VAL A 1 340 ? 18.968 19.372 -22.538 1.00 88.88 340 VAL A O 1
ATOM 2674 N N . ASP A 1 341 ? 19.976 21.228 -21.745 1.00 92.62 341 ASP A N 1
ATOM 2675 C CA . ASP A 1 341 ? 18.762 22.022 -21.584 1.00 92.62 341 ASP A CA 1
ATOM 2676 C C . ASP A 1 341 ? 18.105 22.306 -22.943 1.00 92.62 341 ASP A C 1
ATOM 2678 O O . ASP A 1 341 ? 16.897 22.111 -23.080 1.00 92.62 341 ASP A O 1
ATOM 2682 N N . ASP A 1 342 ? 18.900 22.630 -23.965 1.00 94.56 342 ASP A N 1
ATOM 2683 C CA . ASP A 1 342 ? 18.444 22.812 -25.344 1.00 94.56 342 ASP A CA 1
ATOM 2684 C C . ASP A 1 342 ? 17.829 21.524 -25.900 1.00 94.56 342 ASP A C 1
ATOM 2686 O O . ASP A 1 342 ? 16.715 21.540 -26.418 1.00 94.56 342 ASP A O 1
ATOM 2690 N N . ARG A 1 343 ? 18.496 20.373 -25.734 1.00 95.06 343 ARG A N 1
ATOM 2691 C CA . ARG A 1 343 ? 17.973 19.086 -26.229 1.00 95.06 343 ARG A CA 1
ATOM 2692 C C . ARG A 1 343 ? 16.735 18.615 -25.490 1.00 95.06 343 ARG A C 1
ATOM 2694 O O . ARG A 1 343 ? 15.855 18.017 -26.105 1.00 95.06 343 ARG A O 1
ATOM 2701 N N . LEU A 1 344 ? 16.647 18.873 -24.187 1.00 94.88 344 LEU A N 1
ATOM 2702 C CA . LEU A 1 344 ? 15.437 18.587 -23.429 1.00 94.88 344 LEU A CA 1
ATOM 2703 C C . LEU A 1 344 ? 14.280 19.463 -23.917 1.00 94.88 344 LEU A C 1
ATOM 2705 O O . LEU A 1 344 ? 13.198 18.932 -24.152 1.00 94.88 344 LEU A O 1
ATOM 2709 N N . LEU A 1 345 ? 14.511 20.765 -24.107 1.00 95.88 345 LEU A N 1
ATOM 2710 C CA . LEU A 1 345 ? 13.496 21.693 -24.601 1.00 95.88 345 LEU A CA 1
ATOM 2711 C C . LEU A 1 345 ? 13.029 21.312 -26.011 1.00 95.88 345 LEU A C 1
ATOM 2713 O O . LEU A 1 345 ? 11.830 21.210 -26.244 1.00 95.88 345 LEU A O 1
ATOM 2717 N N . GLU A 1 346 ? 13.955 21.017 -26.924 1.00 97.06 346 GLU A N 1
ATOM 2718 C CA . GLU A 1 346 ? 13.626 20.555 -28.274 1.00 97.06 346 GLU A CA 1
ATOM 2719 C C . GLU A 1 346 ? 12.829 19.242 -28.247 1.00 97.06 346 GLU A C 1
ATOM 2721 O O . GLU A 1 346 ? 11.836 19.105 -28.958 1.00 97.06 346 GLU A O 1
ATOM 2726 N N . ALA A 1 347 ? 13.218 18.273 -27.409 1.00 94.88 347 ALA A N 1
ATOM 2727 C CA . ALA A 1 347 ? 12.471 17.026 -27.257 1.00 94.88 347 ALA A CA 1
ATOM 2728 C C . ALA A 1 347 ? 11.060 17.263 -26.691 1.00 94.88 347 ALA A C 1
ATOM 2730 O O . ALA A 1 347 ? 10.112 16.602 -27.115 1.00 94.88 347 ALA A O 1
ATOM 2731 N N . GLU A 1 348 ? 10.901 18.191 -25.743 1.00 93.31 348 GLU A N 1
ATOM 2732 C CA . GLU A 1 348 ? 9.601 18.578 -25.188 1.00 93.31 348 GLU A CA 1
ATOM 2733 C C . GLU A 1 348 ? 8.718 19.277 -26.230 1.00 93.31 348 GLU A C 1
ATOM 2735 O O . GLU A 1 348 ? 7.557 18.890 -26.375 1.00 93.31 348 GLU A O 1
ATOM 2740 N N . ASP A 1 349 ? 9.274 20.212 -27.002 1.00 95.50 349 ASP A N 1
ATOM 2741 C CA . ASP A 1 349 ? 8.583 20.931 -28.075 1.00 95.50 349 ASP A CA 1
ATOM 2742 C C . ASP A 1 349 ? 8.122 19.981 -29.185 1.00 95.50 349 ASP A C 1
ATOM 2744 O O . ASP A 1 349 ? 6.981 20.058 -29.640 1.00 95.50 349 ASP A O 1
ATOM 2748 N N . GLU A 1 350 ? 8.982 19.056 -29.617 1.00 95.31 350 GLU A N 1
ATOM 2749 C CA . GLU A 1 350 ? 8.644 18.044 -30.624 1.00 95.31 350 GLU A CA 1
ATOM 2750 C C . GLU A 1 350 ? 7.529 17.119 -30.123 1.00 95.31 350 GLU A C 1
ATOM 2752 O O . GLU A 1 350 ? 6.567 16.842 -30.845 1.00 95.31 350 GLU A O 1
ATOM 2757 N N . VAL A 1 351 ? 7.618 16.685 -28.862 1.00 89.94 351 VAL A N 1
ATOM 2758 C CA . VAL A 1 351 ? 6.591 15.859 -28.224 1.00 89.94 351 VAL A CA 1
ATOM 2759 C C . VAL A 1 351 ? 5.261 16.607 -28.103 1.00 89.94 351 VAL A C 1
ATOM 2761 O O . VAL A 1 351 ? 4.211 16.028 -28.381 1.00 89.94 351 VAL A O 1
ATOM 2764 N N . GLU A 1 352 ? 5.270 17.880 -27.717 1.00 90.31 352 GLU A N 1
ATOM 2765 C CA . GLU A 1 352 ? 4.054 18.687 -27.617 1.00 90.31 352 GLU A CA 1
ATOM 2766 C C . GLU A 1 352 ? 3.445 18.969 -28.996 1.00 90.31 352 GLU A C 1
ATOM 2768 O O . GLU A 1 352 ? 2.245 18.756 -29.201 1.00 90.31 352 GLU A O 1
ATOM 2773 N N . ARG A 1 353 ? 4.269 19.397 -29.959 1.00 92.38 353 ARG A N 1
ATOM 2774 C CA . ARG A 1 353 ? 3.845 19.766 -31.315 1.00 92.38 353 ARG A CA 1
ATOM 2775 C C . ARG A 1 353 ? 3.189 18.604 -32.042 1.00 92.38 353 ARG A C 1
ATOM 2777 O O . ARG A 1 353 ? 2.123 18.777 -32.635 1.00 92.38 353 ARG A O 1
ATOM 2784 N N . ASP A 1 354 ? 3.808 17.432 -31.974 1.00 88.38 354 ASP A N 1
ATOM 2785 C CA . ASP A 1 354 ? 3.326 16.233 -32.654 1.00 88.38 354 ASP A CA 1
ATOM 2786 C C . ASP A 1 354 ? 2.277 15.486 -31.792 1.00 88.38 354 ASP A C 1
ATOM 2788 O O . ASP A 1 354 ? 1.785 14.427 -32.182 1.00 88.38 354 ASP A O 1
ATOM 2792 N N . GLN A 1 355 ? 1.900 16.049 -30.631 1.00 87.38 355 GLN A N 1
ATOM 2793 C CA . GLN A 1 355 ? 0.985 15.463 -29.643 1.00 87.38 355 GLN A CA 1
ATOM 2794 C C . GLN A 1 355 ? 1.377 14.028 -29.274 1.00 87.38 355 GLN A C 1
ATOM 2796 O O . GLN A 1 355 ? 0.527 13.149 -29.096 1.00 87.38 355 GLN A O 1
ATOM 2801 N N . LEU A 1 356 ? 2.685 13.796 -29.146 1.00 80.62 356 LEU A N 1
ATOM 2802 C CA . LEU A 1 356 ? 3.255 12.515 -28.768 1.00 80.62 356 LEU A CA 1
ATOM 2803 C C . LEU A 1 356 ? 2.957 12.280 -27.287 1.00 80.62 356 LEU A C 1
ATOM 2805 O O . LEU A 1 356 ? 3.719 12.584 -26.374 1.00 80.62 356 LEU A O 1
ATOM 2809 N N . GLY A 1 357 ? 1.797 11.709 -27.017 1.00 63.69 357 GLY A N 1
ATOM 2810 C CA . GLY A 1 357 ? 1.634 10.905 -25.822 1.00 63.69 357 GLY A CA 1
ATOM 2811 C C . GLY A 1 357 ? 2.372 9.594 -26.038 1.00 63.69 357 GLY A C 1
ATOM 2812 O O . GLY A 1 357 ? 2.421 9.087 -27.153 1.00 63.69 357 GLY A O 1
ATOM 2813 N N . TRP A 1 358 ? 2.886 8.984 -24.976 1.00 57.03 358 TRP A N 1
ATOM 2814 C CA . TRP A 1 358 ? 3.089 7.539 -25.017 1.00 57.03 358 TRP A CA 1
ATOM 2815 C C . TRP A 1 358 ? 1.774 6.880 -25.487 1.00 57.03 358 TRP A C 1
ATOM 2817 O O . TRP A 1 358 ? 0.793 6.982 -24.748 1.00 57.03 358 TRP A O 1
ATOM 2827 N N . PRO A 1 359 ? 1.722 6.139 -26.613 1.00 46.53 359 PRO A N 1
ATOM 2828 C CA . PRO A 1 359 ? 0.647 5.166 -26.817 1.00 46.53 359 PRO A CA 1
ATOM 2829 C C . PRO A 1 359 ? 0.817 3.972 -25.853 1.00 46.53 359 PRO A C 1
ATOM 2831 O O . PRO A 1 359 ? -0.096 3.185 -25.632 1.00 46.53 359 PRO A O 1
ATOM 2834 N N . LEU A 1 360 ? 1.996 3.848 -25.234 1.00 45.41 360 LEU A N 1
ATOM 2835 C CA . LEU A 1 360 ? 2.409 2.745 -24.366 1.00 45.41 360 LEU A CA 1
ATOM 2836 C C . LEU A 1 360 ? 2.047 2.945 -22.889 1.00 45.41 360 LEU A C 1
ATOM 2838 O O . LEU A 1 360 ? 2.375 2.099 -22.063 1.00 45.41 360 LEU A O 1
ATOM 2842 N N . ARG A 1 361 ? 1.348 4.030 -22.516 1.00 45.16 361 ARG A N 1
ATOM 2843 C CA . ARG A 1 361 ? 0.839 4.151 -21.138 1.00 45.16 361 ARG A CA 1
ATOM 2844 C C . ARG A 1 361 ? -0.090 3.003 -20.776 1.00 45.16 361 ARG A C 1
ATOM 2846 O O . ARG A 1 361 ? -0.104 2.638 -19.610 1.00 45.16 361 ARG A O 1
ATOM 2853 N N . ASP A 1 362 ? -0.778 2.440 -21.766 1.00 49.81 362 ASP A N 1
ATOM 2854 C CA . ASP A 1 362 ? -1.730 1.348 -21.594 1.00 49.81 362 ASP A CA 1
ATOM 2855 C C . ASP A 1 362 ? -1.250 0.023 -22.184 1.00 49.81 362 ASP A C 1
ATOM 2857 O O . ASP A 1 362 ? -1.833 -1.006 -21.881 1.00 49.81 362 ASP A O 1
ATOM 2861 N N . THR A 1 363 ? -0.151 -0.010 -22.944 1.00 54.94 363 THR A N 1
ATOM 2862 C CA . THR A 1 363 ? 0.362 -1.263 -23.518 1.00 54.94 363 THR A CA 1
ATOM 2863 C C . THR A 1 363 ? 1.788 -1.540 -23.039 1.00 54.94 363 THR A C 1
ATOM 2865 O O . THR A 1 363 ? 2.657 -0.702 -23.266 1.00 54.94 363 THR A O 1
ATOM 2868 N N . PRO A 1 364 ? 2.051 -2.692 -22.395 1.00 58.94 364 PRO A N 1
ATOM 2869 C CA . PRO A 1 364 ? 3.389 -3.045 -21.930 1.00 58.94 364 PRO A CA 1
ATOM 2870 C C . PRO A 1 364 ? 4.340 -3.207 -23.123 1.00 58.94 364 PRO A C 1
ATOM 2872 O O . PRO A 1 364 ? 3.985 -3.880 -24.093 1.00 58.94 364 PRO A O 1
ATOM 2875 N N . ARG A 1 365 ? 5.548 -2.632 -23.041 1.00 60.06 365 ARG A N 1
ATOM 2876 C CA . ARG A 1 365 ? 6.594 -2.765 -24.076 1.00 60.06 365 ARG A CA 1
ATOM 2877 C C . ARG A 1 365 ? 7.064 -4.210 -24.202 1.00 60.06 365 ARG A C 1
ATOM 2879 O O . ARG A 1 365 ? 7.135 -4.750 -25.303 1.00 60.06 365 ARG A O 1
ATOM 2886 N N . LYS A 1 366 ? 7.303 -4.859 -23.059 1.00 63.94 366 LYS A N 1
ATOM 2887 C CA . LYS A 1 366 ? 7.637 -6.283 -22.979 1.00 63.94 366 LYS A CA 1
ATOM 2888 C C . LYS A 1 366 ? 6.824 -6.953 -21.868 1.00 63.94 366 LYS A C 1
ATOM 2890 O O . LYS A 1 366 ? 7.297 -7.024 -20.732 1.00 63.94 366 LYS A O 1
ATOM 2895 N N . PRO A 1 367 ? 5.594 -7.421 -22.163 1.00 67.31 367 PRO A N 1
ATOM 2896 C CA . PRO A 1 367 ? 4.732 -8.033 -21.161 1.00 67.31 367 PRO A CA 1
ATOM 2897 C C . PRO A 1 367 ? 5.317 -9.348 -20.649 1.00 67.31 367 PRO A C 1
ATOM 2899 O O . PRO A 1 367 ? 5.418 -10.324 -21.390 1.00 67.31 367 PRO A O 1
ATOM 2902 N N . LEU A 1 368 ? 5.618 -9.403 -19.356 1.00 67.19 368 LEU A N 1
ATOM 2903 C CA . LEU A 1 368 ? 5.733 -10.650 -18.613 1.00 67.19 368 LEU A CA 1
ATOM 2904 C C . LEU A 1 368 ? 4.372 -10.963 -18.001 1.00 67.19 368 LEU A C 1
ATOM 2906 O O . LEU A 1 368 ? 3.931 -10.250 -17.102 1.00 67.19 368 LEU A O 1
ATOM 2910 N N . LEU A 1 369 ? 3.708 -12.018 -18.474 1.00 65.75 369 LEU A N 1
ATOM 2911 C CA . LEU A 1 369 ? 2.452 -12.474 -17.884 1.00 65.75 369 LEU A CA 1
ATOM 2912 C C . LEU A 1 369 ? 2.705 -12.915 -16.434 1.00 65.75 369 LEU A C 1
ATOM 2914 O O . LEU A 1 369 ? 3.492 -13.827 -16.192 1.00 65.75 369 LEU A O 1
ATOM 2918 N N . ILE A 1 370 ? 2.037 -12.271 -15.479 1.00 56.19 370 ILE A N 1
ATOM 2919 C CA . ILE A 1 370 ? 2.206 -12.547 -14.044 1.00 56.19 370 ILE A CA 1
ATOM 2920 C C . ILE A 1 370 ? 1.031 -13.311 -13.429 1.00 56.19 370 ILE A C 1
ATOM 2922 O O . ILE A 1 370 ? 1.131 -13.756 -12.288 1.00 56.19 370 ILE A O 1
ATOM 2926 N N . GLY A 1 371 ? -0.076 -13.474 -14.161 1.00 61.75 371 GLY A N 1
ATOM 2927 C CA . GLY A 1 371 ? -1.215 -14.282 -13.724 1.00 61.75 371 GLY A CA 1
ATOM 2928 C C . GLY A 1 371 ? -2.548 -13.834 -14.314 1.00 61.75 371 GLY A C 1
ATOM 2929 O O . GLY A 1 371 ? -2.595 -13.082 -15.288 1.00 61.75 371 GLY A O 1
ATOM 2930 N N . ARG A 1 372 ? -3.642 -14.304 -13.703 1.00 60.44 372 ARG A N 1
ATOM 2931 C CA . ARG A 1 372 ? -5.014 -13.884 -14.014 1.00 60.44 372 ARG A CA 1
ATOM 2932 C C . ARG A 1 372 ? -5.714 -13.379 -12.757 1.00 60.44 372 ARG A C 1
ATOM 2934 O O . ARG A 1 372 ? -5.694 -14.043 -11.727 1.00 60.44 372 ARG A O 1
ATOM 2941 N N . TRP A 1 373 ? -6.353 -12.221 -12.842 1.00 52.72 373 TRP A N 1
ATOM 2942 C CA . TRP A 1 373 ? -7.172 -11.644 -11.785 1.00 52.72 373 TRP A CA 1
ATOM 2943 C C . TRP A 1 373 ? -8.632 -12.073 -11.952 1.00 52.72 373 TRP A C 1
ATOM 2945 O O . TRP A 1 373 ? -9.185 -12.013 -13.052 1.00 52.72 373 TRP A O 1
ATOM 2955 N N . ALA A 1 374 ? -9.228 -12.557 -10.855 1.00 50.12 374 ALA A N 1
ATOM 2956 C CA . ALA A 1 374 ? -10.586 -13.108 -10.801 1.00 50.12 374 ALA A CA 1
ATOM 2957 C C . ALA A 1 374 ? -10.846 -14.235 -11.824 1.00 50.12 374 ALA A C 1
ATOM 2959 O O . ALA A 1 374 ? -11.983 -14.474 -12.208 1.00 50.12 374 ALA A O 1
ATOM 2960 N N . GLY A 1 375 ? -9.789 -14.911 -12.290 1.00 53.09 375 GLY A N 1
ATOM 2961 C CA . GLY A 1 375 ? -9.867 -15.991 -13.279 1.00 53.09 375 GLY A CA 1
ATOM 2962 C C . GLY A 1 375 ? -10.044 -15.551 -14.741 1.00 53.09 375 GLY A C 1
ATOM 2963 O O . GLY A 1 375 ? -9.892 -16.394 -15.621 1.00 53.09 375 GLY A O 1
ATOM 2964 N N . VAL A 1 376 ? -10.292 -14.263 -15.016 1.00 53.31 376 VAL A N 1
ATOM 2965 C CA . VAL A 1 376 ? -10.735 -13.773 -16.346 1.00 53.31 376 VAL A CA 1
ATOM 2966 C C . VAL A 1 376 ? -9.912 -12.612 -16.913 1.00 53.31 376 VAL A C 1
ATOM 2968 O O . VAL A 1 376 ? -10.018 -12.278 -18.088 1.00 53.31 376 VAL A O 1
ATOM 2971 N N . VAL A 1 377 ? -9.083 -11.959 -16.101 1.00 62.19 377 VAL A N 1
ATOM 2972 C CA . VAL A 1 377 ? -8.309 -10.792 -16.547 1.00 62.19 377 VAL A CA 1
ATOM 2973 C C . VAL A 1 377 ? -6.827 -11.122 -16.492 1.00 62.19 377 VAL A C 1
ATOM 2975 O O . VAL A 1 377 ? -6.271 -11.273 -15.411 1.00 62.19 377 VAL A O 1
ATOM 2978 N N . GLU A 1 378 ? -6.165 -11.242 -17.637 1.00 73.31 378 GLU A N 1
ATOM 2979 C CA . GLU A 1 378 ? -4.714 -11.425 -17.700 1.00 73.31 378 GLU A CA 1
ATOM 2980 C C . GLU A 1 378 ? -3.995 -10.208 -17.130 1.00 73.31 378 GLU A C 1
ATOM 2982 O O . GLU A 1 378 ? -4.332 -9.077 -17.464 1.00 73.31 378 GLU A O 1
ATOM 2987 N N . LEU A 1 379 ? -2.996 -10.445 -16.283 1.00 67.31 379 LEU A N 1
ATOM 2988 C CA . LEU A 1 379 ? -2.120 -9.421 -15.733 1.00 67.31 379 LEU A CA 1
ATOM 2989 C C . LEU A 1 379 ? -0.708 -9.586 -16.292 1.00 67.31 379 LEU A C 1
ATOM 2991 O O . LEU A 1 379 ? -0.185 -10.701 -16.346 1.00 67.31 379 LEU A O 1
ATOM 2995 N N . ALA A 1 380 ? -0.066 -8.476 -16.641 1.00 70.31 380 ALA A N 1
ATOM 2996 C CA . ALA A 1 380 ? 1.319 -8.445 -17.090 1.00 70.31 380 ALA A CA 1
ATOM 2997 C C . ALA A 1 380 ? 2.123 -7.325 -16.422 1.00 70.31 380 ALA A C 1
ATOM 2999 O O . ALA A 1 380 ? 1.591 -6.266 -16.093 1.00 70.31 380 ALA A O 1
ATOM 3000 N N . LEU A 1 381 ? 3.423 -7.556 -16.254 1.00 67.25 381 LEU A N 1
ATOM 3001 C CA . LEU A 1 381 ? 4.406 -6.512 -15.972 1.00 67.25 381 LEU A CA 1
ATOM 3002 C C . LEU A 1 381 ? 5.057 -6.062 -17.262 1.00 67.25 381 LEU A C 1
ATOM 3004 O O . LEU A 1 381 ? 5.369 -6.895 -18.108 1.00 67.25 381 LEU A O 1
ATOM 3008 N N . ASP A 1 382 ? 5.327 -4.771 -17.378 1.00 65.06 382 ASP A N 1
ATOM 3009 C CA . ASP A 1 382 ? 6.265 -4.309 -18.391 1.00 65.06 382 ASP A CA 1
ATOM 3010 C C . ASP A 1 382 ? 7.700 -4.505 -17.886 1.00 65.06 382 ASP A C 1
ATOM 3012 O O . ASP A 1 382 ? 8.072 -3.964 -16.847 1.00 65.06 382 ASP A O 1
ATOM 3016 N N . LEU A 1 383 ? 8.497 -5.315 -18.587 1.00 53.41 383 LEU A N 1
ATOM 3017 C CA . LEU A 1 383 ? 9.902 -5.548 -18.237 1.00 53.41 383 LEU A CA 1
ATOM 3018 C C . LEU A 1 383 ? 10.825 -4.390 -18.639 1.00 53.41 383 LEU A C 1
ATOM 3020 O O . LEU A 1 383 ? 11.956 -4.322 -18.161 1.00 53.41 383 LEU A O 1
ATOM 3024 N N . GLU A 1 384 ? 10.356 -3.500 -19.511 1.00 48.72 384 GLU A N 1
ATOM 3025 C CA . GLU A 1 384 ? 11.122 -2.372 -20.060 1.00 48.72 384 GLU A CA 1
ATOM 3026 C C . GLU A 1 384 ? 10.481 -1.020 -19.702 1.00 48.72 384 GLU A C 1
ATOM 3028 O O . GLU A 1 384 ? 10.848 0.029 -20.234 1.00 48.72 384 GLU A O 1
ATOM 3033 N N . GLY A 1 385 ? 9.504 -1.039 -18.793 1.00 56.69 385 GLY A N 1
ATOM 3034 C CA . GLY A 1 385 ? 8.757 0.121 -18.328 1.00 56.69 385 GLY A CA 1
ATOM 3035 C C . GLY A 1 385 ? 8.269 -0.063 -16.893 1.00 56.69 385 GLY A C 1
ATOM 3036 O O . GLY A 1 385 ? 8.433 -1.112 -16.279 1.00 56.69 385 GLY A O 1
ATOM 3037 N N . GLN A 1 386 ? 7.660 0.973 -16.319 1.00 55.03 386 GLN A N 1
ATOM 3038 C CA . GLN A 1 386 ? 6.994 0.860 -15.022 1.00 55.03 386 GLN A CA 1
ATOM 3039 C C . GLN A 1 386 ? 5.497 0.655 -15.246 1.00 55.03 386 GLN A C 1
ATOM 3041 O O . GLN A 1 386 ? 4.836 1.523 -15.810 1.00 55.03 386 GLN A O 1
ATOM 3046 N N . GLY A 1 387 ? 4.934 -0.459 -14.784 1.00 63.19 387 GLY A N 1
ATOM 3047 C CA . GLY A 1 387 ? 3.485 -0.638 -14.791 1.00 63.19 387 GLY A CA 1
ATOM 3048 C C . GLY A 1 387 ? 3.035 -2.078 -14.617 1.00 63.19 387 GLY A C 1
ATOM 3049 O O . GLY A 1 387 ? 3.728 -3.009 -15.021 1.00 63.19 387 GLY A O 1
ATOM 3050 N N . VAL A 1 388 ? 1.857 -2.241 -14.018 1.00 65.38 388 VAL A N 1
ATOM 3051 C CA . VAL A 1 388 ? 1.071 -3.474 -14.124 1.00 65.38 388 VAL A CA 1
ATOM 3052 C C . VAL A 1 388 ? -0.040 -3.211 -15.116 1.00 65.38 388 VAL A C 1
ATOM 3054 O O . VAL A 1 388 ? -0.716 -2.186 -15.030 1.00 65.38 388 VAL A O 1
ATOM 3057 N N . PHE A 1 389 ? -0.228 -4.144 -16.031 1.00 79.50 389 PHE A N 1
ATOM 3058 C CA . PHE A 1 389 ? -1.185 -4.063 -17.113 1.00 79.50 389 PHE A CA 1
ATOM 3059 C C . PHE A 1 389 ? -2.191 -5.198 -16.995 1.00 79.50 389 PHE A C 1
ATOM 3061 O O . PHE A 1 389 ? -1.844 -6.287 -16.552 1.00 79.50 389 PHE A O 1
ATOM 3068 N N . ALA A 1 390 ? -3.428 -4.938 -17.392 1.00 79.06 390 ALA A N 1
ATOM 3069 C CA . ALA A 1 390 ? -4.511 -5.899 -17.421 1.00 79.06 390 ALA A CA 1
ATOM 3070 C C . ALA A 1 390 ? -5.083 -6.028 -18.834 1.00 79.06 390 ALA A C 1
ATOM 3072 O O . ALA A 1 390 ? -5.146 -5.045 -19.573 1.00 79.06 390 ALA A O 1
ATOM 3073 N N . ARG A 1 391 ? -5.531 -7.228 -19.197 1.00 85.06 391 ARG A N 1
ATOM 3074 C CA . ARG A 1 391 ? -6.241 -7.501 -20.446 1.00 85.06 391 ARG A CA 1
ATOM 3075 C C . ARG A 1 391 ? -7.354 -8.513 -20.202 1.00 85.06 391 ARG A C 1
ATOM 3077 O O . ARG A 1 391 ? -7.129 -9.592 -19.671 1.00 85.06 391 ARG A O 1
ATOM 3084 N N . ASP A 1 392 ? -8.562 -8.145 -20.594 1.00 75.69 392 ASP A N 1
ATOM 3085 C CA . ASP A 1 392 ? -9.760 -8.984 -20.508 1.00 75.69 392 ASP A CA 1
ATOM 3086 C C . ASP A 1 392 ? -9.669 -10.148 -21.515 1.00 75.69 392 ASP A C 1
ATOM 3088 O O . ASP A 1 392 ? -9.517 -9.902 -22.716 1.00 75.69 392 ASP A O 1
ATOM 3092 N N . THR A 1 393 ? -9.708 -11.404 -21.043 1.00 63.75 393 THR A N 1
ATOM 3093 C CA . THR A 1 393 ? -9.516 -12.580 -21.915 1.00 63.75 393 THR A CA 1
ATOM 3094 C C . THR A 1 393 ? -10.748 -12.958 -22.723 1.00 63.75 393 THR A C 1
ATOM 3096 O O . THR A 1 393 ? -10.611 -13.626 -23.748 1.00 63.75 393 THR A O 1
ATOM 3099 N N . ASP A 1 394 ? -11.936 -12.514 -22.313 1.00 61.19 394 ASP A N 1
ATOM 3100 C CA . ASP A 1 394 ? -13.204 -12.928 -22.930 1.00 61.19 394 ASP A CA 1
ATOM 3101 C C . ASP A 1 394 ? -13.555 -12.095 -24.171 1.00 61.19 394 ASP A C 1
ATOM 3103 O O . ASP A 1 394 ? -14.439 -12.444 -24.957 1.00 61.19 394 ASP A O 1
ATOM 3107 N N . ALA A 1 395 ? -12.830 -10.997 -24.388 1.00 53.84 395 ALA A N 1
ATOM 3108 C CA . ALA A 1 395 ? -12.993 -10.103 -25.522 1.00 53.84 395 ALA A CA 1
ATOM 3109 C C . ALA A 1 395 ? -11.720 -10.095 -26.379 1.00 53.84 395 ALA A C 1
ATOM 3111 O O . ALA A 1 395 ? -10.845 -9.238 -26.223 1.00 53.84 395 ALA A O 1
ATOM 3112 N N . ALA A 1 396 ? -11.627 -11.049 -27.310 1.00 46.19 396 ALA A N 1
ATOM 3113 C CA . ALA A 1 396 ? -10.532 -11.119 -28.273 1.00 46.19 396 ALA A CA 1
ATOM 3114 C C . ALA A 1 396 ? -10.328 -9.759 -28.973 1.00 46.19 396 ALA A C 1
ATOM 3116 O O . ALA A 1 396 ? -11.223 -9.257 -29.653 1.00 46.19 396 ALA A O 1
ATOM 3117 N N . GLY A 1 397 ? -9.142 -9.167 -28.795 1.00 60.38 397 GLY A N 1
ATOM 3118 C CA . GLY A 1 397 ? -8.740 -7.918 -29.451 1.00 60.38 397 GLY A CA 1
ATOM 3119 C C . GLY A 1 397 ? -8.768 -6.653 -28.588 1.00 60.38 397 GLY A C 1
ATOM 3120 O O . GLY A 1 397 ? -8.472 -5.583 -29.115 1.00 60.38 397 GLY A O 1
ATOM 3121 N N . LYS A 1 398 ? -9.078 -6.726 -27.285 1.00 70.25 398 LYS A N 1
ATOM 3122 C CA . LYS A 1 398 ? -8.893 -5.558 -26.407 1.00 70.25 398 LYS A CA 1
ATOM 3123 C C . LYS A 1 398 ? -7.403 -5.283 -26.134 1.00 70.25 398 LYS A C 1
ATOM 3125 O O . LYS A 1 398 ? -6.642 -6.230 -25.910 1.00 70.25 398 LYS A O 1
ATOM 3130 N N . PRO A 1 399 ? -6.985 -4.003 -26.132 1.00 75.25 399 PRO A N 1
ATOM 3131 C CA . PRO A 1 399 ? -5.631 -3.626 -25.754 1.00 75.25 399 PRO A CA 1
ATOM 3132 C C . PRO A 1 399 ? -5.391 -3.924 -24.272 1.00 75.25 399 PRO A C 1
ATOM 3134 O O . PRO A 1 399 ? -6.331 -4.027 -23.478 1.00 75.25 399 PRO A O 1
ATOM 3137 N N . TRP A 1 400 ? -4.118 -4.053 -23.907 1.00 77.56 400 TRP A N 1
ATOM 3138 C CA . TRP A 1 400 ? -3.721 -3.966 -22.508 1.00 77.56 400 TRP A CA 1
ATOM 3139 C C . TRP A 1 400 ? -4.154 -2.601 -21.941 1.00 77.56 400 TRP A C 1
ATOM 3141 O O . TRP A 1 400 ? -4.331 -1.635 -22.686 1.00 77.56 400 TRP A O 1
ATOM 3151 N N . GLN A 1 401 ? -4.367 -2.534 -20.629 1.00 78.00 401 GLN A N 1
ATOM 3152 C CA . GLN A 1 401 ? -4.623 -1.296 -19.894 1.00 78.00 401 GLN A CA 1
ATOM 3153 C C . GLN A 1 401 ? -3.768 -1.265 -18.643 1.00 78.00 401 GLN A C 1
ATOM 3155 O O . GLN A 1 401 ? -3.720 -2.253 -17.909 1.00 78.00 401 GLN A O 1
ATOM 3160 N N . ARG A 1 402 ? -3.110 -0.144 -18.350 1.00 72.06 402 ARG A N 1
ATOM 3161 C CA . ARG A 1 402 ? -2.310 -0.041 -17.129 1.00 72.06 402 ARG A CA 1
ATOM 3162 C C . ARG A 1 402 ? -3.227 0.094 -15.923 1.00 72.06 402 ARG A C 1
ATOM 3164 O O . ARG A 1 402 ? -3.969 1.057 -15.787 1.00 72.06 402 ARG A O 1
ATOM 3171 N N . VAL A 1 403 ? -3.155 -0.883 -15.030 1.00 66.81 403 VAL A N 1
ATOM 3172 C CA . VAL A 1 403 ? -3.948 -0.942 -13.795 1.00 66.81 403 VAL A CA 1
ATOM 3173 C C . VAL A 1 403 ? -3.185 -0.443 -12.578 1.00 66.81 403 VAL A C 1
ATOM 3175 O O . VAL A 1 403 ? -3.794 -0.152 -11.553 1.00 66.81 403 VAL A O 1
ATOM 3178 N N . ALA A 1 404 ? -1.860 -0.317 -12.676 1.00 56.34 404 ALA A N 1
ATOM 3179 C CA . ALA A 1 404 ? -1.063 0.330 -11.646 1.00 56.34 404 ALA A CA 1
ATOM 3180 C C . ALA A 1 404 ? 0.240 0.906 -12.206 1.00 56.34 404 ALA A C 1
ATOM 3182 O O . ALA A 1 404 ? 0.808 0.356 -13.157 1.00 56.34 404 ALA A O 1
ATOM 3183 N N . PRO A 1 405 ? 0.780 1.969 -11.583 1.00 53.00 405 PRO A N 1
ATOM 3184 C CA . PRO A 1 405 ? 2.040 2.552 -12.009 1.00 53.00 405 PRO A CA 1
ATOM 3185 C C . PRO A 1 405 ? 3.233 1.618 -11.802 1.00 53.00 405 PRO A C 1
ATOM 3187 O O . PRO A 1 405 ? 4.209 1.689 -12.543 1.00 53.00 405 PRO A O 1
ATOM 3190 N N . CYS A 1 406 ? 3.127 0.721 -10.830 1.00 53.28 406 CYS A N 1
ATOM 3191 C CA . CYS A 1 406 ? 4.098 -0.302 -10.503 1.00 53.28 406 CYS A CA 1
ATOM 3192 C C . CYS A 1 406 ? 3.401 -1.425 -9.731 1.00 53.28 406 CYS A C 1
ATOM 3194 O O . CYS A 1 406 ? 2.266 -1.296 -9.265 1.00 53.28 406 CYS A O 1
ATOM 3196 N N . LEU A 1 407 ? 4.106 -2.532 -9.561 1.00 49.72 407 LEU A N 1
ATOM 3197 C CA . LEU A 1 407 ? 3.580 -3.716 -8.896 1.00 49.72 407 LEU A CA 1
ATOM 3198 C C . LEU A 1 407 ? 3.276 -3.502 -7.414 1.00 49.72 407 LEU A C 1
ATOM 3200 O O . LEU A 1 407 ? 2.307 -4.045 -6.892 1.00 49.72 407 LEU A O 1
ATOM 3204 N N . SER A 1 408 ? 4.050 -2.651 -6.741 1.00 44.44 408 SER A N 1
ATOM 3205 C CA . SER A 1 408 ? 3.775 -2.287 -5.353 1.00 44.44 408 SER A CA 1
ATOM 3206 C C . SER A 1 408 ? 2.485 -1.477 -5.220 1.00 44.44 408 SER A C 1
ATOM 3208 O O . SER A 1 408 ? 1.733 -1.715 -4.280 1.00 44.44 408 SER A O 1
ATOM 3210 N N . ALA A 1 409 ? 2.185 -0.570 -6.151 1.00 45.84 409 ALA A N 1
ATOM 3211 C CA . ALA A 1 409 ? 0.920 0.162 -6.157 1.00 45.84 409 ALA A CA 1
ATOM 3212 C C . ALA A 1 409 ? -0.275 -0.759 -6.455 1.00 45.84 409 ALA A C 1
ATOM 3214 O O . ALA A 1 409 ? -1.328 -0.597 -5.849 1.00 45.84 409 ALA A O 1
ATOM 3215 N N . PHE A 1 410 ? -0.096 -1.763 -7.320 1.00 53.91 410 PHE A N 1
ATOM 3216 C CA . PHE A 1 410 ? -1.127 -2.766 -7.603 1.00 53.91 410 PHE A CA 1
ATOM 3217 C C . PHE A 1 410 ? -1.474 -3.608 -6.367 1.00 53.91 410 PHE A C 1
ATOM 3219 O O . PHE A 1 410 ? -2.642 -3.773 -6.035 1.00 53.91 410 PHE A O 1
ATOM 3226 N N . VAL A 1 411 ? -0.452 -4.106 -5.660 1.00 47.34 411 VAL A N 1
ATOM 3227 C CA . VAL A 1 411 ? -0.620 -5.001 -4.501 1.00 47.34 411 VAL A CA 1
ATOM 3228 C C . VAL A 1 411 ? -1.064 -4.254 -3.239 1.00 47.34 411 VAL A C 1
ATOM 3230 O O . VAL A 1 411 ? -1.806 -4.808 -2.436 1.00 47.34 411 VAL A O 1
ATOM 3233 N N . ASN A 1 412 ? -0.612 -3.012 -3.039 1.00 40.12 412 ASN A N 1
ATOM 3234 C CA . ASN A 1 412 ? -0.963 -2.218 -1.852 1.00 40.12 412 ASN A CA 1
ATOM 3235 C C . ASN A 1 412 ? -2.163 -1.281 -2.082 1.00 40.12 412 ASN A C 1
ATOM 3237 O O . ASN A 1 412 ? -2.558 -0.563 -1.163 1.00 40.12 412 ASN A O 1
ATOM 3241 N N . GLY A 1 413 ? -2.731 -1.257 -3.290 1.00 40.03 413 GLY A N 1
ATOM 3242 C CA . GLY A 1 413 ? -3.955 -0.518 -3.566 1.00 40.03 413 GLY A CA 1
ATOM 3243 C C . GLY A 1 413 ? -5.130 -1.117 -2.784 1.00 40.03 413 GLY A C 1
ATOM 3244 O O . GLY A 1 413 ? -5.202 -2.339 -2.632 1.00 40.03 413 GLY A O 1
ATOM 3245 N N . PRO A 1 414 ? -6.069 -0.303 -2.267 1.00 36.66 414 PRO A N 1
ATOM 3246 C CA . PRO A 1 414 ? -7.294 -0.837 -1.687 1.00 36.66 414 PRO A CA 1
ATOM 3247 C C . PRO A 1 414 ? -7.978 -1.687 -2.759 1.00 36.66 414 PRO A C 1
ATOM 3249 O O . PRO A 1 414 ? -8.230 -1.174 -3.848 1.00 36.66 414 PRO A O 1
ATOM 3252 N N . SER A 1 415 ? -8.223 -2.968 -2.450 1.00 39.72 415 SER A N 1
ATOM 3253 C CA . SER A 1 415 ? -8.840 -3.977 -3.326 1.00 39.72 415 SER A CA 1
ATOM 3254 C C . SER A 1 415 ? -9.762 -3.317 -4.346 1.00 39.72 415 SER A C 1
ATOM 3256 O O . SER A 1 415 ? -10.782 -2.736 -3.963 1.00 39.72 415 SER A O 1
ATOM 3258 N N . VAL A 1 416 ? -9.313 -3.326 -5.604 1.00 40.91 416 VAL A N 1
ATOM 3259 C CA . VAL A 1 416 ? -9.788 -2.483 -6.704 1.00 40.91 416 VAL A CA 1
ATOM 3260 C C . VAL A 1 416 ? -11.254 -2.796 -7.006 1.00 40.91 416 VAL A C 1
ATOM 3262 O O . VAL A 1 416 ? -11.604 -3.594 -7.869 1.00 40.91 416 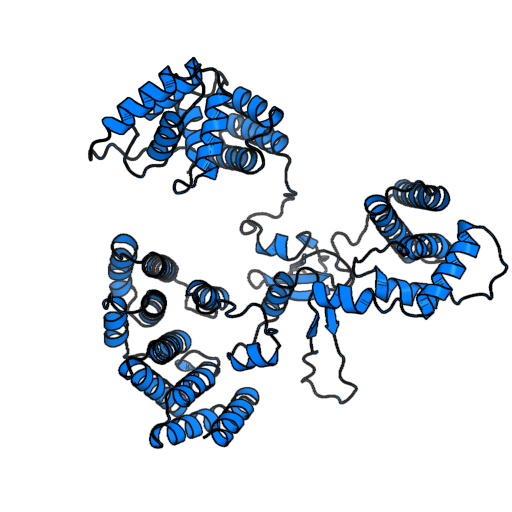VAL A O 1
ATOM 3265 N N . GLY A 1 417 ? -12.132 -2.152 -6.248 1.00 31.27 417 GLY A N 1
ATOM 3266 C CA . GLY A 1 417 ? -13.538 -1.985 -6.554 1.00 31.27 417 GLY A CA 1
ATOM 3267 C C . GLY A 1 417 ? -13.696 -0.721 -7.383 1.00 31.27 417 GLY A C 1
ATOM 3268 O O . GLY A 1 417 ? -14.059 0.322 -6.846 1.00 31.27 417 GLY A O 1
ATOM 3269 N N . GLY A 1 418 ? -13.409 -0.826 -8.679 1.00 32.94 418 GLY A N 1
ATOM 3270 C CA . GLY A 1 418 ? -13.654 0.225 -9.664 1.00 32.94 418 GLY A CA 1
ATOM 3271 C C . GLY A 1 418 ? -12.377 0.775 -10.287 1.00 32.94 418 GLY A C 1
ATOM 3272 O O . GLY A 1 418 ? -11.620 1.493 -9.644 1.00 32.94 418 GLY A O 1
ATOM 3273 N N . LEU A 1 419 ? -12.185 0.458 -11.567 1.00 35.00 419 LEU A N 1
ATOM 3274 C CA . LEU A 1 419 ? -11.257 1.138 -12.464 1.00 35.00 419 LEU A CA 1
ATOM 3275 C C . LEU A 1 419 ? -11.562 2.645 -12.442 1.00 35.00 419 LEU A C 1
ATOM 3277 O O . LEU A 1 419 ? -12.599 3.086 -12.937 1.00 35.00 419 LEU A O 1
ATOM 3281 N N . GLY A 1 420 ? -10.677 3.416 -11.820 1.00 33.97 420 GLY A N 1
ATOM 3282 C CA . GLY A 1 420 ? -10.746 4.867 -11.749 1.00 33.97 420 GLY A CA 1
ATOM 3283 C C . GLY A 1 420 ? -9.495 5.411 -11.072 1.00 33.97 420 GLY A C 1
ATOM 3284 O O . GLY A 1 420 ? -9.219 5.071 -9.927 1.00 33.97 420 GLY A O 1
ATOM 3285 N N . GLU A 1 421 ? -8.749 6.229 -11.810 1.00 46.12 421 GLU A N 1
ATOM 3286 C CA . GLU A 1 421 ? -7.525 6.930 -11.415 1.00 46.12 421 GLU A CA 1
ATOM 3287 C C . GLU A 1 421 ? -7.558 7.457 -9.964 1.00 46.12 421 GLU A C 1
ATOM 3289 O O . GLU A 1 421 ? -8.278 8.405 -9.620 1.00 46.12 421 GLU A O 1
ATOM 3294 N N . GLU A 1 422 ? -6.723 6.872 -9.107 1.00 43.62 422 GLU A N 1
ATOM 3295 C CA . GLU A 1 422 ? -6.338 7.454 -7.820 1.00 43.62 422 GLU A CA 1
ATOM 3296 C C . GLU A 1 422 ? -4.811 7.463 -7.703 1.00 43.62 422 GLU A C 1
ATOM 3298 O O . GLU A 1 422 ? -4.206 6.682 -6.973 1.00 43.62 422 GLU A O 1
ATOM 3303 N N . ASP A 1 423 ? -4.194 8.398 -8.436 1.00 42.09 423 ASP A N 1
ATOM 3304 C CA . ASP A 1 423 ? -2.942 9.031 -8.013 1.00 42.09 423 ASP A CA 1
ATOM 3305 C C . ASP A 1 423 ? -3.077 9.525 -6.566 1.00 42.09 423 ASP A C 1
ATOM 3307 O O . ASP A 1 423 ? -4.183 9.828 -6.109 1.00 42.09 423 ASP A O 1
ATOM 3311 N N . ALA A 1 424 ? -1.953 9.643 -5.856 1.00 46.59 424 ALA A N 1
ATOM 3312 C CA . ALA A 1 424 ? -1.859 10.253 -4.533 1.00 46.59 424 ALA A CA 1
ATOM 3313 C C . ALA A 1 424 ? -2.491 11.660 -4.538 1.00 46.59 424 ALA A C 1
ATOM 3315 O O . ALA A 1 424 ? -1.838 12.661 -4.830 1.00 46.59 424 ALA A O 1
ATOM 3316 N N . ARG A 1 425 ? -3.801 11.731 -4.277 1.00 66.19 425 ARG A N 1
ATOM 3317 C CA . ARG A 1 425 ? -4.562 12.978 -4.323 1.00 66.19 425 ARG A CA 1
ATOM 3318 C C . ARG A 1 425 ? -4.062 13.876 -3.203 1.00 66.19 425 ARG A C 1
ATOM 3320 O O . ARG A 1 425 ? -4.111 13.486 -2.041 1.00 66.19 425 ARG A O 1
ATOM 3327 N N . ASP A 1 426 ? -3.628 15.075 -3.579 1.00 85.50 426 ASP A N 1
ATOM 3328 C CA . ASP A 1 426 ? -3.237 16.144 -2.663 1.00 85.50 426 ASP A CA 1
ATOM 3329 C C . ASP A 1 426 ? -4.268 16.298 -1.512 1.00 85.50 426 ASP A C 1
ATOM 3331 O O . ASP A 1 426 ? -5.477 16.342 -1.780 1.00 85.50 426 ASP A O 1
ATOM 3335 N N . PRO A 1 427 ? -3.835 16.404 -0.237 1.00 88.81 427 PRO A N 1
ATOM 3336 C CA . PRO A 1 427 ? -4.732 16.510 0.915 1.00 88.81 427 PRO A CA 1
ATOM 3337 C C . PRO A 1 427 ? -5.789 17.616 0.803 1.00 88.81 427 PRO A C 1
ATOM 3339 O O . PRO A 1 427 ? -6.906 17.462 1.302 1.00 88.81 427 PRO A O 1
ATOM 3342 N N . LEU A 1 428 ? -5.481 18.740 0.143 1.00 91.62 428 LEU A N 1
ATOM 3343 C CA . LEU A 1 428 ? -6.462 19.813 -0.060 1.00 91.62 428 LEU A CA 1
ATOM 3344 C C . LEU A 1 428 ? -7.544 19.404 -1.061 1.00 91.62 428 LEU A C 1
ATOM 3346 O O . LEU A 1 428 ? -8.722 19.702 -0.849 1.00 91.62 428 LEU A O 1
ATOM 3350 N N . THR A 1 429 ? -7.158 18.682 -2.110 1.00 90.44 429 THR A N 1
ATOM 3351 C CA . THR A 1 429 ? -8.082 18.077 -3.071 1.00 90.44 429 THR A CA 1
ATOM 3352 C C . THR A 1 429 ? -8.996 17.061 -2.388 1.00 90.44 429 THR A C 1
ATOM 3354 O O . THR A 1 429 ? -10.213 17.114 -2.576 1.00 90.44 429 THR A O 1
ATOM 3357 N N . LEU A 1 430 ? -8.451 16.195 -1.527 1.00 90.75 430 LEU A N 1
ATOM 3358 C CA . LEU A 1 430 ? -9.236 15.245 -0.733 1.00 90.75 430 LEU A CA 1
ATOM 3359 C C . LEU A 1 430 ? -10.252 15.951 0.176 1.00 90.75 430 LEU A C 1
ATOM 3361 O O . LEU A 1 430 ? -11.420 15.565 0.205 1.00 90.75 430 LEU A O 1
ATOM 3365 N N . LEU A 1 431 ? -9.858 17.035 0.853 1.00 94.38 431 LEU A N 1
ATOM 3366 C CA . LEU A 1 431 ? -10.779 17.832 1.674 1.00 94.38 431 LEU A CA 1
ATOM 3367 C C . LEU A 1 431 ? -11.858 18.535 0.841 1.00 94.38 431 LEU A C 1
ATOM 3369 O O . LEU A 1 431 ? -13.007 18.605 1.277 1.00 94.38 431 LEU A O 1
ATOM 3373 N N . GLY A 1 432 ? -11.527 19.010 -0.363 1.00 93.62 432 GLY A N 1
ATOM 3374 C CA . GLY A 1 432 ? -12.510 19.552 -1.306 1.00 93.62 432 GLY A CA 1
ATOM 3375 C C . GLY A 1 432 ? -13.519 18.496 -1.772 1.00 93.62 432 GLY A C 1
ATOM 3376 O O . GLY A 1 432 ? -14.718 18.760 -1.842 1.00 93.62 432 GLY A O 1
ATOM 3377 N N . GLN A 1 433 ? -13.062 17.268 -2.020 1.00 91.25 433 GLN A N 1
ATOM 3378 C CA . GLN A 1 433 ? -13.935 16.145 -2.366 1.00 91.25 433 GLN A CA 1
ATOM 3379 C C . GLN A 1 433 ? -14.777 15.674 -1.170 1.00 91.25 433 GLN A C 1
ATOM 3381 O O . GLN A 1 433 ? -15.940 15.307 -1.349 1.00 91.25 433 GLN A O 1
ATOM 3386 N N . ALA A 1 434 ? -14.223 15.699 0.047 1.00 91.75 434 ALA A N 1
ATOM 3387 C CA . ALA A 1 434 ? -14.965 15.409 1.271 1.00 91.75 434 ALA A CA 1
ATOM 3388 C C . ALA A 1 434 ? -16.107 16.416 1.455 1.00 91.75 434 ALA A C 1
ATOM 3390 O O . ALA A 1 434 ? -17.235 16.025 1.747 1.00 91.75 434 ALA A O 1
ATOM 3391 N N . GLU A 1 435 ? -15.837 17.697 1.196 1.00 94.06 435 GLU A N 1
ATOM 3392 C CA . GLU A 1 435 ? -16.823 18.775 1.229 1.00 94.06 435 GLU A CA 1
ATOM 3393 C C . GLU A 1 435 ? -17.987 18.525 0.251 1.00 94.06 435 GLU A C 1
ATOM 3395 O O . GLU A 1 435 ? -19.149 18.497 0.660 1.00 94.06 435 GLU A O 1
ATOM 3400 N N . GLN A 1 436 ? -17.680 18.213 -1.010 1.00 92.06 436 GLN A N 1
ATOM 3401 C CA . GLN A 1 436 ? -18.688 17.854 -2.018 1.00 92.06 436 GLN A CA 1
ATOM 3402 C C . GLN A 1 436 ? -19.477 16.589 -1.643 1.00 92.06 436 GLN A C 1
ATOM 3404 O O . GLN A 1 436 ? -20.678 16.484 -1.897 1.00 92.06 436 GLN A O 1
ATOM 3409 N N . ALA A 1 437 ? -18.817 15.600 -1.037 1.00 89.25 437 ALA A N 1
ATOM 3410 C CA . ALA A 1 437 ? -19.471 14.371 -0.605 1.00 89.25 437 ALA A CA 1
ATOM 3411 C C . ALA A 1 437 ? -20.446 14.611 0.562 1.00 89.25 437 ALA A C 1
ATOM 3413 O O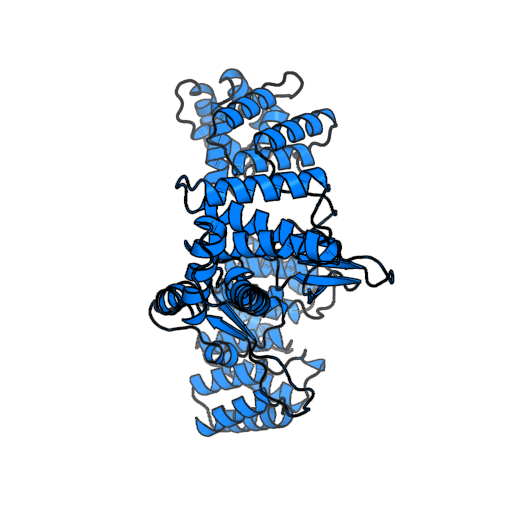 . ALA A 1 437 ? -21.495 13.967 0.595 1.00 89.25 437 ALA A O 1
ATOM 3414 N N . ILE A 1 438 ? -20.159 15.555 1.466 1.00 91.31 438 ILE A N 1
ATOM 3415 C CA . ILE A 1 438 ? -21.096 15.986 2.519 1.00 91.31 438 ILE A CA 1
ATOM 3416 C C . ILE A 1 438 ? -22.343 16.614 1.895 1.00 91.31 438 ILE A C 1
ATOM 3418 O O . ILE A 1 438 ? -23.457 16.219 2.238 1.00 91.31 438 ILE A O 1
ATOM 3422 N N . GLU A 1 439 ? -22.162 17.521 0.936 1.00 91.19 439 GLU A N 1
ATOM 3423 C CA . GLU A 1 439 ? -23.261 18.190 0.224 1.00 91.19 439 GLU A CA 1
ATOM 3424 C C . GLU A 1 439 ? -24.141 17.203 -0.548 1.00 91.19 439 GLU A C 1
ATOM 3426 O O . GLU A 1 439 ? -25.363 17.330 -0.572 1.00 91.19 439 GLU A O 1
ATOM 3431 N N . ALA A 1 440 ? -23.530 16.163 -1.114 1.00 88.81 440 ALA A N 1
ATOM 3432 C CA . ALA A 1 440 ? -24.231 15.084 -1.799 1.00 88.81 440 ALA A CA 1
ATOM 3433 C C . ALA A 1 440 ? -24.858 14.038 -0.851 1.00 88.81 440 ALA A C 1
ATOM 3435 O O . ALA A 1 440 ? -25.384 13.030 -1.325 1.00 88.81 440 ALA A O 1
ATOM 3436 N N . GLY A 1 441 ? -24.754 14.204 0.474 1.00 88.50 441 GLY A N 1
ATOM 3437 C CA . GLY A 1 441 ? -25.240 13.235 1.464 1.00 88.50 441 GLY A CA 1
ATOM 3438 C C . GLY A 1 441 ? -24.441 11.923 1.526 1.00 88.50 441 GLY A C 1
ATOM 3439 O O . GLY A 1 441 ? -24.850 10.977 2.199 1.00 88.50 441 GLY A O 1
ATOM 3440 N N . LYS A 1 442 ? -23.282 11.845 0.859 1.00 86.88 442 LYS A N 1
ATOM 3441 C CA . LYS A 1 442 ? -22.402 10.667 0.780 1.00 86.88 442 LYS A CA 1
ATOM 3442 C C . LYS A 1 442 ? -21.454 10.608 1.979 1.00 86.88 442 LYS A C 1
ATOM 3444 O O . LYS A 1 442 ? -20.234 10.699 1.833 1.00 86.88 442 LYS A O 1
ATOM 3449 N N . ARG A 1 443 ? -22.026 10.430 3.172 1.00 85.81 443 ARG A N 1
ATOM 3450 C CA . ARG A 1 443 ? -21.313 10.493 4.461 1.00 85.81 443 ARG A CA 1
ATOM 3451 C C . ARG A 1 443 ? -20.089 9.571 4.500 1.00 85.81 443 ARG A C 1
ATOM 3453 O O . ARG A 1 443 ? -18.979 10.051 4.685 1.00 85.81 443 ARG A O 1
ATOM 3460 N N . ARG A 1 444 ? -20.231 8.280 4.196 1.00 80.50 444 ARG A N 1
ATOM 3461 C CA . ARG A 1 444 ? -19.101 7.330 4.230 1.00 80.50 444 ARG A CA 1
ATOM 3462 C C . ARG A 1 444 ? -17.911 7.729 3.355 1.00 80.50 444 ARG A C 1
ATOM 3464 O O . ARG A 1 444 ? -16.766 7.652 3.793 1.00 80.50 444 ARG A O 1
ATOM 3471 N N . LYS A 1 445 ? -18.179 8.212 2.138 1.00 84.75 445 LYS A N 1
ATOM 3472 C CA . LYS A 1 445 ? -17.134 8.713 1.235 1.00 84.75 445 LYS A CA 1
ATOM 3473 C C . LYS A 1 445 ? -16.443 9.946 1.822 1.00 84.75 445 LYS A C 1
ATOM 3475 O O . LYS A 1 445 ? -15.221 10.017 1.805 1.00 84.75 445 LYS A O 1
ATOM 3480 N N . ALA A 1 446 ? -17.214 10.885 2.363 1.00 87.19 446 ALA A N 1
ATOM 3481 C CA . ALA A 1 446 ? -16.675 12.084 2.994 1.00 87.19 446 ALA A CA 1
ATOM 3482 C C . ALA A 1 446 ? -15.786 11.775 4.211 1.00 87.19 446 ALA A C 1
ATOM 3484 O O . ALA A 1 446 ? -14.728 12.382 4.339 1.00 87.19 446 ALA A O 1
ATOM 3485 N N . ALA A 1 447 ? -16.163 10.813 5.062 1.00 85.56 447 ALA A N 1
ATOM 3486 C CA . ALA A 1 447 ? -15.336 10.420 6.205 1.00 85.56 447 ALA A CA 1
ATOM 3487 C C . ALA A 1 447 ? -14.002 9.803 5.794 1.00 85.56 447 ALA A C 1
ATOM 3489 O O . ALA A 1 447 ? -12.976 10.179 6.353 1.00 85.56 447 ALA A O 1
ATOM 3490 N N . ARG A 1 448 ? -14.007 8.923 4.787 1.00 85.31 448 ARG A N 1
ATOM 3491 C CA . ARG A 1 448 ? -12.775 8.339 4.248 1.00 85.31 448 ARG A CA 1
ATOM 3492 C C . ARG A 1 448 ? -11.842 9.416 3.690 1.00 85.31 448 ARG A C 1
ATOM 3494 O O . ARG A 1 448 ? -10.722 9.536 4.154 1.00 85.31 448 ARG A O 1
ATOM 3501 N N . LEU A 1 449 ? -12.342 10.266 2.790 1.00 88.81 449 LEU A N 1
ATOM 3502 C CA . LEU A 1 449 ? -11.551 11.348 2.189 1.00 88.81 449 LEU A CA 1
ATOM 3503 C C . LEU A 1 449 ? -10.993 12.327 3.236 1.00 88.81 449 LEU A C 1
ATOM 3505 O O . LEU A 1 449 ? -9.880 12.827 3.096 1.00 88.81 449 LEU A O 1
ATOM 3509 N N . PHE A 1 450 ? -11.765 12.609 4.288 1.00 92.00 450 PHE A N 1
ATOM 3510 C CA . PHE A 1 450 ? -11.334 13.461 5.393 1.00 92.00 450 PHE A CA 1
ATOM 3511 C C . PHE A 1 450 ? -10.229 12.817 6.241 1.00 92.00 450 PHE A C 1
ATOM 3513 O O . PHE A 1 450 ? -9.275 13.504 6.609 1.00 92.00 450 PHE A O 1
ATOM 3520 N N . ALA A 1 451 ? -10.351 11.520 6.544 1.00 88.38 451 ALA A N 1
ATOM 3521 C CA . ALA A 1 451 ? -9.330 10.764 7.264 1.00 88.38 451 ALA A CA 1
ATOM 3522 C C . ALA A 1 451 ? -8.041 10.658 6.439 1.00 88.38 451 ALA A C 1
ATOM 3524 O O . ALA A 1 451 ? -6.992 11.068 6.931 1.00 88.38 451 ALA A O 1
ATOM 3525 N N . ASP A 1 452 ? -8.147 10.257 5.168 1.00 86.25 452 ASP A N 1
ATOM 3526 C CA . ASP A 1 452 ? -7.018 10.136 4.238 1.00 86.25 452 ASP A CA 1
ATOM 3527 C C . ASP A 1 452 ? -6.231 11.461 4.152 1.00 86.25 452 ASP A C 1
ATOM 3529 O O . ASP A 1 452 ? -5.004 11.474 4.236 1.00 86.25 452 ASP A O 1
ATOM 3533 N N . ALA A 1 453 ? -6.922 12.606 4.070 1.00 90.62 453 ALA A N 1
ATOM 3534 C CA . ALA A 1 453 ? -6.272 13.917 4.025 1.00 90.62 453 ALA A CA 1
ATOM 3535 C C . ALA A 1 453 ? -5.474 14.253 5.301 1.00 90.62 453 ALA A C 1
ATOM 3537 O O . ALA A 1 453 ? -4.404 14.862 5.233 1.00 90.62 453 ALA A O 1
ATOM 3538 N N . LEU A 1 454 ? -5.998 13.896 6.477 1.00 88.19 454 LEU A N 1
ATOM 3539 C CA . LEU A 1 454 ? -5.344 14.158 7.762 1.00 88.19 454 LEU A CA 1
ATOM 3540 C C . LEU A 1 454 ? -4.207 13.171 8.050 1.00 88.19 454 LEU A C 1
ATOM 3542 O O . LEU A 1 454 ? -3.183 13.572 8.606 1.00 88.19 454 LEU A O 1
ATOM 3546 N N . GLU A 1 455 ? -4.353 11.911 7.652 1.00 87.00 455 GLU A N 1
ATOM 3547 C CA . GLU A 1 455 ? -3.279 10.920 7.740 1.00 87.00 455 GLU A CA 1
ATOM 3548 C C . GLU A 1 455 ? -2.087 11.311 6.864 1.00 87.00 455 GLU A C 1
ATOM 3550 O O . GLU A 1 455 ? -0.946 11.219 7.320 1.00 87.00 455 GLU A O 1
ATOM 3555 N N . GLN A 1 456 ? -2.349 11.833 5.659 1.00 87.69 456 GLN A N 1
ATOM 3556 C CA . GLN A 1 456 ? -1.302 12.324 4.767 1.00 87.69 456 GLN A CA 1
ATOM 3557 C C . GLN A 1 456 ? -0.550 13.531 5.349 1.00 87.69 456 GLN A C 1
ATOM 3559 O O . GLN A 1 456 ? 0.680 13.536 5.330 1.00 87.69 456 GLN A O 1
ATOM 3564 N N . ASP A 1 457 ? -1.249 14.553 5.874 1.00 90.69 457 ASP A N 1
ATOM 3565 C CA . ASP A 1 457 ? -0.572 15.753 6.394 1.00 90.69 457 ASP A CA 1
ATOM 3566 C C . ASP A 1 457 ? -1.370 16.578 7.432 1.00 90.69 457 ASP A C 1
ATOM 3568 O O . ASP A 1 457 ? -1.745 17.736 7.218 1.00 90.69 457 ASP A O 1
ATOM 3572 N N . HIS A 1 458 ? -1.570 16.034 8.636 1.00 91.38 458 HIS A N 1
ATOM 3573 C CA . HIS A 1 458 ? -2.178 16.766 9.763 1.00 91.38 458 HIS A CA 1
ATOM 3574 C C . HIS A 1 458 ? -1.309 17.899 10.348 1.00 91.38 458 HIS A C 1
ATOM 3576 O O . HIS A 1 458 ? -1.741 18.575 11.288 1.00 91.38 458 HIS A O 1
ATOM 3582 N N . LYS A 1 459 ? -0.075 18.113 9.869 1.00 93.19 459 LYS A N 1
ATOM 3583 C CA . LYS A 1 459 ? 0.821 19.177 10.371 1.00 93.19 459 LYS A CA 1
ATOM 3584 C C . LYS A 1 459 ? 0.811 20.411 9.472 1.00 93.19 459 LYS A C 1
ATOM 3586 O O . LYS A 1 459 ? 1.140 21.507 9.940 1.00 93.19 459 LYS A O 1
ATOM 3591 N N . SER A 1 460 ? 0.407 20.262 8.214 1.00 94.50 460 SER A N 1
ATOM 3592 C CA . SER A 1 460 ? 0.313 21.350 7.250 1.00 94.50 460 SER A CA 1
ATOM 3593 C C . SER A 1 460 ? -0.729 22.396 7.640 1.00 94.50 460 SER A C 1
ATOM 3595 O O . SER A 1 460 ? -1.909 22.123 7.867 1.00 94.50 460 SER A O 1
ATOM 3597 N N . LYS A 1 461 ? -0.288 23.659 7.694 1.00 95.19 461 LYS A N 1
ATOM 3598 C CA . LYS A 1 461 ? -1.159 24.809 7.980 1.00 95.19 461 LYS A CA 1
ATOM 3599 C C . LYS A 1 461 ? -2.288 24.957 6.943 1.00 95.19 461 LYS A C 1
ATOM 3601 O O . LYS A 1 461 ? -3.416 25.195 7.378 1.00 95.19 461 LYS A O 1
ATOM 3606 N N . PRO A 1 462 ? -2.038 24.839 5.620 1.00 95.06 462 PRO A N 1
ATOM 3607 C CA . PRO A 1 462 ? -3.103 24.792 4.617 1.00 95.06 462 PRO A CA 1
ATOM 3608 C C . PRO A 1 462 ? -4.165 23.725 4.901 1.00 95.06 462 PRO A C 1
ATOM 3610 O O . PRO A 1 462 ? -5.353 24.053 4.928 1.00 95.06 462 PRO A O 1
ATOM 3613 N N . VAL A 1 463 ? -3.742 22.490 5.185 1.00 94.62 463 VAL A N 1
ATOM 3614 C CA . VAL A 1 463 ? -4.643 21.359 5.458 1.00 94.62 463 VAL A CA 1
ATOM 3615 C C . VAL A 1 463 ? -5.473 21.631 6.707 1.00 94.62 463 VAL A C 1
ATOM 3617 O O . VAL A 1 463 ? -6.700 21.595 6.659 1.00 94.62 463 VAL A O 1
ATOM 3620 N N . LEU A 1 464 ? -4.838 22.045 7.807 1.00 96.50 464 LEU A N 1
ATOM 3621 C CA . LEU A 1 464 ? -5.543 22.383 9.045 1.00 96.50 464 LEU A CA 1
ATOM 3622 C C . LEU A 1 464 ? -6.516 23.561 8.886 1.00 96.50 464 LEU A C 1
ATOM 3624 O O . LEU A 1 464 ? -7.569 23.576 9.525 1.00 96.50 464 LEU A O 1
ATOM 3628 N N . LYS A 1 465 ? -6.216 24.538 8.021 1.00 96.44 465 LYS A N 1
ATOM 3629 C CA . LYS A 1 465 ? -7.144 25.636 7.703 1.00 96.44 465 LYS A CA 1
ATOM 3630 C C . LYS A 1 465 ? -8.371 25.129 6.939 1.00 96.44 465 LYS A C 1
ATOM 3632 O O . LYS A 1 465 ? -9.482 25.577 7.227 1.00 96.44 465 LYS A O 1
ATOM 3637 N N . ALA A 1 466 ? -8.187 24.205 5.997 1.00 95.44 466 ALA A N 1
ATOM 3638 C CA . ALA A 1 466 ? -9.281 23.576 5.259 1.00 95.44 466 ALA A CA 1
ATOM 3639 C C . ALA A 1 466 ? -10.134 22.668 6.165 1.00 95.44 466 ALA A C 1
ATOM 3641 O O . ALA A 1 466 ? -11.359 22.780 6.154 1.00 95.44 466 ALA A O 1
ATOM 3642 N N . VAL A 1 467 ? -9.505 21.876 7.039 1.00 96.75 467 VAL A N 1
ATOM 3643 C CA . VAL A 1 467 ? -10.178 21.082 8.083 1.00 96.75 467 VAL A CA 1
ATOM 3644 C C . VAL A 1 467 ? -11.007 21.976 9.003 1.00 96.75 467 VAL A C 1
ATOM 3646 O O . VAL A 1 467 ? -12.185 21.707 9.236 1.00 96.75 467 VAL A O 1
ATOM 3649 N N . ALA A 1 468 ? -10.433 23.082 9.487 1.00 97.19 468 ALA A N 1
ATOM 3650 C CA . ALA A 1 468 ? -11.157 24.035 10.320 1.00 97.19 468 ALA A CA 1
ATOM 3651 C C . ALA A 1 468 ? -12.367 24.628 9.586 1.00 97.19 468 ALA A C 1
ATOM 3653 O O . ALA A 1 468 ? -13.452 24.704 10.161 1.00 97.19 468 ALA A O 1
ATOM 3654 N N . ARG A 1 469 ? -12.212 25.013 8.312 1.00 97.31 469 ARG A N 1
ATOM 3655 C CA . ARG A 1 469 ? -13.319 25.503 7.476 1.00 97.31 469 ARG A CA 1
ATOM 3656 C C . ARG A 1 469 ? -14.440 24.468 7.373 1.00 97.31 469 ARG A C 1
ATOM 3658 O O . ARG A 1 469 ? -15.588 24.811 7.634 1.00 97.31 469 ARG A O 1
ATOM 3665 N N . LEU A 1 470 ? -14.104 23.215 7.068 1.00 95.94 470 LEU A N 1
ATOM 3666 C CA . LEU A 1 470 ? -15.069 22.126 6.928 1.00 95.94 470 LEU A CA 1
ATOM 3667 C C . LEU A 1 470 ? -15.828 21.851 8.236 1.00 95.94 470 LEU A C 1
ATOM 3669 O O . LEU A 1 470 ? -17.055 21.843 8.254 1.00 95.94 470 LEU A O 1
ATOM 3673 N N . LEU A 1 471 ? -15.117 21.703 9.359 1.00 96.94 471 LEU A N 1
ATOM 3674 C CA . LEU A 1 471 ? -15.717 21.382 10.663 1.00 96.94 471 LEU A CA 1
ATOM 3675 C C . LEU A 1 471 ? -16.507 22.549 11.287 1.00 96.94 471 LEU A C 1
ATOM 3677 O O . LEU A 1 471 ? -17.293 2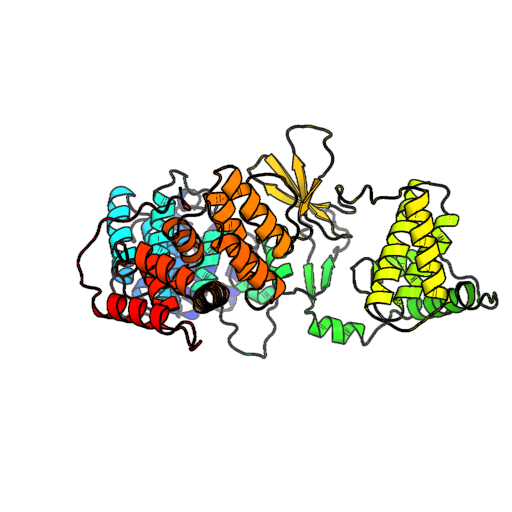2.342 12.219 1.00 96.94 471 LEU A O 1
ATOM 3681 N N . THR A 1 472 ? -16.302 23.779 10.800 1.00 97.00 472 THR A N 1
ATOM 3682 C CA . THR A 1 472 ? -17.022 24.992 11.241 1.00 97.00 472 THR A CA 1
ATOM 3683 C C . THR A 1 472 ? -18.184 25.386 10.333 1.00 97.00 472 THR A C 1
ATOM 3685 O O . THR A 1 472 ? -18.835 26.403 10.590 1.00 97.00 472 THR A O 1
ATOM 3688 N N . ARG A 1 473 ? -18.473 24.589 9.299 1.00 95.75 473 ARG A N 1
ATOM 3689 C CA . ARG A 1 473 ? -19.652 24.754 8.450 1.00 95.75 473 ARG A CA 1
ATOM 3690 C C . ARG A 1 473 ? -20.931 24.840 9.286 1.00 95.75 473 ARG A C 1
ATOM 3692 O O . ARG A 1 473 ? -21.109 24.099 10.251 1.00 95.75 473 ARG A O 1
ATOM 3699 N N . LYS A 1 474 ? -21.815 25.774 8.921 1.00 93.62 474 LYS A N 1
ATOM 3700 C CA . LYS A 1 474 ? -23.065 26.040 9.656 1.00 93.62 474 LYS A CA 1
ATOM 3701 C C . LYS A 1 474 ? -24.104 24.938 9.471 1.00 93.62 474 LYS A C 1
ATOM 3703 O O . LYS A 1 474 ? -24.927 24.749 10.352 1.00 93.62 474 LYS A O 1
ATOM 3708 N N . ASP A 1 475 ? -24.065 24.266 8.329 1.00 91.88 475 ASP A N 1
ATOM 3709 C CA . ASP A 1 475 ? -24.938 23.157 7.946 1.00 91.88 475 ASP A CA 1
ATOM 3710 C C . ASP A 1 475 ? -24.448 21.798 8.468 1.00 91.88 475 ASP A C 1
ATOM 3712 O O . ASP A 1 475 ? -25.160 20.805 8.353 1.00 91.88 475 ASP A O 1
ATOM 3716 N N . LEU A 1 476 ? -23.252 21.750 9.063 1.00 94.50 476 LEU A N 1
ATOM 3717 C CA . LEU A 1 476 ? -22.736 20.566 9.736 1.00 94.50 476 LEU A CA 1
ATOM 3718 C C . LEU A 1 476 ? -22.999 20.703 11.239 1.00 94.50 476 LEU A C 1
ATOM 3720 O O . LEU A 1 476 ? -22.419 21.565 11.905 1.00 94.50 476 LEU A O 1
ATOM 3724 N N . GLU A 1 477 ? -23.862 19.864 11.802 1.00 96.12 477 GLU A N 1
ATOM 3725 C CA . GLU A 1 477 ? -24.150 19.903 13.238 1.00 96.12 477 GLU A CA 1
ATOM 3726 C C . GLU A 1 477 ? -22.905 19.522 14.066 1.00 96.12 477 GLU A C 1
ATOM 3728 O O . GLU A 1 477 ? -22.054 18.759 13.595 1.00 96.12 477 GLU A O 1
ATOM 3733 N N . PRO A 1 478 ? -22.749 20.025 15.311 1.00 97.12 478 PRO A N 1
ATOM 3734 C CA . PRO A 1 478 ? -21.601 19.685 16.156 1.00 97.12 478 PRO A CA 1
ATOM 3735 C C . PRO A 1 478 ? -21.411 18.176 16.346 1.00 97.12 478 PRO A C 1
ATOM 3737 O O . PRO A 1 478 ? -20.274 17.708 16.398 1.00 97.12 478 PRO A O 1
ATOM 3740 N N . LEU A 1 479 ? -22.515 17.424 16.408 1.00 94.81 479 LEU A N 1
ATOM 3741 C CA . LEU A 1 479 ? -22.493 15.968 16.499 1.00 94.81 479 LEU A CA 1
ATOM 3742 C C . LEU A 1 479 ? -21.868 15.332 15.252 1.00 94.81 479 LEU A C 1
ATOM 3744 O O . LEU A 1 479 ? -20.950 14.527 15.380 1.00 94.81 479 LEU A O 1
ATOM 3748 N N . ASP A 1 480 ? -22.326 15.723 14.061 1.00 93.56 480 ASP A N 1
ATOM 3749 C CA . ASP A 1 480 ? -21.835 15.192 12.786 1.00 93.56 480 ASP A CA 1
ATOM 3750 C C . ASP A 1 480 ? -20.354 15.539 12.570 1.00 93.56 480 ASP A C 1
ATOM 3752 O O . ASP A 1 480 ? -19.564 14.681 12.182 1.00 93.56 480 ASP A O 1
ATOM 3756 N N . ALA A 1 481 ? -19.949 16.772 12.899 1.00 95.31 481 ALA A N 1
ATOM 3757 C CA . ALA A 1 481 ? -18.547 17.189 12.861 1.00 95.31 481 ALA A CA 1
ATOM 3758 C C . ALA A 1 481 ? -17.680 16.390 13.850 1.00 95.31 481 ALA A C 1
ATOM 3760 O O . ALA A 1 481 ? -16.559 15.997 13.528 1.00 95.31 481 ALA A O 1
ATOM 3761 N N . GLY A 1 482 ? -18.192 16.138 15.060 1.00 94.38 482 GLY A N 1
ATOM 3762 C CA . GLY A 1 482 ? -17.524 15.301 16.052 1.00 94.38 482 GLY A CA 1
ATOM 3763 C C . GLY A 1 482 ? -17.353 13.863 15.564 1.00 94.38 482 GLY A C 1
ATOM 3764 O O . GLY A 1 482 ? -16.259 13.311 15.661 1.00 94.38 482 GLY A O 1
ATOM 3765 N N . GLN A 1 483 ? -18.406 13.270 14.997 1.00 91.94 483 GLN A N 1
ATOM 3766 C CA . GLN A 1 483 ? -18.371 11.917 14.438 1.00 91.94 483 GLN A CA 1
ATOM 3767 C C . GLN A 1 483 ? -17.409 11.796 13.251 1.00 91.94 483 GLN A C 1
ATOM 3769 O O . GLN A 1 483 ? -16.728 10.779 13.139 1.00 91.94 483 GLN A O 1
ATOM 3774 N N . LEU A 1 484 ? -17.320 12.828 12.405 1.00 92.06 484 LEU A N 1
ATOM 3775 C CA . LEU A 1 484 ? -16.365 12.889 11.300 1.00 92.06 484 LEU A CA 1
ATOM 3776 C C . LEU A 1 484 ? -14.915 12.833 11.810 1.00 92.06 484 LEU A C 1
ATOM 3778 O O . LEU A 1 484 ? -14.110 12.070 11.287 1.00 92.06 484 LEU A O 1
ATOM 3782 N N . CYS A 1 485 ? -14.590 13.565 12.881 1.00 91.62 485 CYS A N 1
ATOM 3783 C CA . CYS A 1 485 ? -13.278 13.461 13.531 1.00 91.62 485 CYS A CA 1
ATOM 3784 C C . CYS A 1 485 ? -13.070 12.119 14.244 1.00 91.62 485 CYS A C 1
ATOM 3786 O O . CYS A 1 485 ? -11.972 11.572 14.216 1.00 91.62 485 CYS A O 1
ATOM 3788 N N . ALA A 1 486 ? -14.102 11.585 14.900 1.00 89.31 486 ALA A N 1
ATOM 3789 C CA . ALA A 1 486 ? -14.019 10.292 15.575 1.00 89.31 486 ALA A CA 1
ATOM 3790 C C . ALA A 1 486 ? -13.788 9.137 14.586 1.00 89.31 486 ALA A C 1
ATOM 3792 O O . ALA A 1 486 ? -13.180 8.139 14.963 1.00 89.31 486 ALA A O 1
ATOM 3793 N N . ALA A 1 487 ? -14.209 9.292 13.326 1.00 83.31 487 ALA A N 1
ATOM 3794 C CA . ALA A 1 487 ? -14.001 8.299 12.279 1.00 83.31 487 ALA A CA 1
ATOM 3795 C C . ALA A 1 487 ? -12.526 8.091 11.898 1.00 83.31 487 ALA A C 1
ATOM 3797 O O . ALA A 1 487 ? -12.224 7.022 11.381 1.00 83.31 487 ALA A O 1
ATOM 3798 N N . ILE A 1 488 ? -11.634 9.047 12.197 1.00 81.44 488 ILE A N 1
ATOM 3799 C CA . ILE A 1 488 ? -10.176 8.910 12.003 1.00 81.44 488 ILE A CA 1
ATOM 3800 C C . ILE A 1 488 ? -9.594 7.867 12.969 1.00 81.44 488 ILE A C 1
ATOM 3802 O O . ILE A 1 488 ? -8.598 7.223 12.679 1.00 81.44 488 ILE A O 1
ATOM 3806 N N . MET A 1 489 ? -10.193 7.704 14.153 1.00 69.06 489 MET A N 1
ATOM 3807 C CA . MET A 1 489 ? -9.613 6.880 15.210 1.00 69.06 489 MET A CA 1
ATOM 3808 C C . MET A 1 489 ? -9.841 5.391 14.933 1.00 69.06 489 MET A C 1
ATOM 3810 O O . MET A 1 489 ? -10.898 4.839 15.257 1.00 69.06 489 MET A O 1
ATOM 3814 N N . LEU A 1 490 ? -8.814 4.730 14.405 1.00 59.16 490 LEU A N 1
ATOM 3815 C CA . LEU A 1 490 ? -8.711 3.277 14.341 1.00 59.16 490 LEU A CA 1
ATOM 3816 C C . LEU A 1 490 ? -7.834 2.805 15.515 1.00 59.16 490 LEU A C 1
ATOM 3818 O O . LEU A 1 490 ? -6.706 3.242 15.687 1.00 59.16 490 LEU A O 1
ATOM 3822 N N . GLU A 1 491 ? -8.385 1.973 16.399 1.00 55.09 491 GLU A N 1
ATOM 3823 C CA . GLU A 1 491 ? -7.626 1.188 17.400 1.00 55.09 491 GLU A CA 1
ATOM 3824 C C . GLU A 1 491 ? -6.779 1.958 18.443 1.00 55.09 491 GLU A C 1
ATOM 3826 O O . GLU A 1 491 ? -6.089 1.352 19.261 1.00 55.09 491 GLU A O 1
ATOM 3831 N N . GLY A 1 492 ? -6.893 3.288 18.513 1.00 59.94 492 GLY A N 1
ATOM 3832 C CA . GLY A 1 492 ? -6.225 4.102 19.534 1.00 59.94 492 GLY A CA 1
ATOM 3833 C C . GLY A 1 492 ? -4.738 4.332 19.270 1.00 59.94 492 GLY A C 1
ATOM 3834 O O . GLY A 1 492 ? -3.998 4.651 20.206 1.00 59.94 492 GLY A O 1
ATOM 3835 N N . ASP A 1 493 ? -4.303 4.201 18.016 1.00 79.31 493 ASP A N 1
ATOM 3836 C CA . ASP A 1 493 ? -2.938 4.515 17.627 1.00 79.31 493 ASP A CA 1
ATOM 3837 C C . ASP A 1 493 ? -2.610 6.003 17.873 1.00 79.31 493 ASP A C 1
ATOM 3839 O O . ASP A 1 493 ? -3.459 6.907 17.884 1.00 79.31 493 ASP A O 1
ATOM 3843 N N . ARG A 1 494 ? -1.327 6.264 18.128 1.00 83.94 494 ARG A N 1
ATOM 3844 C CA . ARG A 1 494 ? -0.855 7.599 18.505 1.00 83.94 494 ARG A CA 1
ATOM 3845 C C . ARG A 1 494 ? -1.023 8.613 17.370 1.00 83.94 494 ARG A C 1
ATOM 3847 O O . ARG A 1 494 ? -1.270 9.783 17.665 1.00 83.94 494 ARG A O 1
ATOM 3854 N N . THR A 1 495 ? -0.896 8.183 16.117 1.00 84.56 495 THR A N 1
ATOM 3855 C CA . THR A 1 495 ? -0.908 9.049 14.932 1.00 84.56 495 THR A CA 1
ATOM 3856 C C . THR A 1 495 ? -2.312 9.573 14.652 1.00 84.56 495 THR A C 1
ATOM 3858 O O . THR A 1 495 ? -2.491 10.784 14.497 1.00 84.56 495 THR A O 1
ATOM 3861 N N . SER A 1 496 ? -3.331 8.715 14.703 1.00 84.25 496 SER A N 1
ATOM 3862 C CA . SER A 1 496 ? -4.737 9.128 14.611 1.00 84.25 496 SER A CA 1
ATOM 3863 C C . SER A 1 496 ? -5.111 10.059 15.761 1.00 84.25 496 SER A C 1
ATOM 3865 O O . SER A 1 496 ? -5.727 11.109 15.556 1.00 84.25 496 SER A O 1
ATOM 3867 N N . GLY A 1 497 ? -4.644 9.751 16.978 1.00 89.88 497 GLY A N 1
ATOM 3868 C CA . GLY A 1 497 ? -4.826 10.625 18.137 1.00 89.88 497 GLY A CA 1
ATOM 3869 C C . GLY A 1 497 ? -4.190 12.007 17.953 1.00 89.88 497 GLY A C 1
ATOM 3870 O O . GLY A 1 497 ? -4.781 13.020 18.341 1.00 89.88 497 GLY A O 1
ATOM 3871 N N . ASP A 1 498 ? -2.993 12.075 17.368 1.00 92.25 498 ASP A N 1
ATOM 3872 C CA . ASP A 1 498 ? -2.309 13.326 17.024 1.00 92.25 498 ASP A CA 1
ATOM 3873 C C . ASP A 1 498 ? -3.065 14.112 15.937 1.00 92.25 498 ASP A C 1
ATOM 3875 O O . ASP A 1 498 ? -3.251 15.323 16.095 1.00 92.25 498 ASP A O 1
ATOM 3879 N N . SER A 1 499 ? -3.611 13.431 14.927 1.00 92.50 499 SER A N 1
ATOM 3880 C CA . SER A 1 499 ? -4.431 14.026 13.862 1.00 92.50 499 SER A CA 1
ATOM 3881 C C . SER A 1 499 ? -5.732 14.630 14.395 1.00 92.50 499 SER A C 1
ATOM 3883 O O . SER A 1 499 ? -6.038 15.794 14.122 1.00 92.50 499 SER A O 1
ATOM 3885 N N . VAL A 1 500 ? -6.459 13.907 15.256 1.00 94.31 500 VAL A N 1
ATOM 3886 C CA . VAL A 1 500 ? -7.671 14.424 15.917 1.00 94.31 500 VAL A CA 1
ATOM 3887 C C . VAL A 1 500 ? -7.348 15.629 16.798 1.00 94.31 500 VAL A C 1
ATOM 3889 O O . VAL A 1 500 ? -8.069 16.629 16.773 1.00 94.31 500 VAL A O 1
ATOM 3892 N N . LYS A 1 501 ? -6.243 15.594 17.556 1.00 95.56 501 LYS A N 1
ATOM 3893 C CA . LYS A 1 501 ? -5.802 16.757 18.345 1.00 95.56 501 LYS A CA 1
ATOM 3894 C C . LYS A 1 501 ? -5.489 17.956 17.455 1.00 95.56 501 LYS A C 1
ATOM 3896 O O . LYS A 1 501 ? -5.845 19.072 17.832 1.00 95.56 501 LYS A O 1
ATOM 3901 N N . ALA A 1 502 ? -4.834 17.749 16.315 1.00 95.56 502 ALA A N 1
ATOM 3902 C CA . ALA A 1 502 ? -4.519 18.816 15.372 1.00 95.56 502 ALA A CA 1
ATOM 3903 C C . ALA A 1 502 ? -5.800 19.432 14.782 1.00 95.56 502 ALA A C 1
ATOM 3905 O O . ALA A 1 502 ? -5.963 20.654 14.828 1.00 95.56 502 ALA A O 1
ATOM 3906 N N . ALA A 1 503 ? -6.754 18.597 14.355 1.00 96.25 503 ALA A N 1
ATOM 3907 C CA . ALA A 1 503 ? -8.061 19.032 13.867 1.00 96.25 503 ALA A CA 1
ATOM 3908 C C . ALA A 1 503 ? -8.836 19.836 14.928 1.00 96.25 503 ALA A C 1
ATOM 3910 O O . ALA A 1 503 ? -9.291 20.949 14.657 1.00 96.25 503 ALA A O 1
ATOM 3911 N N . LEU A 1 504 ? -8.911 19.339 16.169 1.00 97.12 504 LEU A N 1
ATOM 3912 C CA . LEU A 1 504 ? -9.566 20.045 17.276 1.00 97.12 504 LEU A CA 1
ATOM 3913 C C . LEU A 1 504 ? -8.906 21.392 17.590 1.00 97.12 504 LEU A C 1
ATOM 3915 O O . LEU A 1 504 ? -9.606 22.357 17.873 1.00 97.12 504 LEU A O 1
ATOM 3919 N N . GLN A 1 505 ? -7.573 21.484 17.524 1.00 97.00 505 GLN A N 1
ATOM 3920 C CA . GLN A 1 505 ? -6.841 22.733 17.778 1.00 97.00 505 GLN A CA 1
ATOM 3921 C C . GLN A 1 505 ? -6.974 23.771 16.660 1.00 97.00 505 GLN A C 1
ATOM 3923 O O . GLN A 1 505 ? -6.688 24.955 16.910 1.00 97.00 505 GLN A O 1
ATOM 3928 N N . ALA A 1 506 ? -7.322 23.332 15.449 1.00 96.50 506 ALA A N 1
ATOM 3929 C CA . ALA A 1 506 ? -7.516 24.180 14.280 1.00 96.50 506 ALA A CA 1
ATOM 3930 C C . ALA A 1 506 ? -8.897 24.861 14.275 1.00 96.50 506 ALA A C 1
ATOM 3932 O O . ALA A 1 506 ? -9.048 25.952 13.726 1.00 96.50 506 ALA A O 1
ATOM 3933 N N . VAL A 1 507 ? -9.889 24.256 14.931 1.00 97.38 507 VAL A N 1
ATOM 3934 C CA . VAL A 1 507 ? -11.257 24.773 15.062 1.00 97.38 507 VAL A CA 1
ATOM 3935 C C . VAL A 1 507 ? -11.347 25.798 16.215 1.00 97.38 507 VAL A C 1
ATOM 3937 O O . VAL A 1 507 ? -10.590 25.709 17.183 1.00 97.38 507 VAL A O 1
ATOM 3940 N N . PRO A 1 508 ? -12.247 26.806 16.169 1.00 97.88 508 PRO A N 1
ATOM 3941 C CA . PRO A 1 508 ? -12.468 27.705 17.301 1.00 97.88 508 PRO A CA 1
ATOM 3942 C C . PRO A 1 508 ? -12.864 26.946 18.585 1.00 97.88 508 PRO A C 1
ATOM 3944 O O . PRO A 1 508 ? -13.711 26.052 18.511 1.00 97.88 508 PRO A O 1
ATOM 3947 N N . PRO A 1 509 ? -12.365 27.339 19.778 1.00 97.75 509 PRO A N 1
ATOM 3948 C CA . PRO A 1 509 ? -12.576 26.586 21.021 1.00 97.75 509 PRO A CA 1
ATOM 3949 C C . PRO A 1 509 ? -14.041 26.286 21.342 1.00 97.75 509 PRO A C 1
ATOM 3951 O O . PRO A 1 509 ? -14.376 25.164 21.703 1.00 97.75 509 PRO A O 1
ATOM 3954 N N . LYS A 1 510 ? -14.931 27.265 21.133 1.00 97.38 510 LYS A N 1
ATOM 3955 C CA . LYS A 1 510 ? -16.376 27.110 21.356 1.00 97.38 510 LYS A CA 1
ATOM 3956 C C . LYS A 1 510 ? -16.985 26.004 20.487 1.00 97.38 510 LYS A C 1
ATOM 3958 O O . LYS A 1 510 ? -17.876 25.290 20.929 1.00 97.38 510 LYS A O 1
ATOM 3963 N N . ARG A 1 511 ? -16.507 25.861 19.248 1.00 97.62 511 ARG A N 1
ATOM 3964 C CA . ARG A 1 511 ? -16.983 24.830 18.321 1.00 97.62 511 ARG A CA 1
ATOM 3965 C C . ARG A 1 511 ? -16.407 23.461 18.678 1.00 97.62 511 ARG A C 1
ATOM 3967 O O . ARG A 1 511 ? -17.165 22.500 18.704 1.00 97.62 511 ARG A O 1
ATOM 3974 N N . ALA A 1 512 ? -15.121 23.384 19.020 1.00 97.81 512 ALA A N 1
ATOM 3975 C CA . ALA A 1 512 ? -14.509 22.150 19.515 1.00 97.81 512 ALA A CA 1
ATOM 3976 C C . ALA A 1 512 ? -15.188 21.649 20.807 1.00 97.81 512 ALA A C 1
ATOM 3978 O O . ALA A 1 512 ? -15.440 20.454 20.937 1.00 97.81 512 ALA A O 1
ATOM 3979 N N . LEU A 1 513 ? -15.550 22.557 21.724 1.00 97.94 513 LEU A N 1
ATOM 3980 C CA . LEU A 1 513 ? -16.314 22.230 22.931 1.00 97.94 513 LEU A CA 1
ATOM 3981 C C . LEU A 1 513 ? -17.687 21.650 22.576 1.00 97.94 513 LEU A C 1
ATOM 3983 O O . LEU A 1 513 ? -18.017 20.568 23.046 1.00 97.94 513 LEU A O 1
ATOM 3987 N N . ALA A 1 514 ? -18.435 22.306 21.682 1.00 97.81 514 ALA A N 1
ATOM 3988 C CA . ALA A 1 514 ? -19.744 21.823 21.240 1.00 97.81 514 ALA A CA 1
ATOM 3989 C C . ALA A 1 514 ? -19.679 20.433 20.575 1.00 97.81 514 ALA A C 1
ATOM 3991 O O . ALA A 1 514 ? -20.581 19.622 20.768 1.00 97.81 514 ALA A O 1
ATOM 3992 N N . MET A 1 515 ? -18.617 20.138 19.813 1.00 97.81 515 MET A N 1
ATOM 3993 C CA . MET A 1 515 ? -18.392 18.804 19.233 1.00 97.81 515 MET A CA 1
ATOM 3994 C C . MET A 1 515 ? -18.169 17.745 20.320 1.00 97.81 515 MET A C 1
ATOM 3996 O O . MET A 1 515 ? -18.751 16.665 20.252 1.00 97.81 515 MET A O 1
ATOM 4000 N N . VAL A 1 516 ? -17.345 18.054 21.329 1.00 96.56 516 VAL A N 1
ATOM 4001 C CA . VAL A 1 516 ? -17.100 17.157 22.470 1.00 96.56 516 VAL A CA 1
ATOM 4002 C C . VAL A 1 516 ? -18.387 16.927 23.255 1.00 96.56 516 VAL A C 1
ATOM 4004 O O . VAL A 1 516 ? -18.760 15.777 23.452 1.00 96.56 516 VAL A O 1
ATOM 4007 N N . GLU A 1 517 ? -19.092 17.992 23.644 1.00 96.19 517 GLU A N 1
ATOM 4008 C CA . GLU A 1 517 ? -20.345 17.927 24.410 1.00 96.19 517 GLU A CA 1
ATOM 4009 C C . GLU A 1 517 ? -21.432 17.119 23.694 1.00 96.19 517 GLU A C 1
ATOM 4011 O O . GLU A 1 517 ? -22.108 16.311 24.328 1.00 96.19 517 GLU A O 1
ATOM 4016 N N . ALA A 1 518 ? -21.558 17.274 22.373 1.00 95.75 518 ALA A N 1
ATOM 4017 C CA . ALA A 1 518 ? -22.511 16.511 21.572 1.00 95.75 518 ALA A CA 1
ATOM 4018 C C . ALA A 1 518 ? -22.206 15.003 21.549 1.00 95.75 518 ALA A C 1
ATOM 4020 O O . ALA A 1 518 ? -23.124 14.191 21.438 1.00 95.75 518 ALA A O 1
ATOM 4021 N N . LEU A 1 519 ? -20.930 14.625 21.662 1.00 93.31 519 LEU A N 1
ATOM 4022 C CA . LEU A 1 519 ? -20.483 13.235 21.664 1.00 93.31 519 LEU A CA 1
ATOM 4023 C C . LEU A 1 519 ? -20.498 12.579 23.053 1.00 93.31 519 LEU A C 1
ATOM 4025 O O . LEU A 1 519 ? -20.580 11.354 23.119 1.00 93.31 519 LEU A O 1
ATOM 4029 N N . LEU A 1 520 ? -20.465 13.350 24.149 1.00 90.31 520 LEU A N 1
ATOM 4030 C CA . LEU A 1 520 ? -20.406 12.806 25.517 1.00 90.31 520 LEU A CA 1
ATOM 4031 C C . LEU A 1 520 ? -21.487 11.762 25.851 1.00 90.31 520 LEU A C 1
ATOM 4033 O O . LEU A 1 520 ? -21.145 10.776 26.503 1.00 90.31 520 LEU A O 1
ATOM 4037 N N . PRO A 1 521 ? -22.759 11.892 25.411 1.00 89.69 521 PRO A N 1
ATOM 4038 C CA . PRO A 1 521 ? -23.776 10.871 25.680 1.00 89.69 521 PRO A CA 1
ATOM 4039 C C . PRO A 1 521 ? -23.431 9.472 25.138 1.00 89.69 521 PRO A C 1
ATOM 4041 O O . PRO A 1 521 ? -24.040 8.491 25.561 1.00 89.69 521 PRO A O 1
ATOM 4044 N N . TYR A 1 522 ? -22.461 9.387 24.224 1.00 87.31 522 TYR A N 1
ATOM 4045 C CA . TYR A 1 522 ? -22.036 8.184 23.510 1.00 87.31 522 TYR A CA 1
ATOM 4046 C C . TYR A 1 522 ? -20.592 7.769 23.855 1.00 87.31 522 TYR A C 1
ATOM 4048 O O . TYR A 1 522 ? -20.000 6.942 23.162 1.00 87.31 522 TYR A O 1
ATOM 4056 N N . ASP A 1 523 ? -20.001 8.367 24.896 1.00 87.19 523 ASP A N 1
ATOM 4057 C CA . ASP A 1 523 ? -18.637 8.106 25.372 1.00 87.19 523 ASP A CA 1
ATOM 4058 C C . ASP A 1 523 ? -18.534 6.767 26.129 1.00 87.19 523 ASP A C 1
ATOM 4060 O O . ASP A 1 523 ? -18.364 6.711 27.348 1.00 87.19 523 ASP A O 1
ATOM 4064 N N . GLU A 1 524 ? -18.658 5.663 25.395 1.00 84.81 524 GLU A N 1
ATOM 4065 C CA . GLU A 1 524 ? -18.567 4.300 25.924 1.00 84.81 524 GLU A CA 1
ATOM 4066 C C . GLU A 1 524 ? -17.129 3.774 25.894 1.00 84.81 524 GLU A C 1
ATOM 4068 O O . GLU A 1 524 ? -16.395 3.984 24.924 1.00 84.81 524 GLU A O 1
ATOM 4073 N N . ALA A 1 525 ? -16.715 3.048 26.936 1.00 81.88 525 ALA A N 1
ATOM 4074 C CA . ALA A 1 525 ? -15.380 2.454 27.002 1.00 81.88 525 ALA A CA 1
ATOM 4075 C C . ALA A 1 525 ? -15.103 1.547 25.788 1.00 81.88 525 ALA A C 1
ATOM 4077 O O . ALA A 1 525 ? -15.897 0.669 25.471 1.00 81.88 525 ALA A O 1
ATOM 4078 N N . GLY A 1 526 ? -13.969 1.769 25.117 1.00 79.12 526 GLY A N 1
ATOM 4079 C CA . GLY A 1 526 ? -13.580 1.028 23.912 1.00 79.12 526 GLY A CA 1
ATOM 4080 C C . GLY A 1 526 ? -14.191 1.542 22.601 1.00 79.12 526 GLY A C 1
ATOM 4081 O O . GLY A 1 526 ? -13.801 1.073 21.539 1.00 79.12 526 GLY A O 1
ATOM 4082 N N . SER A 1 527 ? -15.097 2.525 22.637 1.00 85.25 527 SER A N 1
ATOM 4083 C CA . SER A 1 527 ? -15.669 3.119 21.419 1.00 85.25 527 SER A CA 1
ATOM 4084 C C . SER A 1 527 ? -14.726 4.130 20.743 1.00 85.25 527 SER A C 1
ATOM 4086 O O . SER A 1 527 ? -13.864 4.740 21.383 1.00 85.25 527 SER A O 1
ATOM 4088 N N . GLN A 1 528 ? -14.944 4.398 19.449 1.00 85.31 528 GLN A N 1
ATOM 4089 C CA . GLN A 1 528 ? -14.273 5.497 18.731 1.00 85.31 528 GLN A CA 1
ATOM 4090 C C . GLN A 1 528 ? -14.541 6.864 19.375 1.00 85.31 528 GLN A C 1
ATOM 4092 O O . GLN A 1 528 ? -13.670 7.734 19.387 1.00 85.31 528 GLN A O 1
ATOM 4097 N N . VAL A 1 529 ? -15.723 7.042 19.972 1.00 89.06 529 VAL A N 1
ATOM 4098 C CA . VAL A 1 529 ? -16.059 8.251 20.729 1.00 89.06 529 VAL A CA 1
ATOM 4099 C C . VAL A 1 529 ? -15.163 8.374 21.958 1.00 89.06 529 VAL A C 1
ATOM 4101 O O . VAL A 1 529 ? -14.608 9.444 22.197 1.00 89.06 529 VAL A O 1
ATOM 4104 N N . ALA A 1 530 ? -14.919 7.280 22.681 1.00 89.00 530 ALA A N 1
ATOM 4105 C CA . ALA A 1 530 ? -13.983 7.292 23.799 1.00 89.00 530 ALA A CA 1
ATOM 4106 C C . ALA A 1 530 ? -12.550 7.613 23.373 1.00 89.00 530 ALA A C 1
ATOM 4108 O O . ALA A 1 530 ? -11.856 8.336 24.093 1.00 89.00 530 ALA A O 1
ATOM 4109 N N . LEU A 1 531 ? -12.109 7.133 22.206 1.00 89.62 531 LEU A N 1
ATOM 4110 C CA . LEU A 1 531 ? -10.810 7.490 21.630 1.00 89.62 531 LEU A CA 1
ATOM 4111 C C . LEU A 1 531 ? -10.731 8.987 21.291 1.00 89.62 531 LEU A C 1
ATOM 4113 O O . LEU A 1 531 ? -9.762 9.652 21.665 1.00 89.62 531 LEU A O 1
ATOM 4117 N N . PHE A 1 532 ? -11.776 9.540 20.674 1.00 93.56 532 PHE A N 1
ATOM 4118 C CA . PHE A 1 532 ? -11.899 10.973 20.407 1.00 93.56 532 PHE A CA 1
ATOM 4119 C C . PHE A 1 532 ? -11.880 11.808 21.701 1.00 93.56 532 PHE A C 1
ATOM 4121 O O . PHE A 1 532 ? -11.115 12.769 21.810 1.00 93.56 532 PHE A O 1
ATOM 4128 N N . VAL A 1 533 ? -12.652 11.418 22.721 1.00 93.12 533 VAL A N 1
ATOM 4129 C CA . VAL A 1 533 ? -12.677 12.092 24.031 1.00 93.12 533 VAL A CA 1
ATOM 4130 C C . VAL A 1 533 ? -11.309 12.001 24.716 1.00 93.12 533 VAL A C 1
ATOM 4132 O O . VAL A 1 533 ? -10.832 12.986 25.283 1.00 93.12 533 VAL A O 1
ATOM 4135 N N . ASN A 1 534 ? -10.614 10.864 24.614 1.00 93.19 534 ASN A N 1
ATOM 4136 C CA . ASN A 1 534 ? -9.256 10.715 25.142 1.00 93.19 534 ASN A CA 1
ATOM 4137 C C . ASN A 1 534 ? -8.266 11.666 24.441 1.00 93.19 534 ASN A C 1
ATOM 4139 O O . ASN A 1 534 ? -7.441 12.291 25.117 1.00 93.19 534 ASN A O 1
ATOM 4143 N N . ALA A 1 535 ? -8.361 11.820 23.115 1.00 93.19 535 ALA A N 1
ATOM 4144 C CA . ALA A 1 535 ? -7.572 12.788 22.352 1.00 93.19 535 ALA A CA 1
ATOM 4145 C C . ALA A 1 535 ? -7.884 14.239 22.768 1.00 93.19 535 ALA A C 1
ATOM 4147 O O . ALA A 1 535 ? -6.958 15.014 23.028 1.00 93.19 535 ALA A O 1
ATOM 4148 N N . ALA A 1 536 ? -9.163 14.592 22.933 1.00 95.38 536 ALA A N 1
ATOM 4149 C CA . ALA A 1 536 ? -9.589 15.907 23.416 1.00 95.38 536 ALA A CA 1
ATOM 4150 C C . ALA A 1 536 ? -9.069 16.210 24.839 1.00 95.38 536 ALA A C 1
ATOM 4152 O O . ALA A 1 536 ? -8.557 17.300 25.107 1.00 95.38 536 ALA A O 1
ATOM 4153 N N . ALA A 1 537 ? -9.089 15.226 25.744 1.00 95.31 537 ALA A N 1
ATOM 4154 C CA . ALA A 1 537 ? -8.550 15.351 27.103 1.00 95.31 537 ALA A CA 1
ATOM 4155 C C . ALA A 1 537 ? -7.018 15.552 27.138 1.00 95.31 537 ALA A C 1
ATOM 4157 O O . ALA A 1 537 ? -6.467 16.049 28.129 1.00 95.31 537 ALA A O 1
ATOM 4158 N N . ALA A 1 538 ? -6.319 15.182 26.060 1.00 95.25 538 ALA A N 1
ATOM 4159 C CA . ALA A 1 538 ? -4.875 15.331 25.899 1.00 95.25 538 ALA A CA 1
ATOM 4160 C C . ALA A 1 538 ? -4.455 16.651 25.214 1.00 95.25 538 ALA A C 1
ATOM 4162 O O . ALA A 1 538 ? -3.262 16.862 24.964 1.00 95.25 538 ALA A O 1
ATOM 4163 N N . LEU A 1 539 ? -5.394 17.563 24.931 1.00 95.44 539 LEU A N 1
ATOM 4164 C CA . LEU A 1 539 ? -5.088 18.879 24.367 1.00 95.44 539 LEU A CA 1
ATOM 4165 C C . LEU A 1 539 ? -4.166 19.700 25.289 1.00 95.44 539 LEU A C 1
ATOM 4167 O O . LEU A 1 539 ? -4.341 19.770 26.509 1.00 95.44 539 LEU A O 1
ATOM 4171 N N . ARG A 1 540 ? -3.162 20.352 24.686 1.00 92.62 540 ARG A N 1
ATOM 4172 C CA . ARG A 1 540 ? -2.166 21.185 25.394 1.00 92.62 540 ARG A CA 1
ATOM 4173 C C . ARG A 1 540 ? -2.364 22.691 25.191 1.00 92.62 540 ARG A C 1
ATOM 4175 O O . ARG A 1 540 ? -1.791 23.490 25.928 1.00 92.62 540 ARG A O 1
ATOM 4182 N N . LYS A 1 541 ? -3.164 23.095 24.200 1.00 91.62 541 LYS A N 1
ATOM 4183 C CA . LYS A 1 541 ? -3.375 24.499 23.826 1.00 91.62 541 LYS A CA 1
ATOM 4184 C C . LYS A 1 541 ? -4.231 25.206 24.883 1.00 91.62 541 LYS A C 1
ATOM 4186 O O . LYS A 1 541 ? -5.373 24.815 25.100 1.00 91.62 541 LYS A O 1
ATOM 4191 N N . ARG A 1 542 ? -3.705 26.268 25.513 1.00 92.38 542 ARG A N 1
ATOM 4192 C CA . ARG A 1 542 ? -4.397 26.996 26.603 1.00 92.38 542 ARG A CA 1
ATOM 4193 C C . ARG A 1 542 ? -5.778 27.522 26.205 1.00 92.38 542 ARG A C 1
ATOM 4195 O O . ARG A 1 542 ? -6.692 27.458 27.011 1.00 92.38 542 ARG A O 1
ATOM 4202 N N . SER A 1 543 ? -5.957 27.974 24.960 1.00 92.75 543 SER A N 1
ATOM 4203 C CA . SER A 1 543 ? -7.269 28.441 24.487 1.00 92.75 543 SER A CA 1
ATOM 4204 C C . SER A 1 543 ? -8.329 27.342 24.376 1.00 92.75 543 SER A C 1
ATOM 4206 O O . SER A 1 543 ? -9.480 27.664 24.132 1.00 92.75 543 SER A O 1
ATOM 4208 N N . HIS A 1 544 ? -7.964 26.067 24.541 1.00 96.88 544 HIS A N 1
ATOM 4209 C CA . HIS A 1 544 ? -8.876 24.918 24.520 1.00 96.88 544 HIS A CA 1
ATOM 4210 C C . HIS A 1 544 ? -8.996 24.259 25.906 1.00 96.88 544 HIS A C 1
ATOM 4212 O O . HIS A 1 544 ? -9.316 23.076 26.000 1.00 96.88 544 HIS A O 1
ATOM 4218 N N . ALA A 1 545 ? -8.710 24.999 26.986 1.00 95.75 545 ALA A N 1
ATOM 4219 C CA . ALA A 1 545 ? -8.791 24.481 28.353 1.00 95.75 545 ALA A CA 1
ATOM 4220 C C . ALA A 1 545 ? -10.187 23.921 28.677 1.00 95.75 545 ALA A C 1
ATOM 4222 O O . ALA A 1 545 ? -10.287 22.797 29.147 1.00 95.75 545 ALA A O 1
ATOM 4223 N N . GLU A 1 546 ? -11.255 24.629 28.305 1.00 96.00 546 GLU A N 1
ATOM 4224 C CA . GLU A 1 546 ? -12.634 24.172 28.534 1.00 96.00 546 GLU A CA 1
ATOM 4225 C C . GLU A 1 546 ? -12.955 22.861 27.798 1.00 96.00 546 GLU A C 1
ATOM 4227 O O . GLU A 1 546 ? -13.574 21.969 28.371 1.00 96.00 546 GLU A O 1
ATOM 4232 N N . VAL A 1 547 ? -12.466 22.701 26.559 1.00 97.00 547 VAL A N 1
ATOM 4233 C CA . VAL A 1 547 ? -12.609 21.461 25.767 1.00 97.00 547 VAL A CA 1
ATOM 4234 C C . VAL A 1 547 ? -11.942 20.292 26.490 1.00 97.00 547 VAL A C 1
ATOM 4236 O O . VAL A 1 547 ? -12.520 19.216 26.642 1.00 97.00 547 VAL A O 1
ATOM 4239 N N . LYS A 1 548 ? -10.715 20.523 26.967 1.00 96.88 548 LYS A N 1
ATOM 4240 C CA . LYS A 1 548 ? -9.930 19.545 27.716 1.00 96.88 548 LYS A CA 1
ATOM 4241 C C . LYS A 1 548 ? -10.616 19.164 29.028 1.00 96.88 548 LYS A C 1
ATOM 4243 O O . LYS A 1 548 ? -10.670 17.981 29.354 1.00 96.88 548 LYS A O 1
ATOM 4248 N N . ASP A 1 549 ? -11.123 20.139 29.772 1.00 96.19 549 ASP A N 1
ATOM 4249 C CA . ASP A 1 549 ? -11.740 19.922 31.081 1.00 96.19 549 ASP A CA 1
ATOM 4250 C C . ASP A 1 549 ? -13.102 19.225 30.953 1.00 96.19 549 ASP A C 1
ATOM 4252 O O . ASP A 1 549 ? -13.424 18.346 31.753 1.00 96.19 549 ASP A O 1
ATOM 4256 N N . ALA A 1 550 ? -13.883 19.534 29.911 1.00 94.75 550 ALA A N 1
ATOM 4257 C CA . ALA A 1 550 ? -15.093 18.786 29.566 1.00 94.75 550 ALA A CA 1
ATOM 4258 C C . ALA A 1 550 ? -14.775 17.316 29.235 1.00 94.75 550 ALA A C 1
ATOM 4260 O O . ALA A 1 550 ? -15.367 16.410 29.823 1.00 94.75 550 ALA A O 1
ATOM 4261 N N . ALA A 1 551 ? -13.781 17.074 28.375 1.00 94.50 551 ALA A N 1
ATOM 4262 C CA . ALA A 1 551 ? -13.360 15.724 28.003 1.00 94.50 551 ALA A CA 1
ATOM 4263 C C . ALA A 1 551 ? -12.787 14.924 29.190 1.00 94.50 551 ALA A C 1
ATOM 4265 O O . ALA A 1 551 ? -13.063 13.733 29.327 1.00 94.50 551 ALA A O 1
ATOM 4266 N N . LYS A 1 552 ? -12.022 15.567 30.086 1.00 95.06 552 LYS A N 1
ATOM 4267 C CA . LYS A 1 552 ? -11.499 14.938 31.310 1.00 95.06 552 LYS A CA 1
ATOM 4268 C C . LYS A 1 552 ? -12.603 14.525 32.276 1.00 95.06 552 LYS A C 1
ATOM 4270 O O . LYS A 1 552 ? -12.584 13.387 32.731 1.00 95.06 552 LYS A O 1
ATOM 4275 N N . ARG A 1 553 ? -13.572 15.411 32.539 1.00 92.88 553 ARG A N 1
ATOM 4276 C CA . ARG A 1 553 ? -14.721 15.095 33.404 1.00 92.88 553 ARG A CA 1
ATOM 4277 C C . ARG A 1 553 ? -15.507 13.895 32.878 1.00 92.88 553 ARG A C 1
ATOM 4279 O O . ARG A 1 553 ? -15.861 13.023 33.662 1.00 92.88 553 ARG A O 1
ATOM 4286 N N . SER A 1 554 ? -15.718 13.814 31.561 1.00 88.62 554 SER A N 1
ATOM 4287 C CA . SER A 1 554 ? -16.356 12.641 30.944 1.00 88.62 554 SER A CA 1
ATOM 4288 C C . SER A 1 554 ? -15.525 11.374 31.126 1.00 88.62 554 SER A C 1
ATOM 4290 O O . SER A 1 554 ? -16.029 10.359 31.595 1.00 88.62 554 SER A O 1
ATOM 4292 N N . ARG A 1 555 ? -14.218 11.451 30.840 1.00 87.12 555 ARG A N 1
ATOM 4293 C CA . ARG A 1 555 ? -13.293 10.322 30.985 1.00 87.12 555 ARG A CA 1
ATOM 4294 C C . ARG A 1 555 ? -13.245 9.777 32.418 1.00 87.12 555 ARG A C 1
ATOM 4296 O O . ARG A 1 555 ? -13.159 8.566 32.589 1.00 87.12 555 ARG A O 1
ATOM 4303 N N . GLU A 1 556 ? -13.276 10.648 33.424 1.00 85.38 556 GLU A N 1
ATOM 4304 C CA . GLU A 1 556 ? -13.292 10.281 34.849 1.00 85.38 556 GLU A CA 1
ATOM 4305 C C . GLU A 1 556 ? -14.649 9.706 35.289 1.00 85.38 556 GLU A C 1
ATOM 4307 O O . GLU A 1 556 ? -14.695 8.817 36.135 1.00 85.38 556 GLU A O 1
ATOM 4312 N N . GLY A 1 557 ? -15.747 10.169 34.682 1.00 78.31 557 GLY A N 1
ATOM 4313 C CA . GLY A 1 557 ? -17.106 9.674 34.913 1.00 78.31 557 GLY A CA 1
ATOM 4314 C C . GLY A 1 557 ? -17.503 8.450 34.079 1.00 78.31 557 GLY A C 1
ATOM 4315 O O . GLY A 1 557 ? -18.650 8.009 34.178 1.00 78.31 557 GLY A O 1
ATOM 4316 N N . ARG A 1 558 ? -16.593 7.903 33.258 1.00 80.25 558 ARG A N 1
ATOM 4317 C CA . ARG A 1 558 ? -16.854 6.789 32.333 1.00 80.25 558 ARG A CA 1
ATOM 4318 C C . ARG A 1 558 ? -17.112 5.488 33.111 1.00 80.25 558 ARG A C 1
ATOM 4320 O O . ARG A 1 558 ? -16.209 4.689 33.349 1.00 80.25 558 ARG A O 1
ATOM 4327 N N . GLY A 1 559 ? -18.353 5.292 33.554 1.00 61.81 559 GLY A N 1
ATOM 4328 C CA . GLY A 1 559 ? -18.813 4.063 34.205 1.00 61.81 559 GLY A CA 1
ATOM 4329 C C . GLY A 1 559 ? -18.977 2.899 33.219 1.00 61.81 559 GLY A C 1
ATOM 4330 O O . GLY A 1 559 ? -19.077 3.105 32.013 1.00 61.81 559 GLY A O 1
ATOM 4331 N N . LYS A 1 560 ? -19.084 1.662 33.729 1.00 55.62 560 LYS A N 1
ATOM 4332 C CA . LYS A 1 560 ? -19.437 0.445 32.954 1.00 55.62 560 LYS A CA 1
ATOM 4333 C C . LYS A 1 560 ? -20.902 0.437 32.471 1.00 55.62 560 LYS A C 1
ATOM 4335 O O . LYS A 1 560 ? -21.512 -0.621 32.351 1.00 55.62 560 LYS A O 1
ATOM 4340 N N . VAL A 1 561 ? -21.514 1.600 32.278 1.00 49.94 561 VAL A N 1
ATOM 4341 C CA . VAL A 1 561 ? -22.896 1.685 31.811 1.00 49.94 561 VAL A CA 1
ATOM 4342 C C . VAL A 1 561 ? -22.848 1.592 30.293 1.00 49.94 561 VAL A C 1
ATOM 4344 O O . VAL A 1 561 ? -22.341 2.491 29.629 1.00 49.94 561 VAL A O 1
ATOM 4347 N N . HIS A 1 562 ? -23.327 0.469 29.760 1.00 46.72 562 HIS A N 1
ATOM 4348 C CA . HIS A 1 562 ? -23.601 0.297 28.336 1.00 46.72 562 HIS A CA 1
ATOM 4349 C C . HIS A 1 562 ? -24.694 1.300 27.951 1.00 46.72 562 HIS A C 1
ATOM 4351 O O . HIS A 1 562 ? -25.886 1.044 28.135 1.00 46.72 562 HIS A O 1
ATOM 4357 N N . ASN A 1 563 ? -24.294 2.479 27.479 1.00 48.38 563 ASN A N 1
ATOM 4358 C CA . ASN A 1 563 ? -25.210 3.319 26.729 1.00 48.38 563 ASN A CA 1
ATOM 4359 C C . ASN A 1 563 ? -25.420 2.686 25.343 1.00 48.38 563 ASN A C 1
ATOM 4361 O O . ASN A 1 563 ? -24.809 1.683 24.975 1.00 48.38 563 ASN A O 1
ATOM 4365 N N . ARG A 1 564 ? -26.436 3.155 24.624 1.00 51.78 564 ARG A N 1
ATOM 4366 C CA . ARG A 1 564 ? -26.801 2.597 23.322 1.00 51.78 564 ARG A CA 1
ATOM 4367 C C . ARG A 1 564 ? -25.667 2.835 22.329 1.00 51.78 564 ARG A C 1
ATOM 4369 O O . ARG A 1 564 ? -25.368 3.989 22.029 1.00 51.78 564 ARG A O 1
ATOM 4376 N N . THR A 1 565 ? -25.194 1.758 21.705 1.00 54.22 565 THR A N 1
ATOM 4377 C CA . THR A 1 565 ? -24.244 1.801 20.591 1.00 54.22 565 THR A CA 1
ATOM 4378 C C . THR A 1 565 ? -24.742 2.781 19.527 1.00 54.22 565 THR A C 1
ATOM 4380 O O . THR A 1 565 ? -25.763 2.560 18.865 1.00 54.22 565 THR A O 1
ATOM 4383 N N . MET A 1 566 ? -24.046 3.905 19.373 1.00 53.03 566 MET A N 1
ATOM 4384 C CA . MET A 1 566 ? -24.362 4.879 18.338 1.00 53.03 566 MET A CA 1
ATOM 4385 C C . MET A 1 566 ? -24.086 4.249 16.971 1.00 53.03 566 MET A C 1
ATOM 4387 O O . MET A 1 566 ? -22.957 3.877 16.659 1.00 53.03 566 MET A O 1
ATOM 4391 N N . ARG A 1 567 ? -25.104 4.182 16.106 1.00 58.06 567 ARG A N 1
ATOM 4392 C CA . ARG A 1 567 ? -24.871 3.948 14.677 1.00 58.06 567 ARG A CA 1
ATOM 4393 C C . ARG A 1 567 ? -24.216 5.201 14.108 1.00 58.06 567 ARG A C 1
ATOM 4395 O O . ARG A 1 567 ? -24.911 6.177 13.844 1.00 58.06 567 ARG A O 1
ATOM 4402 N N . ASN A 1 568 ? -22.894 5.180 13.954 1.00 60.66 568 ASN A N 1
ATOM 4403 C CA . ASN A 1 568 ? -22.163 6.260 13.308 1.00 60.66 568 ASN A CA 1
ATOM 4404 C C . ASN A 1 568 ? -22.604 6.328 11.823 1.00 60.66 568 ASN A C 1
ATOM 4406 O O . ASN A 1 568 ? -22.331 5.390 11.068 1.00 60.66 568 ASN A O 1
ATOM 4410 N N . PRO A 1 569 ? -23.313 7.389 11.385 1.00 56.38 569 PRO A N 1
ATOM 4411 C CA . PRO A 1 569 ? -23.853 7.488 10.028 1.00 56.38 569 PRO A CA 1
ATOM 4412 C C . PRO A 1 569 ? -22.758 7.617 8.960 1.00 56.38 569 PRO A C 1
ATOM 4414 O O . PRO A 1 569 ? -23.054 7.531 7.773 1.00 56.38 569 PRO A O 1
ATOM 4417 N N . TRP A 1 570 ? -21.506 7.814 9.372 1.00 61.06 570 TRP A N 1
ATOM 4418 C CA . TRP A 1 570 ? -20.339 7.847 8.501 1.00 61.06 570 TRP A CA 1
ATOM 4419 C C . TRP A 1 570 ? -19.784 6.444 8.180 1.00 61.06 570 TRP A C 1
ATOM 4421 O O . TRP A 1 570 ? -18.940 6.329 7.301 1.00 61.06 570 TRP A O 1
ATOM 4431 N N . TYR A 1 571 ? -20.264 5.377 8.836 1.00 51.47 571 TYR A N 1
ATOM 4432 C CA . TYR A 1 571 ? -19.772 3.999 8.645 1.00 51.47 571 TYR A CA 1
ATOM 4433 C C . TYR A 1 571 ? -20.751 3.039 7.944 1.00 51.47 571 TYR A C 1
ATOM 4435 O O . TYR A 1 571 ? -20.326 1.954 7.550 1.00 51.47 571 TYR A O 1
ATOM 4443 N N . LYS A 1 572 ? -22.031 3.405 7.762 1.00 40.69 572 LYS A N 1
ATOM 4444 C CA . LYS A 1 572 ? -22.963 2.613 6.936 1.00 40.69 572 LYS A CA 1
ATOM 4445 C C . LYS A 1 572 ? -22.767 2.913 5.454 1.00 40.69 572 LYS A C 1
ATOM 4447 O O . LYS A 1 572 ? -22.959 4.088 5.075 1.00 40.69 572 LYS A O 1
#